Protein 1AQU (pdb70)

Structure (mmCIF, N/CA/C/O backbone):
data_1AQU
#
_entry.id   1AQU
#
_cell.length_a   97.380
_cell.length_b   80.390
_cell.length_c   80.950
_cell.angle_alpha   90.00
_cell.angle_beta   90.00
_cell.angle_gamma   90.00
#
_symmetry.space_group_name_H-M   'P 21 21 2'
#
loop_
_entity.id
_entity.type
_entity.pdbx_description
1 polymer 'ESTROGEN SULFOTRANSFERASE'
2 non-polymer "ADENOSINE-3'-5'-DIPHOSPHATE"
3 non-polymer ESTRADIOL
4 water water
#
loop_
_atom_site.group_PDB
_atom_site.id
_atom_site.type_symbol
_atom_site.label_atom_id
_atom_site.label_alt_id
_atom_site.label_comp_id
_atom_site.label_asym_id
_atom_site.label_entity_id
_atom_site.label_seq_id
_atom_site.pdbx_PDB_ins_code
_atom_site.Cartn_x
_atom_site.Cartn_y
_atom_site.Cartn_z
_atom_site.occupancy
_atom_site.B_iso_or_equiv
_atom_site.auth_seq_id
_atom_site.auth_comp_id
_atom_site.auth_asym_id
_atom_site.auth_atom_id
_atom_site.pdbx_PDB_model_num
ATOM 1 N N . GLU A 1 9 ? 6.891 27.503 -8.681 1.00 24.48 7 GLU A N 1
ATOM 2 C CA . GLU A 1 9 ? 7.595 27.412 -9.997 1.00 22.63 7 GLU A CA 1
ATOM 3 C C . GLU A 1 9 ? 6.921 26.415 -10.948 1.00 18.81 7 GLU A C 1
ATOM 4 O O . GLU A 1 9 ? 6.398 25.380 -10.527 1.00 15.44 7 GLU A O 1
ATOM 10 N N . TYR A 1 10 ? 6.972 26.742 -12.239 1.00 18.31 8 TYR A N 1
ATOM 11 C CA . TYR A 1 10 ? 6.379 25.934 -13.296 1.00 16.43 8 TYR A CA 1
ATOM 12 C C . TYR A 1 10 ? 6.674 24.440 -13.182 1.00 15.33 8 TYR A C 1
ATOM 13 O O . TYR A 1 10 ? 5.755 23.612 -13.155 1.00 13.11 8 TYR A O 1
ATOM 22 N N . TYR A 1 11 ? 7.955 24.092 -13.112 1.00 13.97 9 TYR A N 1
ATOM 23 C CA . TYR A 1 11 ? 8.338 22.694 -13.043 1.00 15.61 9 TYR A CA 1
ATOM 24 C C . TYR A 1 11 ? 8.256 22.051 -11.652 1.00 13.80 9 TYR A C 1
ATOM 25 O O . TYR A 1 11 ? 8.647 20.902 -11.464 1.00 14.17 9 TYR A O 1
ATOM 34 N N . GLU A 1 12 ? 7.726 22.793 -10.685 1.00 15.39 10 GLU A N 1
ATOM 35 C CA . GLU A 1 12 ? 7.505 22.242 -9.348 1.00 16.17 10 GLU A CA 1
ATOM 36 C C . GLU A 1 12 ? 6.061 21.718 -9.424 1.00 16.14 10 GLU A C 1
ATOM 37 O O . GLU A 1 12 ? 5.692 20.723 -8.783 1.00 15.98 10 GLU A O 1
ATOM 43 N N . VAL A 1 13 ? 5.255 22.397 -10.238 1.00 13.09 11 VAL A N 1
ATOM 44 C CA . VAL A 1 13 ? 3.857 22.033 -10.440 1.00 12.97 11 VAL A CA 1
ATOM 45 C C . VAL A 1 13 ? 3.698 20.911 -11.483 1.00 13.37 11 VAL A C 1
ATOM 46 O O . VAL A 1 13 ? 2.932 19.961 -11.276 1.00 11.25 11 VAL A O 1
ATOM 50 N N . PHE A 1 14 ? 4.432 21.022 -12.594 1.00 13.53 12 PHE A N 1
ATOM 51 C CA . PHE A 1 14 ? 4.351 20.044 -13.689 1.00 12.47 12 PHE A CA 1
ATOM 52 C C . PHE A 1 14 ? 5.619 19.203 -13.866 1.00 14.39 12 PHE A C 1
ATOM 53 O O . PHE A 1 14 ? 6.738 19.699 -13.680 1.00 14.82 12 PHE A O 1
ATOM 61 N N . GLY A 1 15 ? 5.435 17.941 -14.253 1.00 13.82 13 GLY A N 1
ATOM 62 C CA . GLY A 1 15 ? 6.560 17.044 -14.469 1.00 13.93 13 GLY A CA 1
ATOM 63 C C . GLY A 1 15 ? 6.290 16.029 -15.570 1.00 16.65 13 GLY A C 1
ATOM 64 O O . GLY A 1 15 ? 5.164 15.535 -15.720 1.00 15.42 13 GLY A O 1
ATOM 65 N N . GLU A 1 16 ? 7.326 15.693 -16.335 1.00 17.12 14 GLU A N 1
ATOM 66 C CA . GLU A 1 16 ? 7.175 14.734 -17.416 1.00 17.76 14 GLU A CA 1
ATOM 67 C C . GLU A 1 16 ? 7.001 13.322 -16.917 1.00 16.90 14 GLU A C 1
ATOM 68 O O . GLU A 1 16 ? 7.763 12.827 -16.088 1.00 16.52 14 GLU A O 1
ATOM 74 N N . PHE A 1 17 ? 5.986 12.673 -17.463 1.00 16.90 15 PHE A N 1
ATOM 75 C CA . PHE A 1 17 ? 5.637 11.310 -17.119 1.00 16.20 15 PHE A CA 1
ATOM 76 C C . PHE A 1 17 ? 5.501 10.503 -18.419 1.00 17.14 15 PHE A C 1
ATOM 77 O O . PHE A 1 17 ? 4.598 10.734 -19.225 1.00 13.47 15 PHE A O 1
ATOM 85 N N . ARG A 1 18 ? 6.416 9.562 -18.627 1.00 18.05 16 ARG A N 1
ATOM 86 C CA . ARG A 1 18 ? 6.401 8.741 -19.835 1.00 17.77 16 ARG A CA 1
ATOM 87 C C . ARG A 1 18 ? 6.333 9.615 -21.092 1.00 18.09 16 ARG A C 1
ATOM 88 O O . ARG A 1 18 ? 5.559 9.365 -22.022 1.00 17.49 16 ARG A O 1
ATOM 96 N N . GLY A 1 19 ? 7.158 10.655 -21.102 1.00 16.35 17 GLY A N 1
ATOM 97 C CA . GLY A 1 19 ? 7.224 11.552 -22.240 1.00 17.03 17 GLY A CA 1
ATOM 98 C C . GLY A 1 19 ? 6.133 12.592 -22.406 1.00 16.67 17 GLY A C 1
ATOM 99 O O . GLY A 1 19 ? 6.074 13.254 -23.445 1.00 19.23 17 GLY A O 1
ATOM 100 N N . VAL A 1 20 ? 5.285 12.755 -21.394 1.00 14.14 18 VAL A N 1
ATOM 101 C CA . VAL A 1 20 ? 4.186 13.723 -21.456 1.00 11.84 18 VAL A CA 1
ATOM 102 C C . VAL A 1 20 ? 4.193 14.620 -20.206 1.00 11.46 18 VAL A C 1
ATOM 103 O O . VAL A 1 20 ? 4.127 14.107 -19.088 1.00 12.90 18 VAL A O 1
ATOM 107 N N . LEU A 1 21 ? 4.273 15.943 -20.384 1.00 12.07 19 LEU A N 1
ATOM 108 C CA . LEU A 1 21 ? 4.265 16.870 -19.236 1.00 11.48 19 LEU A CA 1
ATOM 109 C C . LEU A 1 21 ? 2.885 16.803 -18.575 1.00 12.57 19 LEU A C 1
ATOM 110 O O . LEU A 1 21 ? 1.856 16.927 -19.256 1.00 11.37 19 LEU A O 1
ATOM 115 N N . MET A 1 22 ? 2.869 16.588 -17.258 1.00 12.44 20 MET A N 1
ATOM 116 C CA . MET A 1 22 ? 1.617 16.442 -16.503 1.00 12.75 20 MET A CA 1
ATOM 117 C C . MET A 1 22 ? 1.612 17.111 -15.130 1.00 13.58 20 MET A C 1
ATOM 118 O O . MET A 1 22 ? 2.655 17.326 -14.526 1.00 12.93 20 MET A O 1
ATOM 123 N N . ASP A 1 23 ? 0.413 17.428 -14.644 1.00 12.45 21 ASP A N 1
ATOM 124 C CA . ASP A 1 23 ? 0.234 18.007 -13.318 1.00 12.18 21 ASP A CA 1
ATOM 125 C C . ASP A 1 23 ? 0.624 16.852 -12.382 1.00 10.06 21 ASP A C 1
ATOM 126 O O . ASP A 1 23 ? 0.057 15.766 -12.475 1.00 9.84 21 ASP A O 1
ATOM 131 N N . LYS A 1 24 ? 1.592 17.076 -11.494 1.00 11.15 22 LYS A N 1
ATOM 132 C CA . LYS A 1 24 ? 2.046 16.025 -10.581 1.00 11.13 22 LYS A CA 1
ATOM 133 C C . LYS A 1 24 ? 0.947 15.441 -9.680 1.00 10.20 22 LYS A C 1
ATOM 134 O O . LYS A 1 24 ? 1.036 14.291 -9.247 1.00 11.19 22 LYS A O 1
ATOM 140 N N . ARG A 1 25 ? -0.091 16.223 -9.410 1.00 10.43 23 ARG A N 1
ATOM 141 C CA . ARG A 1 25 ? -1.183 15.731 -8.582 1.00 12.43 23 ARG A CA 1
ATOM 142 C C . ARG A 1 25 ? -1.949 14.596 -9.279 1.00 11.91 23 ARG A C 1
ATOM 143 O O . ARG A 1 25 ? -2.566 13.758 -8.611 1.00 11.97 23 ARG A O 1
ATOM 151 N N . PHE A 1 26 ? -1.903 14.572 -10.615 1.00 10.94 24 PHE A N 1
ATOM 152 C CA . PHE A 1 26 ? -2.583 13.545 -11.417 1.00 11.48 24 PHE A CA 1
ATOM 153 C C . PHE A 1 26 ? -1.708 12.295 -11.673 1.00 11.96 24 PHE A C 1
ATOM 154 O O . PHE A 1 26 ? -2.199 11.287 -12.200 1.00 13.14 24 PHE A O 1
ATOM 162 N N . THR A 1 27 ? -0.420 12.351 -11.330 1.00 11.47 25 THR A N 1
ATOM 163 C CA . THR A 1 27 ? 0.442 11.184 -11.538 1.00 12.54 25 THR A CA 1
ATOM 164 C C . THR A 1 27 ? 0.974 10.573 -10.228 1.00 15.14 25 THR A C 1
ATOM 165 O O . THR A 1 27 ? 1.561 9.481 -10.230 1.00 13.23 25 THR A O 1
ATOM 169 N N . LYS A 1 28 ? 0.758 11.264 -9.110 1.00 15.36 26 LYS A N 1
ATOM 170 C CA . LYS A 1 28 ? 1.215 10.759 -7.815 1.00 15.17 26 LYS A CA 1
ATOM 171 C C . LYS A 1 28 ? 0.673 9.356 -7.528 1.00 15.00 26 LYS A C 1
ATOM 172 O O . LYS A 1 28 ? 1.402 8.495 -7.024 1.00 16.48 26 LYS A O 1
ATOM 178 N N . TYR A 1 29 ? -0.599 9.132 -7.857 1.00 13.38 27 TYR A N 1
ATOM 179 C CA . TYR A 1 29 ? -1.267 7.842 -7.655 1.00 15.92 27 TYR A CA 1
ATOM 180 C C . TYR A 1 29 ? -1.631 7.218 -9.010 1.00 16.20 27 TYR A C 1
ATOM 181 O O . TYR A 1 29 ? -2.737 6.707 -9.187 1.00 15.05 27 TYR A O 1
ATOM 190 N N . TRP A 1 30 ? -0.689 7.248 -9.953 1.00 17.82 28 TRP A N 1
ATOM 191 C CA . TRP A 1 30 ? -0.931 6.707 -11.300 1.00 16.85 28 TRP A CA 1
ATOM 192 C C . TRP A 1 30 ? -1.451 5.280 -11.346 1.00 16.85 28 TRP A C 1
ATOM 193 O O . TRP A 1 30 ? -2.217 4.935 -12.240 1.00 16.09 28 TRP A O 1
ATOM 204 N N . GLU A 1 31 ? -1.045 4.449 -10.391 1.00 15.49 29 GLU A N 1
ATOM 205 C CA . GLU A 1 31 ? -1.495 3.059 -10.364 1.00 18.41 29 GLU A CA 1
ATOM 206 C C . GLU A 1 31 ? -3.030 2.922 -10.387 1.00 16.15 29 GLU A C 1
ATOM 207 O O . GLU A 1 31 ? -3.567 1.956 -10.953 1.00 14.52 29 GLU A O 1
ATOM 213 N N . ASP A 1 32 ? -3.726 3.880 -9.772 1.00 14.21 30 ASP A N 1
ATOM 214 C CA . ASP A 1 32 ? -5.192 3.855 -9.725 1.00 14.47 30 ASP A CA 1
ATOM 215 C C . ASP A 1 32 ? -5.785 4.010 -11.131 1.00 14.71 30 ASP A C 1
ATOM 216 O O . ASP A 1 32 ? -6.860 3.473 -11.423 1.00 16.52 30 ASP A O 1
ATOM 221 N N . VAL A 1 33 ? -5.098 4.756 -11.989 1.00 12.55 31 VAL A N 1
ATOM 222 C CA . VAL A 1 33 ? -5.566 4.955 -13.354 1.00 14.52 31 VAL A CA 1
ATOM 223 C C . VAL A 1 33 ? -5.175 3.762 -14.231 1.00 15.71 31 VAL A C 1
ATOM 224 O O . VAL A 1 33 ? -6.014 3.211 -14.949 1.00 14.49 31 VAL A O 1
ATOM 228 N N . GLU A 1 34 ? -3.913 3.343 -14.161 1.00 16.07 32 GLU A N 1
ATOM 229 C CA . GLU A 1 34 ? -3.458 2.223 -14.987 1.00 19.65 32 GLU A CA 1
ATOM 230 C C . GLU A 1 34 ? -4.249 0.944 -14.804 1.00 19.35 32 GLU A C 1
ATOM 231 O O . GLU A 1 34 ? -4.471 0.201 -15.769 1.00 20.18 32 GLU A O 1
ATOM 237 N N . MET A 1 35 ? -4.681 0.686 -13.570 1.00 17.96 33 MET A N 1
ATOM 238 C CA . MET A 1 35 ? -5.444 -0.516 -13.265 1.00 17.93 33 MET A CA 1
ATOM 239 C C . MET A 1 35 ? -6.973 -0.344 -13.294 1.00 17.60 33 MET A C 1
ATOM 240 O O . MET A 1 35 ? -7.693 -1.236 -12.857 1.00 17.55 33 MET A O 1
ATOM 245 N N . PHE A 1 36 ? -7.473 0.774 -13.820 1.00 14.90 34 PHE A N 1
ATOM 246 C CA . PHE A 1 36 ? -8.920 1.011 -13.868 1.00 14.60 34 PHE A CA 1
ATOM 247 C C . PHE A 1 36 ? -9.691 -0.077 -14.625 1.00 16.20 34 PHE A C 1
ATOM 248 O O . PHE A 1 36 ? -9.266 -0.520 -15.693 1.00 17.05 34 PHE A O 1
ATOM 256 N N . LEU A 1 37 ? -10.828 -0.497 -14.068 1.00 16.38 35 LEU A N 1
ATOM 257 C CA . LEU A 1 37 ? -11.675 -1.526 -14.681 1.00 16.92 35 LEU A CA 1
ATOM 258 C C . LEU A 1 37 ? -12.825 -0.935 -15.495 1.00 16.88 35 LEU A C 1
ATOM 259 O O . LEU A 1 37 ? -13.744 -0.330 -14.941 1.00 16.48 35 LEU A O 1
ATOM 264 N N . ALA A 1 38 ? -12.788 -1.125 -16.812 1.00 15.70 36 ALA A N 1
ATOM 265 C CA . ALA A 1 38 ? -13.856 -0.610 -17.667 1.00 15.81 36 ALA A CA 1
ATOM 266 C C . ALA A 1 38 ? -15.012 -1.606 -17.784 1.00 16.18 36 ALA A C 1
ATOM 267 O O . ALA A 1 38 ? -14.866 -2.771 -17.434 1.00 18.76 36 ALA A O 1
ATOM 269 N N . ARG A 1 39 ? -16.159 -1.121 -18.256 1.00 15.35 37 ARG A N 1
ATOM 270 C CA . ARG A 1 39 ? -17.355 -1.940 -18.476 1.00 16.05 37 ARG A CA 1
ATOM 271 C C . ARG A 1 39 ? -17.662 -1.900 -19.980 1.00 14.55 37 ARG A C 1
ATOM 272 O O . ARG A 1 39 ? -17.398 -0.898 -20.647 1.00 16.91 37 ARG A O 1
ATOM 280 N N . PRO A 1 40 ? -18.238 -2.977 -20.529 1.00 16.85 38 PRO A N 1
ATOM 281 C CA . PRO A 1 40 ? -18.546 -2.988 -21.970 1.00 18.79 38 PRO A CA 1
ATOM 282 C 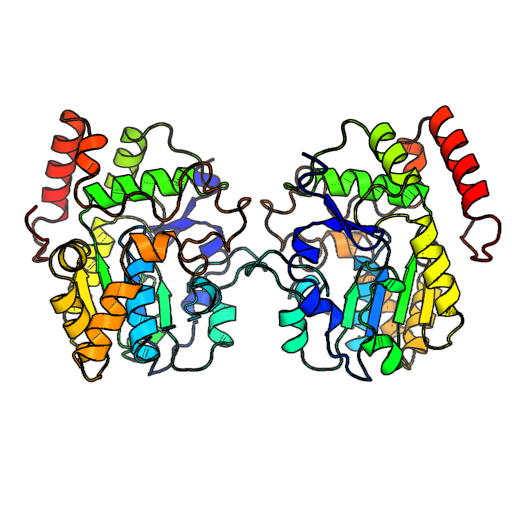C . PRO A 1 40 ? -19.342 -1.803 -22.511 1.00 18.58 38 PRO A C 1
ATOM 283 O O . PRO A 1 40 ? -19.094 -1.355 -23.640 1.00 17.82 38 PRO A O 1
ATOM 287 N N . ASP A 1 41 ? -20.284 -1.288 -21.725 1.00 14.52 39 ASP A N 1
ATOM 288 C CA . ASP A 1 41 ? -21.101 -0.178 -22.185 1.00 14.20 39 ASP A CA 1
ATOM 289 C C . ASP A 1 41 ? -20.627 1.226 -21.803 1.00 14.88 39 ASP A C 1
ATOM 290 O O . ASP A 1 41 ? -21.371 2.192 -21.941 1.00 14.46 39 ASP A O 1
ATOM 295 N N . ASP A 1 42 ? -19.392 1.341 -21.326 1.00 14.22 40 ASP A N 1
ATOM 296 C CA . ASP A 1 42 ? -18.828 2.652 -20.980 1.00 14.79 40 ASP A CA 1
ATOM 297 C C . ASP A 1 42 ? -18.633 3.459 -22.298 1.00 13.73 40 ASP A C 1
ATOM 298 O O . ASP A 1 42 ? -18.333 2.871 -23.338 1.00 14.85 40 ASP A O 1
ATOM 303 N N . LEU A 1 43 ? -18.805 4.781 -22.257 1.00 12.71 41 LEU A N 1
ATOM 304 C CA . LEU A 1 43 ? -18.553 5.623 -23.434 1.00 12.61 41 LEU A CA 1
ATOM 305 C C . LEU A 1 43 ? -17.458 6.628 -23.050 1.00 14.03 41 LEU A C 1
ATOM 306 O O . LEU A 1 43 ? -17.579 7.321 -22.032 1.00 16.50 41 LEU A O 1
ATOM 311 N N . VAL A 1 44 ? -16.387 6.702 -23.841 1.00 12.48 42 VAL A N 1
ATOM 312 C CA . VAL A 1 44 ? -15.292 7.627 -23.541 1.00 12.09 42 VAL A CA 1
ATOM 313 C C . VAL A 1 44 ? -15.312 8.874 -24.424 1.00 13.45 42 VAL A C 1
ATOM 314 O O . VAL A 1 44 ? -15.392 8.768 -25.649 1.00 13.02 42 VAL A O 1
ATOM 318 N N . ILE A 1 45 ? -15.254 10.048 -23.791 1.00 11.69 43 ILE A N 1
ATOM 319 C CA . ILE A 1 45 ? -15.203 11.335 -24.491 1.00 11.56 43 ILE A CA 1
ATOM 320 C C . ILE A 1 45 ? -13.785 11.869 -24.241 1.00 13.09 43 ILE A C 1
ATOM 321 O O . ILE A 1 45 ? -13.442 12.252 -23.118 1.00 11.81 43 ILE A O 1
ATOM 326 N N . ALA A 1 46 ? -12.962 11.874 -25.290 1.00 10.60 44 ALA A N 1
ATOM 327 C CA . ALA A 1 46 ? -11.576 12.320 -25.189 1.00 9.68 44 ALA A CA 1
ATOM 328 C C . ALA A 1 46 ? -11.281 13.589 -25.998 1.00 11.59 44 ALA A C 1
ATOM 329 O O . ALA A 1 46 ? -11.749 13.730 -27.137 1.00 12.23 44 ALA A O 1
ATOM 331 N N . THR A 1 47 ? -10.486 14.498 -25.427 1.00 8.20 45 THR A N 1
ATOM 332 C CA . THR A 1 47 ? -10.131 15.756 -26.098 1.00 9.07 45 THR A CA 1
ATOM 333 C C . THR A 1 47 ? -8.794 16.311 -25.608 1.00 12.34 45 THR A C 1
ATOM 334 O O . THR A 1 47 ? -8.327 15.948 -24.527 1.00 11.16 45 THR A O 1
ATOM 338 N N . TYR A 1 48 ? -8.172 17.180 -26.409 1.00 10.14 46 TYR A N 1
ATOM 339 C CA . TYR A 1 48 ? -6.968 17.862 -25.948 1.00 9.91 46 TYR A CA 1
ATOM 340 C C . TYR A 1 48 ? -7.627 19.042 -25.216 1.00 9.30 46 TYR A C 1
ATOM 341 O O . TYR A 1 48 ? -8.698 19.503 -25.620 1.00 10.44 46 TYR A O 1
ATOM 350 N N . PRO A 1 49 ? -7.032 19.525 -24.114 1.00 11.95 47 PRO A N 1
ATOM 351 C CA . PRO A 1 49 ? -7.650 20.655 -23.393 1.00 9.22 47 PRO A CA 1
ATOM 352 C C . PRO A 1 49 ? -8.123 21.850 -24.231 1.00 10.69 47 PRO A C 1
ATOM 353 O O . PRO A 1 49 ? -7.448 22.260 -25.177 1.00 11.25 47 PRO A O 1
ATOM 357 N N . LYS A 1 50 ? -9.292 22.390 -23.865 1.00 10.19 48 LYS A N 1
ATOM 358 C CA . LYS A 1 50 ? -9.898 23.580 -24.474 1.00 8.37 48 LYS A CA 1
ATOM 359 C C . LYS A 1 50 ? -10.368 23.458 -25.923 1.00 9.96 48 LYS A C 1
ATOM 360 O O . LYS A 1 50 ? -10.351 24.440 -26.672 1.00 10.67 48 LYS A O 1
ATOM 366 N N . SER A 1 51 ? -10.812 22.263 -26.296 1.00 9.26 49 SER A N 1
ATOM 367 C CA . SER A 1 51 ? -11.296 21.991 -27.653 1.00 10.73 49 SER A CA 1
ATOM 368 C C . SER A 1 51 ? -12.823 21.874 -27.769 1.00 13.01 49 SER A C 1
ATOM 369 O O . SER A 1 51 ? -13.327 21.587 -28.854 1.00 13.24 49 SER A O 1
ATOM 372 N N . GLY A 1 52 ? -13.552 22.082 -26.667 1.00 12.94 50 GLY A N 1
ATOM 373 C CA . GLY A 1 52 ? -15.007 21.969 -26.700 1.00 11.27 50 GLY A CA 1
ATOM 374 C C . GLY A 1 52 ? -15.559 20.788 -25.910 1.00 13.34 50 GLY A C 1
ATOM 375 O O . GLY A 1 52 ? -16.688 20.344 -26.142 1.00 12.30 50 GLY A O 1
ATOM 376 N N . THR A 1 53 ? -14.769 20.276 -24.968 1.00 11.69 51 THR A N 1
ATOM 377 C CA . THR A 1 53 ? -15.175 19.133 -24.144 1.00 11.24 51 THR A CA 1
ATOM 378 C C . THR A 1 53 ? -16.521 19.327 -23.447 1.00 12.09 51 THR A C 1
ATOM 379 O O . THR A 1 53 ? -17.381 18.442 -23.485 1.00 11.68 51 THR A O 1
ATOM 383 N N . THR A 1 54 ? -16.694 20.475 -22.793 1.00 13.58 52 THR A N 1
ATOM 384 C CA . THR A 1 54 ? -17.933 20.772 -22.076 1.00 13.51 52 THR A CA 1
ATOM 385 C C . THR A 1 54 ? -19.146 20.833 -23.016 1.00 14.03 52 THR A C 1
ATOM 386 O O . THR A 1 54 ? -20.217 20.323 -22.683 1.00 12.46 52 THR A O 1
ATOM 390 N N . TRP A 1 55 ? -18.964 21.437 -24.189 1.00 11.62 53 TRP A N 1
ATOM 391 C CA . TRP A 1 55 ? -20.035 21.553 -25.185 1.00 13.40 53 TRP A CA 1
ATOM 392 C C . TRP A 1 55 ? -20.541 20.174 -25.635 1.00 14.63 53 TRP A C 1
ATOM 393 O O . TRP A 1 55 ? -21.737 19.876 -25.519 1.00 15.37 53 TRP A O 1
ATOM 404 N N . ILE A 1 56 ? -19.644 19.330 -26.152 1.00 12.52 54 ILE A N 1
ATOM 405 C CA . ILE A 1 56 ? -20.059 18.012 -26.626 1.00 12.58 54 ILE A CA 1
ATOM 406 C C . ILE A 1 56 ? -20.501 17.067 -25.491 1.00 13.66 54 ILE A C 1
ATOM 407 O O . ILE A 1 56 ? -21.286 16.133 -25.714 1.00 13.18 54 ILE A O 1
ATOM 412 N N . SER A 1 57 ? -20.010 17.318 -24.278 1.00 13.65 55 SER A N 1
ATOM 413 C CA . SER A 1 57 ? -20.391 16.499 -23.124 1.00 14.09 55 SER A CA 1
ATOM 414 C C . SER A 1 57 ? -21.885 16.703 -22.838 1.00 13.76 55 SER A C 1
ATOM 415 O O . SER A 1 57 ? -22.615 15.746 -22.584 1.00 12.20 55 SER A O 1
ATOM 418 N N . GLU A 1 58 ? -22.338 17.953 -22.881 1.00 14.02 56 GLU A N 1
ATOM 419 C CA . GLU A 1 58 ? -23.749 18.257 -22.627 1.00 14.45 56 GLU A CA 1
ATOM 420 C C . GLU A 1 58 ? -24.667 17.722 -23.746 1.00 15.51 56 GLU A C 1
ATOM 421 O O . GLU A 1 58 ? -25.785 17.272 -23.477 1.00 14.22 56 GLU A O 1
ATOM 427 N N . VAL A 1 59 ? -24.195 17.770 -24.996 1.00 12.65 57 VAL A N 1
ATOM 428 C CA . VAL A 1 59 ? -24.978 17.244 -26.122 1.00 14.47 57 VAL A CA 1
ATOM 429 C C . VAL A 1 59 ? -25.223 15.733 -25.920 1.00 14.37 57 VAL A C 1
ATOM 430 O O . VAL A 1 59 ? -26.354 15.253 -26.039 1.00 15.77 57 VAL A O 1
ATOM 434 N N . VAL A 1 60 ? -24.161 14.988 -25.608 1.00 14.66 58 VAL A N 1
ATOM 435 C CA . VAL A 1 60 ? -24.261 13.539 -25.395 1.00 14.56 58 VAL A CA 1
ATOM 436 C C . VAL A 1 60 ? -25.145 13.170 -24.198 1.00 14.70 58 VAL A C 1
ATOM 437 O O . VAL A 1 60 ? -25.917 12.211 -24.254 1.00 14.15 58 VAL A O 1
ATOM 441 N N . TYR A 1 61 ? -25.032 13.930 -23.114 1.00 16.29 59 TYR A N 1
ATOM 442 C CA . TYR A 1 61 ? -25.828 13.667 -21.925 1.00 15.60 59 TYR A CA 1
ATOM 443 C C . TYR A 1 61 ? -27.308 13.811 -22.273 1.00 16.86 59 TYR A C 1
ATOM 444 O O . TYR A 1 61 ? -28.139 12.986 -21.875 1.00 16.74 59 TYR A O 1
ATOM 453 N N . MET A 1 62 ? -27.635 14.858 -23.026 1.00 17.78 60 MET A N 1
ATOM 454 C CA . MET A 1 62 ? -29.014 15.098 -23.443 1.00 19.24 60 MET A CA 1
ATOM 455 C C . MET A 1 62 ? -29.550 13.952 -24.295 1.00 20.01 60 MET A C 1
ATOM 456 O O . MET A 1 62 ? -30.726 13.587 -24.196 1.00 18.86 60 MET A O 1
ATOM 461 N N . ILE A 1 63 ? -28.687 13.391 -25.141 1.00 18.88 61 ILE A N 1
ATOM 462 C CA . ILE A 1 63 ? -29.074 12.279 -25.997 1.00 18.71 61 ILE A CA 1
ATOM 463 C C . ILE A 1 63 ? -29.440 11.076 -25.123 1.00 21.46 61 ILE A C 1
ATOM 464 O O . ILE A 1 63 ? -30.474 10.428 -25.336 1.00 20.71 61 ILE A O 1
ATOM 469 N N . TYR A 1 64 ? -28.601 10.791 -24.130 1.00 21.23 62 TYR A N 1
ATOM 470 C CA . TYR A 1 64 ? -28.848 9.683 -23.211 1.00 22.70 62 TYR A CA 1
ATOM 471 C C . TYR A 1 64 ? -30.184 9.863 -22.490 1.00 24.95 62 TYR A C 1
ATOM 472 O O . TYR A 1 64 ? -30.897 8.901 -22.244 1.00 24.89 62 TYR A O 1
ATOM 481 N N . LYS A 1 65 ? -30.517 11.101 -22.156 1.00 26.57 63 LYS A N 1
ATOM 482 C CA . LYS A 1 65 ? -31.757 11.383 -21.451 1.00 33.15 63 LYS A CA 1
ATOM 483 C C . LYS A 1 65 ? -32.939 11.696 -22.378 1.00 37.83 63 LYS A C 1
ATOM 484 O O . LYS A 1 65 ? -34.025 12.050 -21.917 1.00 38.55 63 LYS A O 1
ATOM 490 N N . GLU A 1 66 ? -32.718 11.550 -23.678 1.00 41.93 64 GLU A N 1
ATOM 491 C CA . GLU A 1 66 ? -33.747 11.779 -24.685 1.00 45.38 64 GLU A CA 1
ATOM 492 C C . GLU A 1 66 ? -34.518 13.096 -24.622 1.00 46.98 64 GLU A C 1
ATOM 493 O O . GLU A 1 66 ? -35.747 13.084 -24.538 1.00 46.85 64 GLU A O 1
ATOM 499 N N . GLY A 1 67 ? -33.813 14.228 -24.649 1.00 47.45 65 GLY A N 1
ATOM 500 C CA . GLY A 1 67 ? -34.495 15.513 -24.631 1.00 49.10 65 GLY A CA 1
ATOM 501 C C . GLY A 1 67 ? -34.652 16.166 -23.271 1.00 50.53 65 GLY A C 1
ATOM 502 O O . GLY A 1 67 ? -35.505 15.712 -22.487 1.00 52.45 65 GLY A O 1
ATOM 503 N N . ASP A 1 75 ? -27.467 19.082 -11.239 1.00 25.09 73 ASP A N 1
ATOM 504 C CA . ASP A 1 75 ? -26.162 18.538 -10.750 1.00 22.62 73 ASP A CA 1
ATOM 505 C C . ASP A 1 75 ? -25.041 18.974 -11.687 1.00 20.27 73 ASP A C 1
ATOM 506 O O . ASP A 1 75 ? -25.192 18.906 -12.907 1.00 20.74 73 ASP A O 1
ATOM 511 N N . ALA A 1 76 ? -23.924 19.418 -11.112 1.00 17.98 74 ALA A N 1
ATOM 512 C CA . ALA A 1 76 ? -22.784 19.889 -11.893 1.00 16.85 74 ALA A CA 1
ATOM 513 C C . ALA A 1 76 ? -22.381 18.879 -12.962 1.00 15.68 74 ALA A C 1
ATOM 514 O O . ALA A 1 76 ? -22.453 17.664 -12.742 1.00 16.43 74 ALA A O 1
ATOM 516 N N . ILE A 1 77 ? -21.955 19.370 -14.122 1.00 15.15 75 ILE A N 1
ATOM 517 C CA . ILE A 1 77 ? -21.549 18.457 -15.194 1.00 14.66 75 ILE A CA 1
ATOM 518 C C . ILE A 1 77 ? -20.365 17.566 -14.781 1.00 13.76 75 ILE A C 1
ATOM 519 O O . ILE A 1 77 ? -20.265 16.424 -15.227 1.00 11.37 75 ILE A O 1
ATOM 524 N N . PHE A 1 78 ? -19.481 18.067 -13.912 1.00 15.63 76 PHE A N 1
ATOM 525 C CA . PHE A 1 78 ? -18.331 17.268 -13.482 1.00 14.97 76 PHE A CA 1
ATOM 526 C C . PHE A 1 78 ? -18.720 16.153 -12.506 1.00 15.53 76 PHE A C 1
ATOM 527 O O . PHE A 1 78 ? -17.878 15.352 -12.098 1.00 14.78 76 PHE A O 1
ATOM 535 N N . ASN A 1 79 ? -20.005 16.104 -12.154 1.00 14.67 77 ASN A N 1
ATOM 536 C CA . ASN A 1 79 ? -20.540 15.067 -11.276 1.00 14.62 77 ASN A CA 1
ATOM 537 C C . ASN A 1 79 ? -21.296 14.048 -12.138 1.00 14.77 77 ASN A C 1
ATOM 538 O O . ASN A 1 79 ? -21.225 12.840 -11.901 1.00 15.86 77 ASN A O 1
ATOM 543 N N . ARG A 1 80 ? -22.007 14.541 -13.151 1.00 14.84 78 ARG A N 1
ATOM 544 C CA . ARG A 1 80 ? -22.766 13.684 -14.072 1.00 12.47 78 ARG A CA 1
ATOM 545 C C . ARG A 1 80 ? -21.836 12.892 -15.009 1.00 13.44 78 ARG A C 1
ATOM 546 O O . ARG A 1 80 ? -22.137 11.765 -15.386 1.00 14.31 78 ARG A O 1
ATOM 554 N N . ILE A 1 81 ? -20.715 13.503 -15.388 1.00 13.21 79 ILE A N 1
ATOM 555 C CA . ILE A 1 81 ? -19.728 12.893 -16.288 1.00 13.83 79 ILE A CA 1
ATOM 556 C C . ILE A 1 81 ? -18.348 13.074 -15.646 1.00 12.67 79 ILE A C 1
ATOM 557 O O . ILE A 1 81 ? -17.666 14.077 -15.876 1.00 12.11 79 ILE A O 1
ATOM 562 N N . PRO A 1 82 ? -17.922 12.100 -14.822 1.00 12.28 80 PRO A N 1
ATOM 563 C CA . PRO A 1 82 ? -16.620 12.160 -14.134 1.00 12.62 80 PRO A CA 1
ATOM 564 C C . PRO A 1 82 ? -15.377 12.289 -15.020 1.00 12.60 80 PRO A C 1
ATOM 565 O O . PRO A 1 82 ? -15.276 11.659 -16.078 1.00 12.70 80 PRO A O 1
ATOM 569 N N . TYR A 1 83 ? -14.440 13.110 -14.549 1.00 10.82 81 TYR A N 1
ATOM 570 C CA . TYR A 1 83 ? -13.164 13.385 -15.216 1.00 12.64 81 TYR A CA 1
ATOM 571 C C . TYR A 1 83 ? -12.171 12.333 -14.675 1.00 11.77 81 TYR A C 1
ATOM 572 O O . TYR A 1 83 ? -11.589 12.495 -13.600 1.00 11.06 81 TYR A O 1
ATOM 581 N N . LEU A 1 84 ? -12.002 11.264 -15.448 1.00 10.43 82 LEU A N 1
ATOM 582 C CA . LEU A 1 84 ? -11.164 10.110 -15.122 1.00 11.85 82 LEU A CA 1
ATOM 583 C C . LEU A 1 84 ? -9.896 10.266 -14.277 1.00 12.67 82 LEU A C 1
ATOM 584 O O . LEU A 1 84 ? -9.819 9.752 -13.158 1.00 12.45 82 LEU A O 1
ATOM 589 N N . GLU A 1 85 ? -8.899 10.948 -14.826 1.00 12.15 83 GLU A N 1
ATOM 590 C CA . GLU A 1 85 ? -7.621 11.111 -14.150 1.00 10.63 83 GLU A CA 1
ATOM 591 C C . GLU A 1 85 ? -7.486 12.300 -13.216 1.00 10.78 83 GLU A C 1
ATOM 592 O O . GLU A 1 85 ? -6.418 12.483 -12.621 1.00 12.33 83 GLU A O 1
ATOM 598 N N . CYS A 1 86 ? -8.539 13.108 -13.076 1.00 9.25 84 CYS A N 1
ATOM 599 C CA . CYS A 1 86 ? -8.482 14.271 -12.171 1.00 12.23 84 CYS A CA 1
ATOM 600 C C . CYS A 1 86 ? -8.378 13.806 -10.711 1.00 10.84 84 CYS A C 1
ATOM 601 O O . CYS A 1 86 ? -9.158 12.964 -10.260 1.00 11.75 84 CYS A O 1
ATOM 604 N N . ARG A 1 87 ? -7.417 14.367 -9.983 1.00 12.11 85 ARG A N 1
ATOM 605 C CA . ARG A 1 87 ? -7.181 13.989 -8.594 1.00 12.89 85 ARG A CA 1
ATOM 606 C C . ARG A 1 87 ? -6.484 15.105 -7.816 1.00 13.74 85 ARG A C 1
ATOM 607 O O . ARG A 1 87 ? -5.543 15.729 -8.313 1.00 11.23 85 ARG A O 1
ATOM 615 N N . ASN A 1 88 ? -6.985 15.385 -6.613 1.00 15.86 86 ASN A N 1
ATOM 616 C CA . ASN A 1 88 ? -6.380 16.384 -5.719 1.00 17.81 86 ASN A CA 1
ATOM 617 C C . ASN A 1 88 ? -6.520 15.781 -4.325 1.00 18.50 86 ASN A C 1
ATOM 618 O O . ASN A 1 88 ? -7.451 16.109 -3.587 1.00 16.48 86 ASN A O 1
ATOM 623 N N . GLU A 1 89 ? -5.589 14.885 -3.998 1.00 19.53 87 GLU A N 1
ATOM 624 C CA . GLU A 1 89 ? -5.565 14.151 -2.735 1.00 19.49 87 GLU A CA 1
ATOM 625 C C . GLU A 1 89 ? -6.941 13.538 -2.481 1.00 22.01 87 GLU A C 1
ATOM 626 O O . GLU A 1 89 ? -7.494 12.887 -3.380 1.00 22.38 87 GLU A O 1
ATOM 632 N N . ASP A 1 90 ? -7.512 13.746 -1.293 1.00 23.84 88 ASP A N 1
ATOM 633 C CA . ASP A 1 90 ? -8.811 13.145 -0.975 1.00 22.94 88 ASP A CA 1
ATOM 634 C C . ASP A 1 90 ? -10.027 14.022 -1.211 1.00 22.05 88 ASP A C 1
ATOM 635 O O . ASP A 1 90 ? -11.146 13.587 -0.959 1.00 24.67 88 ASP A O 1
ATOM 640 N N . LEU A 1 91 ? -9.817 15.247 -1.684 1.00 19.78 89 LEU A N 1
ATOM 641 C CA . LEU A 1 91 ? -10.923 16.163 -1.957 1.00 21.19 89 LEU A CA 1
ATOM 642 C C . LEU A 1 91 ? -11.575 15.910 -3.323 1.00 22.13 89 LEU A C 1
ATOM 643 O O . LEU A 1 91 ? -12.791 16.001 -3.462 1.00 22.92 89 LEU A O 1
ATOM 648 N N . ILE A 1 92 ? -10.762 15.618 -4.334 1.00 21.26 90 ILE A N 1
ATOM 649 C CA . ILE A 1 92 ? -11.259 15.332 -5.687 1.00 20.64 90 ILE A CA 1
ATOM 650 C C . ILE A 1 92 ? -10.642 14.004 -6.148 1.00 17.34 90 ILE A C 1
ATOM 651 O O . ILE A 1 92 ? -9.429 13.821 -6.064 1.00 16.35 90 ILE A O 1
ATOM 656 N N . ASN A 1 93 ? -11.476 13.085 -6.625 1.00 14.06 91 ASN A N 1
ATOM 657 C CA . ASN A 1 93 ? -10.999 11.779 -7.083 1.00 13.57 91 ASN A CA 1
ATOM 658 C C . ASN A 1 93 ? -11.945 11.208 -8.147 1.00 14.37 91 ASN A C 1
ATOM 659 O O . ASN A 1 93 ? -12.973 10.611 -7.820 1.00 13.37 91 ASN A O 1
ATOM 664 N N . GLY A 1 94 ? -11.593 11.391 -9.421 1.00 13.01 92 GLY A N 1
ATOM 665 C CA . GLY A 1 94 ? -12.424 10.891 -10.512 1.00 14.20 92 GLY A CA 1
ATOM 666 C C . GLY A 1 94 ? -12.611 9.379 -10.590 1.00 14.75 92 GLY A C 1
ATOM 667 O O . GLY A 1 94 ? -13.684 8.890 -10.977 1.00 14.15 92 GLY A O 1
ATOM 668 N N . ILE A 1 95 ? -11.567 8.631 -10.237 1.00 14.79 93 ILE A N 1
ATOM 669 C CA . ILE A 1 95 ? -11.627 7.169 -10.253 1.00 15.13 93 ILE A CA 1
ATOM 670 C C . ILE A 1 95 ? -12.682 6.675 -9.255 1.00 16.54 93 ILE A C 1
ATOM 671 O O . ILE A 1 95 ? -13.490 5.798 -9.576 1.00 13.99 93 ILE A O 1
ATOM 676 N N . LYS A 1 96 ? -12.666 7.251 -8.048 1.00 15.14 94 LYS A N 1
ATOM 677 C CA . LYS A 1 96 ? -13.607 6.868 -7.002 1.00 14.28 94 LYS A CA 1
ATOM 678 C C . LYS A 1 96 ? -15.030 7.177 -7.437 1.00 13.32 94 LYS A C 1
ATOM 679 O O . LYS A 1 96 ? -15.933 6.380 -7.209 1.00 13.61 94 LYS A O 1
ATOM 685 N N . GLN A 1 97 ? -15.226 8.334 -8.063 1.00 12.66 95 GLN A N 1
ATOM 686 C CA . GLN A 1 97 ? -16.540 8.722 -8.566 1.00 13.87 95 GLN A CA 1
ATOM 687 C C . GLN A 1 97 ? -17.057 7.678 -9.555 1.00 15.16 95 GLN A C 1
ATOM 688 O O . GLN A 1 97 ? -18.228 7.305 -9.514 1.00 16.47 95 GLN A O 1
ATOM 694 N N . LEU A 1 98 ? -16.185 7.224 -10.458 1.00 14.98 96 LEU A N 1
ATOM 695 C CA . LEU A 1 98 ? -16.578 6.250 -11.475 1.00 15.00 96 LEU A CA 1
ATOM 696 C C . LEU A 1 98 ? -16.908 4.877 -10.894 1.00 15.41 96 LEU A C 1
ATOM 697 O O . LEU A 1 98 ? -17.805 4.191 -11.379 1.00 13.57 96 LEU A O 1
ATOM 702 N N . LYS A 1 99 ? -16.196 4.475 -9.848 1.00 18.02 97 LYS A N 1
ATOM 703 C CA . LYS A 1 99 ? -16.463 3.176 -9.228 1.00 21.84 97 LYS A CA 1
ATOM 704 C C . LYS A 1 99 ? -17.855 3.164 -8.599 1.00 21.63 97 LYS A C 1
ATOM 705 O O . LYS A 1 99 ? -18.490 2.120 -8.497 1.00 21.89 97 LYS A O 1
ATOM 711 N N . GLU A 1 100 ? -18.332 4.336 -8.196 1.00 22.70 98 GLU A N 1
ATOM 712 C CA . GLU A 1 100 ? -19.643 4.450 -7.569 1.00 25.58 98 GLU A CA 1
ATOM 713 C C . GLU A 1 100 ? -20.753 4.856 -8.535 1.00 26.34 98 GLU A C 1
ATOM 714 O O . GLU A 1 100 ? -21.907 5.012 -8.129 1.00 27.59 98 GLU A O 1
ATOM 720 N N . LYS A 1 101 ? -20.408 5.014 -9.809 1.00 26.39 99 LYS A N 1
ATOM 721 C CA . LYS A 1 101 ? -21.371 5.427 -10.831 1.00 24.69 99 LYS A CA 1
ATOM 722 C C . LYS A 1 101 ? -22.123 4.263 -11.472 1.00 23.74 99 LYS A C 1
ATOM 723 O O . LYS A 1 101 ? -21.520 3.276 -11.891 1.00 22.55 99 LYS A O 1
ATOM 729 N N . GLU A 1 102 ? -23.443 4.396 -11.550 1.00 23.80 100 GLU A N 1
ATOM 730 C CA . GLU A 1 102 ? -24.285 3.370 -12.149 1.00 25.47 100 GLU A CA 1
ATOM 731 C C . GLU A 1 102 ? -24.136 3.396 -13.675 1.00 24.03 100 GLU A C 1
ATOM 732 O O . GLU A 1 102 ? -23.964 4.465 -14.267 1.00 20.37 100 GLU A O 1
ATOM 738 N N . SER A 1 103 ? -24.201 2.220 -14.300 1.00 21.97 101 SER A N 1
ATOM 739 C CA . SER A 1 103 ? -24.077 2.107 -15.747 1.00 19.65 101 SER A CA 1
ATOM 740 C C . SER A 1 103 ? -25.387 2.492 -16.427 1.00 19.44 101 SER A C 1
ATOM 741 O O . SER A 1 103 ? -26.451 2.369 -15.830 1.00 19.95 101 SER A O 1
ATOM 744 N N . PRO A 1 104 ? -25.328 2.978 -17.685 1.00 18.80 102 PRO A N 1
ATOM 745 C CA . PRO A 1 104 ? -24.127 3.196 -18.510 1.00 15.93 102 PRO A CA 1
ATOM 746 C C . PRO A 1 104 ? -23.364 4.473 -18.153 1.00 15.44 102 PRO A C 1
ATOM 747 O O . PRO A 1 104 ? -23.948 5.562 -18.109 1.00 14.64 102 PRO A O 1
ATOM 751 N N . ARG A 1 105 ? -22.058 4.337 -17.916 1.00 13.63 103 ARG A N 1
ATOM 752 C CA . ARG A 1 105 ? -21.218 5.477 -17.550 1.00 15.17 103 ARG A CA 1
ATOM 753 C C . ARG A 1 105 ? -20.652 6.280 -18.740 1.00 15.45 103 ARG A C 1
ATOM 754 O O . ARG A 1 105 ? -20.326 5.717 -19.788 1.00 15.30 103 ARG A O 1
ATOM 762 N N . ILE A 1 106 ? -20.543 7.595 -18.562 1.00 15.43 104 ILE A N 1
ATOM 763 C CA . ILE A 1 106 ? -19.932 8.475 -19.567 1.00 13.83 104 ILE A CA 1
ATOM 764 C C . ILE A 1 106 ? -18.643 8.964 -18.882 1.00 14.06 104 ILE A C 1
ATOM 765 O O . ILE A 1 106 ? -18.687 9.570 -17.810 1.00 11.79 104 ILE A O 1
ATOM 770 N N . VAL A 1 107 ? -17.508 8.684 -19.524 1.00 13.24 105 VAL A N 1
ATOM 771 C CA . VAL A 1 107 ? -16.172 8.990 -19.006 1.00 12.92 105 VAL A CA 1
ATOM 772 C C . VAL A 1 107 ? -15.414 10.102 -19.746 1.00 12.08 105 VAL A C 1
ATOM 773 O O . VAL A 1 107 ? -15.157 9.987 -20.948 1.00 11.91 105 VAL A O 1
ATOM 777 N N . LYS A 1 108 ? -15.032 11.162 -19.033 1.00 10.28 106 LYS A N 1
ATOM 778 C CA . LYS A 1 108 ? -14.274 12.259 -19.651 1.00 11.09 106 LYS A CA 1
ATOM 779 C C . LYS A 1 108 ? -12.761 12.092 -19.414 1.00 11.89 106 LYS A C 1
ATOM 780 O O . LYS A 1 108 ? -12.347 11.672 -18.327 1.00 11.96 106 LYS A O 1
ATOM 786 N N . THR A 1 109 ? -11.946 12.422 -20.423 1.00 9.63 107 THR A N 1
ATOM 787 C CA . THR A 1 109 ? -10.476 12.335 -20.308 1.00 8.22 107 THR A CA 1
ATOM 788 C C . THR A 1 109 ? -9.735 13.265 -21.295 1.00 9.13 107 THR A C 1
ATOM 789 O O . THR A 1 109 ? -10.278 13.624 -22.346 1.00 7.96 107 THR A O 1
ATOM 793 N N . HIS A 1 110 ? -8.506 13.660 -20.941 1.00 8.58 108 HIS A N 1
ATOM 794 C CA . HIS A 1 110 ? -7.661 14.505 -21.802 1.00 7.84 108 HIS A CA 1
ATOM 795 C C . HIS A 1 110 ? -6.370 13.734 -22.183 1.00 9.05 108 HIS A C 1
ATOM 796 O O . HIS A 1 110 ? -5.442 14.301 -22.771 1.00 8.10 108 HIS A O 1
ATOM 803 N N . LEU A 1 111 ? -6.317 12.441 -21.863 1.00 11.10 109 LEU A N 1
ATOM 804 C CA . LEU A 1 111 ? -5.132 11.617 -22.143 1.00 11.27 109 LEU A CA 1
ATOM 805 C C . LEU A 1 111 ? -4.900 11.161 -23.596 1.00 13.09 109 LEU A C 1
ATOM 806 O O . LEU A 1 111 ? -5.857 10.902 -24.338 1.00 12.29 109 LEU A O 1
ATOM 811 N N . PRO A 1 112 ? -3.614 11.096 -24.028 1.00 13.02 110 PRO A N 1
ATOM 812 C CA . PRO A 1 112 ? -3.272 10.637 -25.388 1.00 12.02 110 PRO A CA 1
ATOM 813 C C . PRO A 1 112 ? -3.480 9.116 -25.342 1.00 11.50 110 PRO A C 1
ATOM 814 O O . PRO A 1 112 ? -3.473 8.526 -24.255 1.00 10.45 110 PRO A O 1
ATOM 818 N N . PRO A 1 113 ? -3.631 8.449 -26.505 1.00 11.17 111 PRO A N 1
ATOM 819 C CA . PRO A 1 113 ? -3.851 6.996 -26.500 1.00 11.64 111 PRO A CA 1
ATOM 820 C C . PRO A 1 113 ? -2.917 6.097 -25.668 1.00 12.04 111 PRO A C 1
ATOM 821 O O . PRO A 1 113 ? -3.369 5.134 -25.036 1.00 11.71 111 PRO A O 1
ATOM 825 N N . LYS A 1 114 ? -1.626 6.406 -25.646 1.00 13.51 112 LYS A N 1
ATOM 826 C CA . LYS A 1 114 ? -0.672 5.579 -24.907 1.00 13.57 112 LYS A CA 1
ATOM 827 C C . LYS A 1 114 ? -0.791 5.616 -23.378 1.00 14.71 112 LYS A C 1
ATOM 828 O O . LYS A 1 114 ? -0.214 4.760 -22.695 1.00 13.93 112 LYS A O 1
ATOM 834 N N . LEU A 1 115 ? -1.524 6.597 -22.847 1.00 13.14 113 LEU A N 1
ATOM 835 C CA . LEU A 1 115 ? -1.698 6.711 -21.395 1.00 13.20 113 LEU A CA 1
ATOM 836 C C . LEU A 1 115 ? -3.088 6.293 -20.910 1.00 15.09 113 LEU A C 1
ATOM 837 O O . LEU A 1 115 ? -3.312 6.152 -19.711 1.00 15.62 113 LEU A O 1
ATOM 842 N N . LEU A 1 116 ? -4.021 6.074 -21.830 1.00 13.83 114 LEU A N 1
ATOM 843 C CA . LEU A 1 116 ? -5.381 5.663 -21.442 1.00 14.92 114 LEU A CA 1
ATOM 844 C C . LEU A 1 116 ? -5.390 4.241 -20.849 1.00 15.67 114 LEU A C 1
ATOM 845 O O . LEU A 1 116 ? -4.659 3.361 -21.310 1.00 16.83 114 LEU A O 1
ATOM 850 N N . PRO A 1 117 ? -6.188 4.007 -19.791 1.00 14.64 115 PRO A N 1
ATOM 851 C CA . PRO A 1 117 ? -6.243 2.663 -19.192 1.00 15.15 115 PRO A CA 1
ATOM 852 C C . PRO A 1 117 ? -6.481 1.582 -20.259 1.00 14.31 115 PRO A C 1
ATOM 853 O O . PRO A 1 117 ? -7.433 1.656 -21.035 1.00 11.53 115 PRO A O 1
ATOM 857 N N . ALA A 1 118 ? -5.618 0.573 -20.293 1.00 13.18 116 ALA A N 1
ATOM 858 C CA . ALA A 1 118 ? -5.734 -0.482 -21.302 1.00 14.42 116 ALA A CA 1
ATOM 859 C C . ALA A 1 118 ? -7.069 -1.237 -21.320 1.00 15.43 116 ALA A C 1
ATOM 860 O O . ALA A 1 118 ? -7.470 -1.783 -22.348 1.00 14.52 116 ALA A O 1
ATOM 862 N N . SER A 1 119 ? -7.760 -1.259 -20.186 1.00 15.36 117 SER A N 1
ATOM 863 C CA . SER A 1 119 ? -9.037 -1.956 -20.088 1.00 14.87 117 SER A CA 1
ATOM 864 C C . SER A 1 119 ? -10.073 -1.459 -21.106 1.00 14.31 117 SER A C 1
ATOM 865 O O . SER A 1 119 ? -10.929 -2.225 -21.570 1.00 14.27 117 SER A O 1
ATOM 868 N N . PHE A 1 120 ? -9.999 -0.173 -21.443 1.00 14.10 118 PHE A N 1
ATOM 869 C CA . PHE A 1 120 ? -10.927 0.425 -22.400 1.00 14.11 118 PHE A CA 1
ATOM 870 C C . PHE A 1 120 ? -10.739 -0.194 -23.793 1.00 15.26 118 PHE A C 1
ATOM 871 O O . PHE A 1 120 ? -11.712 -0.446 -24.502 1.00 14.26 118 PHE A O 1
ATOM 879 N N . TRP A 1 121 ? -9.492 -0.433 -24.188 1.00 16.17 119 TRP A N 1
ATOM 880 C CA . TRP A 1 121 ? -9.225 -1.042 -25.489 1.00 16.38 119 TRP A CA 1
ATOM 881 C C . TRP A 1 121 ? -9.635 -2.515 -25.430 1.00 18.25 119 TRP A C 1
ATOM 882 O O . TRP A 1 121 ? -10.263 -3.036 -26.357 1.00 19.26 119 TRP A O 1
ATOM 893 N N . GLU A 1 122 ? -9.288 -3.192 -24.338 1.00 17.82 120 GLU A N 1
ATOM 894 C CA . GLU A 1 122 ? -9.627 -4.607 -24.181 1.00 19.80 120 GLU A CA 1
ATOM 895 C C . GLU A 1 122 ? -11.129 -4.881 -24.280 1.00 20.78 120 GLU A C 1
ATOM 896 O O . GLU A 1 122 ? -11.536 -5.919 -24.791 1.00 20.92 120 GLU A O 1
ATOM 902 N N . LYS A 1 123 ? -11.954 -3.962 -23.784 1.00 18.48 121 LYS A N 1
ATOM 903 C CA . LYS A 1 123 ? -13.403 -4.153 -23.828 1.00 20.33 121 LYS A CA 1
ATOM 904 C C . LYS A 1 123 ? -14.073 -3.573 -25.080 1.00 19.16 121 LYS A C 1
ATOM 905 O O . LYS A 1 123 ? -15.296 -3.627 -25.221 1.00 19.00 121 LYS A O 1
ATOM 911 N N . ASN A 1 124 ? -13.263 -3.032 -25.984 1.00 20.36 122 ASN A N 1
ATOM 912 C CA . ASN A 1 124 ? -13.751 -2.452 -27.242 1.00 20.89 122 ASN A CA 1
ATOM 913 C C . ASN A 1 124 ? -14.851 -1.406 -27.075 1.00 19.55 122 ASN A C 1
ATOM 914 O O . ASN A 1 124 ? -15.783 -1.336 -27.883 1.00 17.15 122 ASN A O 1
ATOM 919 N N . CYS A 1 125 ? -14.732 -0.587 -26.035 1.00 17.06 123 CYS A N 1
ATOM 920 C CA . CYS A 1 125 ? -15.709 0.465 -25.755 1.00 15.88 123 CYS A CA 1
ATOM 921 C C . CYS A 1 125 ? -15.784 1.515 -26.866 1.00 15.32 123 CYS A C 1
ATOM 922 O O . CYS A 1 125 ? -14.790 1.801 -27.530 1.00 17.26 123 CYS A O 1
ATOM 925 N N . LYS A 1 126 ? -16.964 2.089 -27.058 1.00 15.03 124 LYS A N 1
ATOM 926 C CA . LYS A 1 126 ? -17.142 3.146 -28.049 1.00 15.06 124 LYS A CA 1
ATOM 927 C C . LYS A 1 126 ? -16.465 4.406 -27.491 1.00 14.54 124 LYS A C 1
ATOM 928 O O . LYS A 1 126 ? -16.406 4.608 -26.266 1.00 12.68 124 LYS A O 1
ATOM 934 N N . MET A 1 127 ? -15.965 5.259 -28.380 1.00 12.40 125 MET A N 1
ATOM 935 C CA . MET A 1 127 ? -15.304 6.501 -27.970 1.00 10.96 125 MET A CA 1
ATOM 936 C C . MET A 1 127 ? -15.553 7.625 -28.968 1.00 12.39 125 MET A C 1
ATOM 937 O O . MET A 1 127 ? -15.772 7.381 -30.161 1.00 13.32 125 MET A O 1
ATOM 942 N N . ILE A 1 128 ? -15.533 8.856 -28.468 1.00 11.32 126 ILE A N 1
ATOM 943 C CA . ILE A 1 128 ? -15.717 10.053 -29.295 1.00 11.29 126 ILE A CA 1
ATOM 944 C C . ILE A 1 128 ? -14.521 10.979 -29.034 1.00 13.31 126 ILE A C 1
ATOM 945 O O . ILE A 1 128 ? -14.246 11.323 -27.878 1.00 12.15 126 ILE A O 1
ATOM 950 N N . TYR A 1 129 ? -13.797 11.353 -30.091 1.00 10.65 127 TYR A N 1
ATOM 951 C CA . TYR A 1 129 ? -12.658 12.265 -29.976 1.00 10.42 127 TYR A CA 1
ATOM 952 C C . TYR A 1 129 ? -12.989 13.583 -30.681 1.00 12.80 127 TYR A C 1
ATOM 953 O O . TYR A 1 129 ? -13.432 13.575 -31.830 1.00 12.79 127 TYR A O 1
ATOM 962 N N . LEU A 1 130 ? -12.770 14.711 -30.003 1.00 11.09 128 LEU A N 1
ATOM 963 C CA . LEU A 1 130 ? -13.040 16.020 -30.592 1.00 9.78 128 LEU A CA 1
ATOM 964 C C . LEU A 1 130 ? -11.787 16.898 -30.611 1.00 13.78 128 LEU A C 1
ATOM 965 O O . LEU A 1 130 ? -11.038 16.946 -29.622 1.00 11.55 128 LEU A O 1
ATOM 970 N N . CYS A 1 131 ? -11.552 17.583 -31.736 1.00 11.98 129 CYS A N 1
ATOM 971 C CA . CYS A 1 131 ? -10.406 18.489 -31.865 1.00 13.43 129 CYS A CA 1
ATOM 972 C C . CYS A 1 131 ? -10.82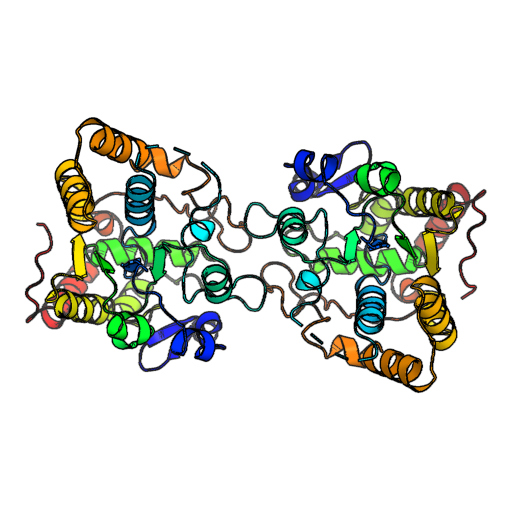4 19.880 -32.390 1.00 12.18 129 CYS A C 1
ATOM 973 O O . CYS A 1 131 ? -11.952 20.064 -32.843 1.00 13.98 129 CYS A O 1
ATOM 976 N N . ARG A 1 132 ? -9.909 20.846 -32.311 1.00 10.41 130 ARG A N 1
ATOM 977 C CA . ARG A 1 132 ? -10.146 22.237 -32.702 1.00 10.61 130 ARG A CA 1
ATOM 978 C C . ARG A 1 132 ? -8.835 22.768 -33.322 1.00 11.19 130 ARG A C 1
ATOM 979 O O . ARG A 1 132 ? -7.757 22.274 -32.989 1.00 11.81 130 ARG A O 1
ATOM 987 N N . ASN A 1 133 ? -8.890 23.753 -34.217 1.00 12.76 131 ASN A N 1
ATOM 988 C CA . ASN A 1 133 ? -7.641 24.212 -34.829 1.00 14.76 131 ASN A CA 1
ATOM 989 C C . ASN A 1 133 ? -6.636 24.700 -33.777 1.00 13.09 131 ASN A C 1
ATOM 990 O O . ASN A 1 133 ? -7.000 25.387 -32.820 1.00 12.29 131 ASN A O 1
ATOM 995 N N . ALA A 1 134 ? -5.373 24.320 -33.971 1.00 12.15 132 ALA A N 1
ATOM 996 C CA . ALA A 1 134 ? -4.282 24.612 -33.037 1.00 11.24 132 ALA A CA 1
ATOM 997 C C . ALA A 1 134 ? -4.090 26.040 -32.555 1.00 13.02 132 ALA A C 1
ATOM 998 O O . ALA A 1 134 ? -3.821 26.246 -31.366 1.00 11.16 132 ALA A O 1
ATOM 1000 N N . LYS A 1 135 ? -4.209 27.020 -33.449 1.00 10.43 133 LYS A N 1
ATOM 1001 C CA . LYS A 1 135 ? -4.026 28.417 -33.055 1.00 11.16 133 LYS A CA 1
ATOM 1002 C C . LYS A 1 135 ? -5.097 28.876 -32.065 1.00 12.76 133 LYS A C 1
ATOM 1003 O O . LYS A 1 135 ? -4.800 29.599 -31.099 1.00 11.82 133 LYS A O 1
ATOM 1009 N N . ASP A 1 136 ? -6.338 28.446 -32.299 1.00 11.39 134 ASP A N 1
ATOM 1010 C CA . ASP A 1 136 ? -7.442 28.829 -31.429 1.00 12.68 134 ASP A CA 1
ATOM 1011 C C . ASP A 1 136 ? -7.358 28.097 -30.086 1.00 11.36 134 ASP A C 1
ATOM 1012 O O . ASP A 1 136 ? -7.773 28.624 -29.051 1.00 10.93 134 ASP A O 1
ATOM 1017 N N . VAL A 1 137 ? -6.798 26.893 -30.105 1.00 11.15 135 VAL A N 1
ATOM 1018 C CA . VAL A 1 137 ? -6.638 26.109 -28.876 1.00 12.65 135 VAL A CA 1
ATOM 1019 C C . VAL A 1 137 ? -5.614 26.809 -27.970 1.00 13.65 135 VAL A C 1
ATOM 1020 O O . VAL A 1 137 ? -5.795 26.886 -26.747 1.00 13.28 135 VAL A O 1
ATOM 1024 N N . ALA A 1 138 ? -4.541 27.321 -28.569 1.00 10.43 136 ALA A N 1
ATOM 1025 C CA . ALA A 1 138 ? -3.486 28.008 -27.813 1.00 12.69 136 ALA A CA 1
ATOM 1026 C C . ALA A 1 138 ? -4.002 29.245 -27.083 1.00 11.38 136 ALA A C 1
ATOM 1027 O O . ALA A 1 138 ? -3.591 29.517 -25.958 1.00 13.45 136 ALA A O 1
ATOM 1029 N N . VAL A 1 139 ? -4.892 29.996 -27.727 1.00 11.30 137 VAL A N 1
ATOM 1030 C CA . VAL A 1 139 ? -5.484 31.194 -27.126 1.00 12.28 137 VAL A CA 1
ATOM 1031 C C . VAL A 1 139 ? -6.328 30.782 -25.910 1.00 13.30 137 VAL A C 1
ATOM 1032 O O . VAL A 1 139 ? -6.190 31.347 -24.823 1.00 13.97 137 VAL A O 1
ATOM 1036 N N . SER A 1 140 ? -7.192 29.787 -26.097 1.00 12.20 138 SER A N 1
ATOM 1037 C CA . SER A 1 140 ? -8.055 29.292 -25.019 1.00 11.42 138 SER A CA 1
ATOM 1038 C C . SER A 1 140 ? -7.258 28.715 -23.835 1.00 13.21 138 SER A C 1
ATOM 1039 O O . SER A 1 140 ? -7.614 28.932 -22.673 1.00 14.52 138 SER A O 1
ATOM 1042 N N . TYR A 1 141 ? -6.176 27.995 -24.133 1.00 12.56 139 TYR A N 1
ATOM 1043 C CA . TYR A 1 141 ? -5.325 27.384 -23.106 1.00 12.07 139 TYR A CA 1
ATOM 1044 C C . TYR A 1 141 ? -4.559 28.442 -22.284 1.00 11.44 139 TYR A C 1
ATOM 1045 O O . TYR A 1 141 ? -4.378 28.289 -21.071 1.00 10.73 139 TYR A O 1
ATOM 1054 N N . TYR A 1 142 ? -4.118 29.509 -22.944 1.00 10.29 140 TYR A N 1
ATOM 1055 C CA . TYR A 1 142 ? -3.404 30.594 -22.271 1.00 11.90 140 TYR A CA 1
ATOM 1056 C C . TYR A 1 142 ? -4.286 31.204 -21.167 1.00 13.16 140 TYR A C 1
ATOM 1057 O O . TYR A 1 142 ? -3.829 31.409 -20.038 1.00 13.31 140 TYR A O 1
ATOM 1066 N N . TYR A 1 143 ? -5.547 31.487 -21.488 1.00 10.90 141 TYR A N 1
ATOM 1067 C CA . TYR A 1 143 ? -6.443 32.069 -20.507 1.00 12.06 141 TYR A CA 1
ATOM 1068 C C . TYR A 1 143 ? -6.763 31.081 -19.384 1.00 13.04 141 TYR A C 1
ATOM 1069 O O . TYR A 1 143 ? -6.972 31.474 -18.226 1.00 13.89 141 TYR A O 1
ATOM 1078 N N . PHE A 1 144 ? -6.783 29.797 -19.716 1.00 11.54 142 PHE A N 1
ATOM 1079 C CA . PHE A 1 144 ? -7.076 28.778 -18.715 1.00 14.04 142 PHE A CA 1
ATOM 1080 C C . PHE A 1 144 ? -6.001 28.737 -17.627 1.00 13.59 142 PHE A C 1
ATOM 1081 O O . PHE A 1 144 ? -6.315 28.526 -16.456 1.00 12.70 142 PHE A O 1
ATOM 1089 N N . LEU A 1 145 ? -4.745 28.934 -18.010 1.00 11.45 143 LEU A N 1
ATOM 1090 C CA . LEU A 1 145 ? -3.659 28.931 -17.034 1.00 14.12 143 LEU A CA 1
ATOM 1091 C C . LEU A 1 145 ? -3.798 30.125 -16.094 1.00 14.73 143 LEU A C 1
ATOM 1092 O O . LEU A 1 145 ? -3.461 30.027 -14.919 1.00 15.85 143 LEU A O 1
ATOM 1097 N N . LEU A 1 146 ? -4.304 31.246 -16.607 1.00 15.29 144 LEU A N 1
ATOM 1098 C CA . LEU A 1 146 ? -4.512 32.448 -15.796 1.00 14.90 144 LEU A CA 1
ATOM 1099 C C . LEU A 1 146 ? -5.645 32.186 -14.792 1.00 17.24 144 LEU A C 1
ATOM 1100 O O . LEU A 1 146 ? -5.572 32.612 -13.638 1.00 16.91 144 LEU A O 1
ATOM 1105 N N . MET A 1 147 ? -6.679 31.474 -15.247 1.00 15.68 145 MET A N 1
ATOM 1106 C CA . MET A 1 147 ? -7.845 31.117 -14.431 1.00 15.64 145 MET A CA 1
ATOM 1107 C C . MET A 1 147 ? -7.525 30.178 -13.254 1.00 14.89 145 MET A C 1
ATOM 1108 O O . MET A 1 147 ? -8.005 30.384 -12.132 1.00 14.32 145 MET A O 1
ATOM 1113 N N . ILE A 1 148 ? -6.730 29.144 -13.506 1.00 12.53 146 ILE A N 1
ATOM 1114 C CA . ILE A 1 148 ? -6.376 28.189 -12.454 1.00 14.95 146 ILE A CA 1
ATOM 1115 C C . ILE A 1 148 ? -5.385 28.823 -11.453 1.00 16.63 146 ILE A C 1
ATOM 1116 O O . ILE A 1 148 ? -4.247 29.131 -11.796 1.00 13.91 146 ILE A O 1
ATOM 1121 N N . THR A 1 149 ? -5.835 29.003 -10.212 1.00 14.68 147 THR A N 1
ATOM 1122 C CA . THR A 1 149 ? -5.019 29.635 -9.181 1.00 16.93 147 THR A CA 1
ATOM 1123 C C . THR A 1 149 ? -3.668 28.991 -8.888 1.00 14.51 147 THR A C 1
ATOM 1124 O O . THR A 1 149 ? -2.688 29.710 -8.685 1.00 17.53 147 THR A O 1
ATOM 1128 N N . SER A 1 150 ? -3.596 27.658 -8.879 1.00 14.56 148 SER A N 1
ATOM 1129 C CA . SER A 1 150 ? -2.321 26.981 -8.598 1.00 15.67 148 SER A CA 1
ATOM 1130 C C . SER A 1 150 ? -1.378 26.811 -9.796 1.00 16.10 148 SER A C 1
ATOM 1131 O O . SER A 1 150 ? -0.309 26.218 -9.660 1.00 16.92 148 SER A O 1
ATOM 1134 N N . TYR A 1 151 ? -1.763 27.338 -10.957 1.00 15.55 149 TYR A N 1
ATOM 1135 C CA . TYR A 1 151 ? -0.930 27.246 -12.162 1.00 14.72 149 TYR A CA 1
ATOM 1136 C C . TYR A 1 151 ? -0.238 28.598 -12.382 1.00 15.31 149 TYR A C 1
ATOM 1137 O O . TYR A 1 151 ? -0.899 29.635 -12.434 1.00 14.14 149 TYR A O 1
ATOM 1146 N N . PRO A 1 152 ? 1.105 28.608 -12.504 1.00 16.89 150 PRO A N 1
ATOM 1147 C CA . PRO A 1 152 ? 1.825 29.876 -12.716 1.00 16.84 150 PRO A CA 1
ATOM 1148 C C . PRO A 1 152 ? 1.412 30.610 -14.004 1.00 18.04 150 PRO A C 1
ATOM 1149 O O . PRO A 1 152 ? 1.423 30.035 -15.088 1.00 18.93 150 PRO A O 1
ATOM 1153 N N . ASN A 1 153 ? 1.063 31.884 -13.876 1.00 16.44 151 ASN A N 1
ATOM 1154 C CA . ASN A 1 153 ? 0.654 32.686 -15.019 1.00 18.42 151 ASN A CA 1
ATOM 1155 C C . ASN A 1 153 ? 1.796 32.917 -16.020 1.00 19.02 151 ASN A C 1
ATOM 1156 O O . ASN A 1 153 ? 2.889 33.333 -15.634 1.00 18.93 151 ASN A O 1
ATOM 1161 N N . PRO A 1 154 ? 1.563 32.635 -17.321 1.00 19.77 152 PRO A N 1
ATOM 1162 C CA . PRO A 1 154 ? 2.634 32.858 -18.305 1.00 18.61 152 PRO A CA 1
ATOM 1163 C C . PRO A 1 154 ? 3.018 34.339 -18.326 1.00 18.80 152 PRO A C 1
ATOM 1164 O O . PRO A 1 154 ? 2.165 35.207 -18.160 1.00 17.95 152 PRO A O 1
ATOM 1168 N N . LYS A 1 155 ? 4.299 34.618 -18.528 1.00 21.89 153 LYS A N 1
ATOM 1169 C CA . LYS A 1 155 ? 4.795 35.993 -18.561 1.00 24.95 153 LYS A CA 1
ATOM 1170 C C . LYS A 1 155 ? 4.205 36.787 -19.726 1.00 23.87 153 LYS A C 1
ATOM 1171 O O . LYS A 1 155 ? 4.154 38.018 -19.690 1.00 22.21 153 LYS A O 1
ATOM 1177 N N . SER A 1 156 ? 3.769 36.072 -20.760 1.00 21.88 154 SER A N 1
ATOM 1178 C CA . SER A 1 156 ? 3.171 36.686 -21.937 1.00 19.37 154 SER A CA 1
ATOM 1179 C C . SER A 1 156 ? 2.616 35.601 -22.859 1.00 18.95 154 SER A C 1
ATOM 1180 O O . SER A 1 156 ? 2.983 34.433 -22.745 1.00 18.37 154 SER A O 1
ATOM 1183 N N . PHE A 1 157 ? 1.723 35.985 -23.762 1.00 19.13 155 PHE A N 1
ATOM 1184 C CA . PHE A 1 157 ? 1.142 35.029 -24.699 1.00 20.07 155 PHE A CA 1
ATOM 1185 C C . PHE A 1 157 ? 2.210 34.361 -25.569 1.00 19.19 155 PHE A C 1
ATOM 1186 O O . PHE A 1 157 ? 2.167 33.151 -25.785 1.00 16.23 155 PHE A O 1
ATOM 1194 N N . SER A 1 158 ? 3.162 35.149 -26.069 1.00 18.90 156 SER A N 1
ATOM 1195 C CA . SER A 1 158 ? 4.226 34.612 -26.916 1.00 18.92 156 SER A CA 1
ATOM 1196 C C . SER A 1 158 ? 5.038 33.537 -26.190 1.00 19.81 156 SER A C 1
ATOM 1197 O O . SER A 1 158 ? 5.345 32.487 -26.762 1.00 17.41 156 SER A O 1
ATOM 1200 N N . GLU A 1 159 ? 5.393 33.807 -24.936 1.00 20.29 157 GLU A N 1
ATOM 1201 C CA . GLU A 1 159 ? 6.152 32.842 -24.146 1.00 22.38 157 GLU A CA 1
ATOM 1202 C C . GLU A 1 159 ? 5.356 31.540 -24.009 1.00 18.95 157 GLU A C 1
ATOM 1203 O O . GLU A 1 159 ? 5.930 30.450 -24.052 1.00 17.21 157 GLU A O 1
ATOM 1209 N N . PHE A 1 160 ? 4.037 31.653 -23.849 1.00 15.22 158 PHE A N 1
ATOM 1210 C CA . PHE A 1 160 ? 3.192 30.467 -23.744 1.00 13.14 158 PHE A CA 1
ATOM 1211 C C . PHE A 1 160 ? 3.206 29.689 -25.066 1.00 12.63 158 PHE A C 1
ATOM 1212 O O . PHE A 1 160 ? 3.252 28.461 -25.061 1.00 12.90 158 PHE A O 1
ATOM 1220 N N . VAL A 1 161 ? 3.167 30.403 -26.193 1.00 14.07 159 VAL A N 1
ATOM 1221 C CA . VAL A 1 161 ? 3.169 29.765 -27.514 1.00 14.51 159 VAL A CA 1
ATOM 1222 C C . VAL A 1 161 ? 4.472 29.004 -27.789 1.00 13.89 159 VAL A C 1
ATOM 1223 O O . VAL A 1 161 ? 4.462 27.937 -28.414 1.00 12.62 159 VAL A O 1
ATOM 1227 N N . GLU A 1 162 ? 5.595 29.537 -27.321 1.00 16.04 160 GLU A N 1
ATOM 1228 C CA . GLU A 1 162 ? 6.866 28.850 -27.516 1.00 15.76 160 GLU A CA 1
ATOM 1229 C C . GLU A 1 162 ? 6.818 27.498 -26.781 1.00 16.38 160 GLU A C 1
ATOM 1230 O O . GLU A 1 162 ? 7.317 26.485 -27.283 1.00 16.50 160 GLU A O 1
ATOM 1236 N N . LYS A 1 163 ? 6.205 27.484 -25.597 1.00 15.73 161 LYS A N 1
ATOM 1237 C CA . LYS A 1 163 ? 6.073 26.250 -24.823 1.00 15.50 161 LYS A CA 1
ATOM 1238 C C . LYS A 1 163 ? 5.125 25.290 -25.535 1.00 12.83 161 LYS A C 1
ATOM 1239 O O . LYS A 1 163 ? 5.376 24.092 -25.577 1.00 13.62 161 LYS A O 1
ATOM 1245 N N . PHE A 1 164 ? 4.029 25.823 -26.070 1.00 11.60 162 PHE A N 1
ATOM 1246 C CA . PHE A 1 164 ? 3.041 25.021 -26.789 1.00 13.52 162 PHE A CA 1
ATOM 1247 C C . PHE A 1 164 ? 3.677 24.282 -27.985 1.00 11.92 162 PHE A C 1
ATOM 1248 O O . PHE A 1 164 ? 3.442 23.093 -28.200 1.00 11.12 162 PHE A O 1
ATOM 1256 N N . MET A 1 165 ? 4.490 24.993 -28.757 1.00 13.13 163 MET A N 1
ATOM 1257 C CA . MET A 1 165 ? 5.146 24.400 -29.921 1.00 13.26 163 MET A CA 1
ATOM 1258 C C . MET A 1 165 ? 6.097 23.282 -29.515 1.00 13.72 163 MET A C 1
ATOM 1259 O O . MET A 1 165 ? 6.322 22.338 -30.275 1.00 16.67 163 MET A O 1
ATOM 1264 N N . GLN A 1 166 ? 6.643 23.375 -28.307 1.00 14.97 164 GLN A N 1
ATOM 1265 C CA . GLN A 1 166 ? 7.572 22.368 -27.791 1.00 15.54 164 GLN A CA 1
ATOM 1266 C C . GLN A 1 166 ? 6.864 21.221 -27.061 1.00 16.26 164 GLN A C 1
ATOM 1267 O O . GLN A 1 166 ? 7.511 20.245 -26.661 1.00 16.71 164 GLN A O 1
ATOM 1273 N N . GLY A 1 167 ? 5.550 21.343 -26.874 1.00 15.10 165 GLY A N 1
ATOM 1274 C CA . GLY A 1 167 ? 4.807 20.314 -26.158 1.00 11.71 165 GLY A CA 1
ATOM 1275 C C . GLY A 1 167 ? 5.065 20.401 -24.655 1.00 11.75 165 GLY A C 1
ATOM 1276 O O . GLY A 1 167 ? 4.835 19.443 -23.918 1.00 12.05 165 GLY A O 1
ATOM 1277 N N . GLN A 1 168 ? 5.542 21.557 -24.197 1.00 11.29 166 GLN A N 1
ATOM 1278 C CA . GLN A 1 168 ? 5.845 21.746 -22.780 1.00 14.27 166 GLN A CA 1
ATOM 1279 C C . GLN A 1 168 ? 4.726 22.445 -22.000 1.00 12.71 166 GLN A C 1
ATOM 1280 O O . GLN A 1 168 ? 4.948 23.457 -21.320 1.00 12.53 166 GLN A O 1
ATOM 1286 N N . VAL A 1 169 ? 3.522 21.893 -22.134 1.00 12.27 167 VAL A N 1
ATOM 1287 C CA . VAL A 1 169 ? 2.324 22.382 -21.453 1.00 13.52 167 VAL A CA 1
ATOM 1288 C C . VAL A 1 169 ? 1.598 21.130 -20.941 1.00 11.56 167 VAL A C 1
ATOM 1289 O O . VAL A 1 169 ? 1.849 20.028 -21.431 1.00 11.43 167 VAL A O 1
ATOM 1293 N N . PRO A 1 170 ? 0.688 21.275 -19.955 1.00 13.17 168 PRO A N 1
ATOM 1294 C CA . PRO A 1 170 ? -0.005 20.079 -19.452 1.00 12.53 168 PRO A CA 1
ATOM 1295 C C . PRO A 1 170 ? -0.673 19.248 -20.552 1.00 12.27 168 PRO A C 1
ATOM 1296 O O . PRO A 1 170 ? -1.360 19.791 -21.419 1.00 13.22 168 PRO A O 1
ATOM 1300 N N . TYR A 1 171 ? -0.442 17.935 -20.493 1.00 10.28 169 TYR A N 1
ATOM 1301 C CA . TYR A 1 171 ? -0.946 16.929 -21.441 1.00 9.96 169 TYR A CA 1
ATOM 1302 C C . TYR A 1 171 ? -0.090 16.817 -22.729 1.00 9.24 169 TYR A C 1
ATOM 1303 O O . TYR A 1 171 ? -0.444 16.112 -23.678 1.00 9.44 169 TYR A O 1
ATOM 1312 N N . GLY A 1 172 ? 1.047 17.509 -22.727 1.00 11.39 170 GLY A N 1
ATOM 1313 C CA . GLY A 1 172 ? 1.999 17.420 -23.832 1.00 9.82 170 GLY A CA 1
ATOM 1314 C C . GLY A 1 172 ? 1.707 18.029 -25.192 1.00 8.86 170 GLY A C 1
ATOM 1315 O O . GLY A 1 172 ? 0.949 18.988 -25.322 1.00 9.37 170 GLY A O 1
ATOM 1316 N N . SER A 1 173 ? 2.339 17.449 -26.211 1.00 9.88 171 SER A N 1
ATOM 1317 C CA . SER A 1 173 ? 2.221 17.907 -27.598 1.00 10.63 171 SER A CA 1
ATOM 1318 C C . SER A 1 173 ? 0.839 17.734 -28.234 1.00 7.98 171 SER A C 1
ATOM 1319 O O . SER A 1 173 ? 0.338 16.614 -28.326 1.00 8.65 171 SER A O 1
ATOM 1322 N N . TRP A 1 174 ? 0.237 18.844 -28.667 1.00 8.30 172 TRP A N 1
ATOM 1323 C CA . TRP A 1 174 ? -1.078 18.821 -29.335 1.00 9.03 172 TRP A CA 1
ATOM 1324 C C . TRP A 1 174 ? -0.930 18.011 -30.643 1.00 10.40 172 TRP A C 1
ATOM 1325 O O . TRP A 1 174 ? -1.799 17.225 -31.015 1.00 8.54 172 TRP A O 1
ATOM 1336 N N . TYR A 1 175 ? 0.200 18.193 -31.323 1.00 10.98 173 TYR A N 1
ATOM 1337 C CA . TYR A 1 175 ? 0.471 17.492 -32.576 1.00 10.78 173 TYR A CA 1
ATOM 1338 C C . TYR A 1 175 ? 0.445 15.968 -32.422 1.00 11.90 173 TYR A C 1
ATOM 1339 O O . TYR A 1 175 ? -0.236 15.275 -33.199 1.00 11.32 173 TYR A O 1
ATOM 1348 N N . ASP A 1 176 ? 1.170 15.444 -31.427 1.00 11.96 174 ASP A N 1
ATOM 1349 C CA . ASP A 1 176 ? 1.204 13.994 -31.160 1.00 11.01 174 ASP A CA 1
ATOM 1350 C C . ASP A 1 176 ? -0.170 13.476 -30.702 1.00 9.94 174 ASP A C 1
ATOM 1351 O O . ASP A 1 176 ? -0.559 12.364 -31.025 1.00 11.45 174 ASP A O 1
ATOM 1356 N N . HIS A 1 177 ? -0.886 14.290 -29.928 1.00 9.42 175 HIS A N 1
ATOM 1357 C CA . HIS A 1 177 ? -2.213 13.938 -29.402 1.00 10.20 175 HIS A CA 1
ATOM 1358 C C . HIS A 1 177 ? -3.206 13.693 -30.558 1.00 10.67 175 HIS A C 1
ATOM 1359 O O . HIS A 1 177 ? -3.865 12.647 -30.614 1.00 10.47 175 HIS A O 1
ATOM 1366 N N . VAL A 1 178 ? -3.295 14.656 -31.478 1.00 9.89 176 VAL A N 1
ATOM 1367 C CA . VAL A 1 178 ? -4.208 14.565 -32.630 1.00 10.15 176 VAL A CA 1
ATOM 1368 C C . VAL A 1 178 ? -3.828 13.442 -33.596 1.00 10.45 176 VAL A C 1
ATOM 1369 O O . VAL A 1 178 ? -4.680 12.661 -34.013 1.00 9.68 176 VAL A O 1
ATOM 1373 N N . LYS A 1 179 ? -2.547 13.342 -33.934 1.00 10.25 177 LYS A N 1
ATOM 1374 C CA . LYS A 1 179 ? -2.097 12.303 -34.854 1.00 10.48 177 LYS A CA 1
ATOM 1375 C C . LYS A 1 179 ? -2.377 10.889 -34.323 1.00 11.53 177 LYS A C 1
ATOM 1376 O O . LYS A 1 179 ? -2.845 10.022 -35.064 1.00 12.72 177 LYS A O 1
ATOM 1382 N N . ALA A 1 180 ? -2.104 10.645 -33.040 1.00 11.10 178 ALA A N 1
ATOM 1383 C CA . ALA A 1 180 ? -2.335 9.318 -32.463 1.00 11.62 178 ALA A CA 1
ATOM 1384 C C . ALA A 1 180 ? -3.818 8.952 -32.385 1.00 8.16 178 ALA A C 1
ATOM 1385 O O . ALA A 1 180 ? -4.190 7.824 -32.692 1.00 10.04 178 ALA A O 1
ATOM 1387 N N . TRP A 1 181 ? -4.669 9.899 -31.986 1.00 9.06 179 TRP A N 1
ATOM 1388 C CA . TRP A 1 181 ? -6.104 9.617 -31.907 1.00 10.52 179 TRP A CA 1
ATOM 1389 C C . TRP A 1 181 ? -6.729 9.479 -33.318 1.00 12.90 179 TRP A C 1
ATOM 1390 O O . TRP A 1 181 ? -7.703 8.745 -33.499 1.00 14.14 179 TRP A O 1
ATOM 1401 N N . TRP A 1 182 ? -6.154 10.158 -34.314 1.00 15.04 180 TRP A N 1
ATOM 1402 C CA . TRP A 1 182 ? -6.653 10.068 -35.697 1.00 13.75 180 TRP A CA 1
ATOM 1403 C C . TRP A 1 182 ? -6.425 8.637 -36.173 1.00 14.28 180 TRP A C 1
ATOM 1404 O O . TRP A 1 182 ? -7.281 8.037 -36.832 1.00 13.58 180 TRP A O 1
ATOM 1415 N N . GLU A 1 183 ? -5.275 8.070 -35.820 1.00 16.31 181 GLU A N 1
ATOM 1416 C CA . GLU A 1 183 ? -4.990 6.696 -36.224 1.00 18.14 181 GLU A CA 1
ATOM 1417 C C . GLU A 1 183 ? -5.989 5.735 -35.583 1.00 17.16 181 GLU A C 1
ATOM 1418 O O . GLU A 1 183 ? -6.450 4.791 -36.224 1.00 14.57 181 GLU A O 1
ATOM 1424 N N . LYS A 1 184 ? -6.330 5.988 -34.317 1.00 16.12 182 LYS A N 1
ATOM 1425 C CA . LYS A 1 184 ? -7.266 5.129 -33.595 1.00 15.56 182 LYS A CA 1
ATOM 1426 C C . LYS A 1 184 ? -8.660 5.171 -34.206 1.00 14.32 182 LYS A C 1
ATOM 1427 O O . LYS A 1 184 ? -9.401 4.187 -34.138 1.00 15.29 182 LYS A O 1
ATOM 1433 N N . SER A 1 185 ? -9.012 6.310 -34.799 1.00 15.20 183 SER A N 1
ATOM 1434 C CA . SER A 1 185 ? -10.335 6.483 -35.400 1.00 18.02 183 SER A CA 1
ATOM 1435 C C . SER A 1 185 ? -10.584 5.638 -36.651 1.00 19.99 183 SER A C 1
ATOM 1436 O O . SER A 1 185 ? -11.629 5.761 -37.290 1.00 18.05 183 SER A O 1
ATOM 1439 N N . LYS A 1 186 ? -9.620 4.787 -36.998 1.00 22.12 184 LYS A N 1
ATOM 1440 C CA . LYS A 1 186 ? -9.775 3.888 -38.137 1.00 25.71 184 LYS A CA 1
ATOM 1441 C C . LYS A 1 186 ? -10.866 2.900 -37.721 1.00 27.19 184 LYS A C 1
ATOM 1442 O O . LYS A 1 186 ? -11.574 2.348 -38.557 1.00 26.06 184 LYS A O 1
ATOM 1448 N N . ASN A 1 187 ? -10.978 2.689 -36.410 1.00 26.73 185 ASN A N 1
ATOM 1449 C CA . ASN A 1 187 ? -11.968 1.788 -35.815 1.00 25.57 185 ASN A CA 1
ATOM 1450 C C . ASN A 1 187 ? -13.365 2.409 -35.922 1.00 25.27 185 ASN A C 1
ATOM 1451 O O . ASN A 1 187 ? -13.566 3.575 -35.583 1.00 23.46 185 ASN A O 1
ATOM 1456 N N . SER A 1 188 ? -14.330 1.625 -36.384 1.00 24.23 186 SER A N 1
ATOM 1457 C CA . SER A 1 188 ? -15.685 2.130 -36.542 1.00 25.49 186 SER A CA 1
ATOM 1458 C C . SER A 1 188 ? -16.316 2.525 -35.208 1.00 23.89 186 SER A C 1
ATOM 1459 O O . SER A 1 188 ? -17.327 3.228 -35.175 1.00 23.53 186 SER A O 1
ATOM 1462 N N . ARG A 1 189 ? -15.714 2.087 -34.108 1.00 22.07 187 ARG A N 1
ATOM 1463 C CA . ARG A 1 189 ? -16.251 2.407 -32.789 1.00 21.64 187 ARG A CA 1
ATOM 1464 C C . ARG A 1 189 ? -15.634 3.653 -32.133 1.00 20.64 187 ARG A C 1
ATOM 1465 O O . ARG A 1 189 ? -15.959 3.989 -30.991 1.00 15.82 187 ARG A O 1
ATOM 1473 N N . VAL A 1 190 ? -14.756 4.338 -32.867 1.00 18.46 188 VAL A N 1
ATOM 1474 C CA . VAL A 1 190 ? -14.126 5.572 -32.385 1.00 16.67 188 VAL A CA 1
ATOM 1475 C C . VAL A 1 190 ? -14.469 6.704 -33.367 1.00 16.85 188 VAL A C 1
ATOM 1476 O O . VAL A 1 190 ? -13.926 6.760 -34.467 1.00 17.32 188 VAL A O 1
ATOM 1480 N N . LEU A 1 191 ? -15.380 7.590 -32.973 1.00 16.21 189 LEU A N 1
ATOM 1481 C CA . LEU A 1 191 ? -15.827 8.715 -33.811 1.00 15.82 189 LEU A CA 1
ATOM 1482 C C . LEU A 1 191 ? -14.917 9.953 -33.702 1.00 16.21 189 LEU A C 1
ATOM 1483 O O . LEU A 1 191 ? -14.603 10.386 -32.596 1.00 17.42 189 LEU A O 1
ATOM 1488 N N . PHE A 1 192 ? -14.507 10.521 -34.841 1.00 13.12 190 PHE A N 1
ATOM 1489 C CA . PHE A 1 192 ? -13.622 11.701 -34.875 1.00 11.36 190 PHE A CA 1
ATOM 1490 C C . PHE A 1 192 ? -14.414 12.926 -35.366 1.00 14.22 190 PHE A C 1
ATOM 1491 O O . PHE A 1 192 ? -15.004 12.891 -36.439 1.00 14.58 190 PHE A O 1
ATOM 1499 N N . MET A 1 193 ? -14.412 14.007 -34.590 1.00 12.40 191 MET A N 1
ATOM 1500 C CA . MET A 1 193 ? -15.164 15.207 -34.948 1.00 13.10 191 MET A CA 1
ATOM 1501 C C . MET A 1 193 ? -14.402 16.508 -34.701 1.00 12.99 191 MET A C 1
ATOM 1502 O O . MET A 1 193 ? -13.363 16.510 -34.034 1.00 11.22 191 MET A O 1
ATOM 1507 N N . PHE A 1 194 ? -14.940 17.611 -35.232 1.00 11.59 192 PHE A N 1
ATOM 1508 C CA . PHE A 1 194 ? -14.326 18.941 -35.136 1.00 11.31 192 PHE A CA 1
ATOM 1509 C C . PHE A 1 194 ? -15.217 20.050 -34.558 1.00 12.48 192 PHE A C 1
ATOM 1510 O O . PHE A 1 194 ? -16.408 20.147 -34.876 1.00 11.72 192 PHE A O 1
ATOM 1518 N N . TYR A 1 195 ? -14.603 20.912 -33.747 1.00 11.82 193 TYR A N 1
ATOM 1519 C CA . TYR A 1 195 ? -15.274 22.042 -33.109 1.00 10.93 193 TYR A CA 1
ATOM 1520 C C . TYR A 1 195 ? -15.898 22.984 -34.150 1.00 12.67 193 TYR A C 1
ATOM 1521 O O . TYR A 1 195 ? -17.040 23.449 -33.991 1.00 11.24 193 TYR A O 1
ATOM 1530 N N . GLU A 1 196 ? -15.144 23.254 -35.217 1.00 13.05 194 GLU A N 1
ATOM 1531 C CA . GLU A 1 196 ? -15.597 24.155 -36.278 1.00 12.01 194 GLU A CA 1
ATOM 1532 C C . GLU A 1 196 ? -16.785 23.607 -37.087 1.00 13.94 194 GLU A C 1
ATOM 1533 O O . GLU A 1 196 ? -17.545 24.385 -37.671 1.00 14.18 194 GLU A O 1
ATOM 1539 N N . ASP A 1 197 ? -16.945 22.282 -37.115 1.00 13.11 195 ASP A N 1
ATOM 1540 C CA . ASP A 1 197 ? -18.066 21.662 -37.821 1.00 12.02 195 ASP A CA 1
ATOM 1541 C C . ASP A 1 197 ? -19.322 21.839 -36.955 1.00 13.70 195 ASP A C 1
ATOM 1542 O O . ASP A 1 197 ? -20.420 22.013 -37.475 1.00 12.25 195 ASP A O 1
ATOM 1547 N N . MET A 1 198 ? -19.156 21.784 -35.628 1.00 14.41 196 MET A N 1
ATOM 1548 C CA . MET A 1 198 ? -20.280 21.985 -34.704 1.00 15.14 196 MET A CA 1
ATOM 1549 C C . MET A 1 198 ? -20.723 23.468 -34.777 1.00 16.93 196 MET A C 1
ATOM 1550 O O . MET A 1 198 ? -21.916 23.788 -34.654 1.00 15.69 196 MET A O 1
ATOM 1555 N N . LYS A 1 199 ? -19.761 24.368 -34.989 1.00 14.93 197 LYS A N 1
ATOM 1556 C CA . LYS A 1 199 ? -20.063 25.790 -35.094 1.00 15.25 197 LYS A CA 1
ATOM 1557 C C . LYS A 1 199 ? -20.794 26.119 -36.405 1.00 18.51 197 LYS A C 1
ATOM 1558 O O . LYS A 1 199 ? -21.786 26.859 -36.395 1.00 18.20 197 LYS A O 1
ATOM 1564 N N . GLU A 1 200 ? -20.322 25.570 -37.526 1.00 18.50 198 GLU A N 1
ATOM 1565 C CA . GLU A 1 200 ? -20.935 25.881 -38.825 1.00 21.55 198 GLU A CA 1
ATOM 1566 C C . GLU A 1 200 ? -22.097 25.016 -39.307 1.00 22.30 198 GLU A C 1
ATOM 1567 O O . GLU A 1 200 ? -22.812 25.406 -40.237 1.00 24.19 198 GLU A O 1
ATOM 1573 N N . ASP A 1 201 ? -22.290 23.853 -38.702 1.00 19.75 199 ASP A N 1
ATOM 1574 C CA . ASP A 1 201 ? -23.380 22.971 -39.117 1.00 21.72 199 ASP A CA 1
ATOM 1575 C C . ASP A 1 201 ? -23.807 22.064 -37.970 1.00 18.25 199 ASP A C 1
ATOM 1576 O O . ASP A 1 201 ? -23.671 20.840 -38.045 1.00 16.62 199 ASP A O 1
ATOM 1581 N N . ILE A 1 202 ? -24.340 22.682 -36.921 1.00 16.85 200 ILE A N 1
ATOM 1582 C CA . ILE A 1 202 ? -24.764 21.961 -35.732 1.00 19.49 200 ILE A CA 1
ATOM 1583 C C . ILE A 1 202 ? -25.802 20.854 -35.940 1.00 19.04 200 ILE A C 1
ATOM 1584 O O . ILE A 1 202 ? -25.654 19.757 -35.392 1.00 16.69 200 ILE A O 1
ATOM 1589 N N . ARG A 1 203 ? -26.843 21.122 -36.732 1.00 22.04 201 ARG A N 1
ATOM 1590 C CA . ARG A 1 203 ? -27.877 20.110 -36.976 1.00 21.62 201 ARG A CA 1
ATOM 1591 C C . ARG A 1 203 ? -27.294 18.827 -37.564 1.00 21.51 201 ARG A C 1
ATOM 1592 O O . ARG A 1 203 ? -27.670 17.730 -37.154 1.00 17.77 201 ARG A O 1
ATOM 1600 N N . ARG A 1 204 ? -26.387 18.961 -38.531 1.00 20.34 202 ARG A N 1
ATOM 1601 C CA . ARG A 1 204 ? -25.762 17.792 -39.132 1.00 21.32 202 ARG A CA 1
ATOM 1602 C C . ARG A 1 204 ? -24.947 17.004 -38.095 1.00 20.55 202 ARG A C 1
ATOM 1603 O O . ARG A 1 204 ? -25.022 15.770 -38.028 1.00 17.74 202 ARG A O 1
ATOM 1611 N N . GLU A 1 205 ? -24.174 17.720 -37.280 1.00 19.84 203 GLU A N 1
ATOM 1612 C CA . GLU A 1 205 ? -23.338 17.075 -36.262 1.00 19.20 203 GLU A CA 1
ATOM 1613 C C . GLU A 1 205 ? -24.165 16.381 -35.168 1.00 18.17 203 GLU A C 1
ATOM 1614 O O . GLU A 1 205 ? -23.798 15.303 -34.683 1.00 15.18 203 GLU A O 1
ATOM 1620 N N . VAL A 1 206 ? -25.284 16.995 -34.788 1.00 17.75 204 VAL A N 1
ATOM 1621 C CA . VAL A 1 206 ? -26.150 16.414 -33.753 1.00 17.44 204 VAL A CA 1
ATOM 1622 C C . VAL A 1 206 ? -26.803 15.125 -34.254 1.00 18.31 204 VAL A C 1
ATOM 1623 O O . VAL A 1 206 ? -26.890 14.143 -33.518 1.00 15.53 204 VAL A O 1
ATOM 1627 N N . VAL A 1 207 ? -27.269 15.129 -35.506 1.00 18.86 205 VAL A N 1
ATOM 1628 C CA . VAL A 1 207 ? -27.888 13.937 -36.078 1.00 18.64 205 VAL A CA 1
ATOM 1629 C C . VAL A 1 207 ? -26.853 12.802 -36.140 1.00 18.26 205 VAL A C 1
ATOM 1630 O O . VAL A 1 207 ? -27.171 11.644 -35.885 1.00 17.02 205 VAL A O 1
ATOM 1634 N N . LYS A 1 208 ? -25.613 13.148 -36.478 1.00 19.68 206 LYS A N 1
ATOM 1635 C CA . LYS A 1 208 ? -24.535 12.166 -36.561 1.00 18.05 206 LYS A CA 1
ATOM 1636 C C . LYS A 1 208 ? -24.267 11.518 -35.204 1.00 17.76 206 LYS A C 1
ATOM 1637 O O . LYS A 1 208 ? -24.060 10.306 -35.120 1.00 16.33 206 LYS A O 1
ATOM 1643 N N . LEU A 1 209 ? -24.269 12.326 -34.141 1.00 18.20 207 LEU A N 1
ATOM 1644 C CA . LEU A 1 209 ? -24.031 11.825 -32.781 1.00 17.49 207 LEU A CA 1
ATOM 1645 C C . LEU A 1 209 ? -25.173 10.927 -32.290 1.00 16.48 207 LEU A C 1
ATOM 1646 O O . LEU A 1 209 ? -24.932 9.905 -31.658 1.00 16.40 207 LEU A O 1
ATOM 1651 N N . ILE A 1 210 ? -26.415 11.317 -32.576 1.00 19.06 208 ILE A N 1
ATOM 1652 C CA . ILE A 1 210 ? -27.579 10.529 -32.175 1.00 19.60 208 ILE A CA 1
ATOM 1653 C C . ILE A 1 210 ? -27.522 9.147 -32.838 1.00 22.15 208 ILE A C 1
ATOM 1654 O O . ILE A 1 210 ? -27.837 8.132 -32.207 1.00 22.50 208 ILE A O 1
ATOM 1659 N N . GLU A 1 211 ? -27.106 9.108 -34.103 1.00 21.95 209 GLU A N 1
ATOM 1660 C CA . GLU A 1 211 ? -27.003 7.846 -34.835 1.00 22.49 209 GLU A CA 1
ATOM 1661 C C . GLU A 1 211 ? -25.853 6.958 -34.342 1.00 22.75 209 GLU A C 1
ATOM 1662 O O . GLU A 1 211 ? -26.004 5.736 -34.249 1.00 23.94 209 GLU A O 1
ATOM 1668 N N . PHE A 1 212 ? -24.709 7.560 -34.025 1.00 20.16 210 PHE A N 1
ATOM 1669 C CA . PHE A 1 212 ? -23.562 6.797 -33.528 1.00 18.31 210 PHE A CA 1
ATOM 1670 C C . PHE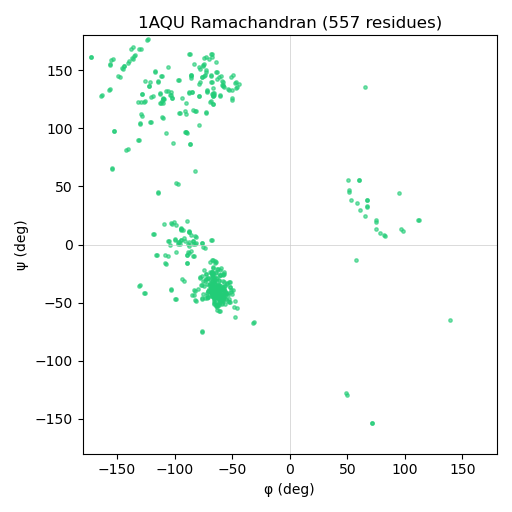 A 1 212 ? -23.921 6.131 -32.194 1.00 17.62 210 PHE A C 1
ATOM 1671 O O . PHE A 1 212 ? -23.478 5.019 -31.907 1.00 17.79 210 PHE A O 1
ATOM 1679 N N . LEU A 1 213 ? -24.742 6.806 -31.390 1.00 18.19 211 LEU A N 1
ATOM 1680 C CA . LEU A 1 213 ? -25.150 6.260 -30.099 1.00 21.85 211 LEU A CA 1
ATOM 1681 C C . LEU A 1 213 ? -26.395 5.370 -30.219 1.00 25.37 211 LEU A C 1
ATOM 1682 O O . LEU A 1 213 ? -27.008 5.001 -29.216 1.00 25.51 211 LEU A O 1
ATOM 1687 N N . GLU A 1 214 ? -26.755 5.038 -31.459 1.00 26.98 212 GLU A N 1
ATOM 1688 C CA . GLU A 1 214 ? -27.894 4.167 -31.759 1.00 29.80 212 GLU A CA 1
ATOM 1689 C C . GLU A 1 214 ? -29.274 4.634 -31.289 1.00 30.37 212 GLU A C 1
ATOM 1690 O O . GLU A 1 214 ? -29.970 3.906 -30.583 1.00 31.79 212 GLU A O 1
ATOM 1696 N N . ARG A 1 215 ? -29.671 5.836 -31.687 1.00 30.76 213 ARG A N 1
ATOM 1697 C CA . ARG A 1 215 ? -30.974 6.373 -31.321 1.00 32.45 213 ARG A CA 1
ATOM 1698 C C . ARG A 1 215 ? -31.620 7.028 -32.544 1.00 34.51 213 ARG A C 1
ATOM 1699 O O . ARG A 1 215 ? -30.964 7.220 -33.566 1.00 32.71 213 ARG A O 1
ATOM 1707 N N . LYS A 1 216 ? -32.898 7.389 -32.439 1.00 38.35 214 LYS A N 1
ATOM 1708 C CA . LYS A 1 216 ? -33.619 8.017 -33.555 1.00 39.06 214 LYS A CA 1
ATOM 1709 C C . LYS A 1 216 ? -33.528 9.544 -33.555 1.00 37.94 214 LYS A C 1
ATOM 1710 O O . LYS A 1 216 ? -33.923 10.197 -32.583 1.00 38.00 214 LYS A O 1
ATOM 1716 N N . PRO A 1 217 ? -33.006 10.135 -34.650 1.00 36.98 215 PRO A N 1
ATOM 1717 C CA . PRO A 1 217 ? -32.874 11.591 -34.757 1.00 36.43 215 PRO A CA 1
ATOM 1718 C C . PRO A 1 217 ? -34.159 12.309 -35.186 1.00 39.14 215 PRO A C 1
ATOM 1719 O O . PRO A 1 217 ? -34.207 12.934 -36.248 1.00 42.93 215 PRO A O 1
ATOM 1723 N N . SER A 1 218 ? -35.193 12.218 -34.352 1.00 38.73 216 SER A N 1
ATOM 1724 C CA . SER A 1 218 ? -36.477 12.867 -34.618 1.00 35.27 216 SER A CA 1
ATOM 1725 C C . SER A 1 218 ? -36.321 14.381 -34.641 1.00 33.31 216 SER A C 1
ATOM 1726 O O . SER A 1 218 ? -35.393 14.928 -34.047 1.00 33.26 216 SER A O 1
ATOM 1729 N N . ALA A 1 219 ? -37.242 15.062 -35.304 1.00 31.97 217 ALA A N 1
ATOM 1730 C CA . ALA A 1 219 ? -37.174 16.514 -35.384 1.00 33.54 217 ALA A CA 1
ATOM 1731 C C . ALA A 1 219 ? -37.324 17.183 -34.019 1.00 33.67 217 ALA A C 1
ATOM 1732 O O . ALA A 1 219 ? -36.670 18.187 -33.749 1.00 32.62 217 ALA A O 1
ATOM 1734 N N . GLU A 1 220 ? -38.180 16.634 -33.161 1.00 34.66 218 GLU A N 1
ATOM 1735 C CA . GLU A 1 220 ? -38.392 17.214 -31.837 1.00 35.36 218 GLU A CA 1
ATOM 1736 C C . GLU A 1 220 ? -37.124 17.133 -31.001 1.00 33.05 218 GLU A C 1
ATOM 1737 O O . GLU A 1 220 ? -36.751 18.107 -30.349 1.00 32.62 218 GLU A O 1
ATOM 1743 N N . LEU A 1 221 ? -36.464 15.975 -31.028 1.00 30.99 219 LEU A N 1
ATOM 1744 C CA . LEU A 1 221 ? -35.236 15.771 -30.262 1.00 29.39 219 LEU A CA 1
ATOM 1745 C C . LEU A 1 221 ? -34.101 16.672 -30.711 1.00 29.65 219 LEU A C 1
ATOM 1746 O O . LEU A 1 221 ? -33.500 17.367 -29.894 1.00 30.73 219 LEU A O 1
ATOM 1751 N N . VAL A 1 222 ? -33.802 16.658 -32.006 1.00 26.84 220 VAL A N 1
ATOM 1752 C CA . VAL A 1 222 ? -32.727 17.476 -32.546 1.00 26.06 220 VAL A CA 1
ATOM 1753 C C . VAL A 1 222 ? -32.895 18.950 -32.172 1.00 28.32 220 VAL A C 1
ATOM 1754 O O . VAL A 1 222 ? -31.938 19.621 -31.780 1.00 26.80 220 VAL A O 1
ATOM 1758 N N . ASP A 1 223 ? -34.121 19.446 -32.281 1.00 29.80 221 ASP A N 1
ATOM 1759 C CA . ASP A 1 223 ? -34.400 20.843 -31.987 1.00 31.27 221 ASP A CA 1
ATOM 1760 C C . ASP A 1 223 ? -34.241 21.188 -30.522 1.00 28.64 221 ASP A C 1
ATOM 1761 O O . ASP A 1 223 ? -33.814 22.293 -30.188 1.00 28.79 221 ASP A O 1
ATOM 1766 N N . ARG A 1 224 ? -34.579 20.252 -29.644 1.00 28.46 222 ARG A N 1
ATOM 1767 C CA . ARG A 1 224 ? -34.450 20.501 -28.209 1.00 29.04 222 ARG A CA 1
ATOM 1768 C C . ARG A 1 224 ? -32.971 20.633 -27.825 1.00 25.23 222 ARG A C 1
ATOM 1769 O O . ARG A 1 224 ? -32.598 21.514 -27.047 1.00 24.20 222 ARG A O 1
ATOM 1777 N N . ILE A 1 225 ? -32.134 19.774 -28.402 1.00 22.47 223 ILE A N 1
ATOM 1778 C CA . ILE A 1 225 ? -30.699 19.788 -28.125 1.00 19.83 223 ILE A CA 1
ATOM 1779 C C . ILE A 1 225 ? -30.029 21.068 -28.620 1.00 21.39 223 ILE A C 1
ATOM 1780 O O . ILE A 1 225 ? -29.253 21.695 -27.889 1.00 19.26 223 ILE A O 1
ATOM 1785 N N . ILE A 1 226 ? -30.330 21.452 -29.859 1.00 20.86 224 ILE A N 1
ATOM 1786 C CA . ILE A 1 226 ? -29.754 22.660 -30.450 1.00 23.12 224 ILE A CA 1
ATOM 1787 C C . ILE A 1 226 ? -30.028 23.920 -29.629 1.00 22.56 224 ILE A C 1
ATOM 1788 O O . ILE A 1 226 ? -29.150 24.776 -29.489 1.00 24.34 224 ILE A O 1
ATOM 1793 N N . GLN A 1 227 ? -31.233 24.037 -29.081 1.00 22.30 225 GLN A N 1
ATOM 1794 C CA . GLN A 1 227 ? -31.581 25.219 -28.294 1.00 25.51 225 GLN A CA 1
ATOM 1795 C C . GLN A 1 227 ? -30.935 25.221 -26.906 1.00 23.02 225 GLN A C 1
ATOM 1796 O O . GLN A 1 227 ? -30.543 26.269 -26.395 1.00 22.61 225 GLN A O 1
ATOM 1802 N N . HIS A 1 228 ? -30.814 24.044 -26.310 1.00 23.52 226 HIS A N 1
ATOM 1803 C CA . HIS A 1 228 ? -30.233 23.915 -24.976 1.00 23.71 226 HIS A CA 1
ATOM 1804 C C . HIS A 1 228 ? -28.705 24.026 -24.937 1.00 23.12 226 HIS A C 1
ATOM 1805 O O . HIS A 1 228 ? -28.137 24.443 -23.924 1.00 23.27 226 HIS A O 1
ATOM 1812 N N . THR A 1 229 ? -28.040 23.680 -26.036 1.00 21.21 227 THR A N 1
ATOM 1813 C CA . THR A 1 229 ? -26.581 23.712 -26.056 1.00 21.06 227 THR A CA 1
ATOM 1814 C C . THR A 1 229 ? -25.895 24.879 -26.771 1.00 19.71 227 THR A C 1
ATOM 1815 O O . THR A 1 229 ? -24.710 24.791 -27.110 1.00 18.37 227 THR A O 1
ATOM 1819 N N . SER A 1 230 ? -26.623 25.968 -26.996 1.00 18.03 228 SER A N 1
ATOM 1820 C CA . SER A 1 230 ? -26.025 27.141 -27.631 1.00 19.43 228 SER A CA 1
ATOM 1821 C C . SER A 1 230 ? -25.043 27.781 -26.624 1.00 19.89 228 SER A C 1
ATOM 1822 O O . SER A 1 230 ? -25.145 27.537 -25.419 1.00 18.49 228 SER A O 1
ATOM 1825 N N . PHE A 1 231 ? -24.100 28.590 -27.106 1.00 19.10 229 PHE A N 1
ATOM 1826 C CA . PHE A 1 231 ? -23.144 29.221 -26.206 1.00 17.41 229 PHE A CA 1
ATOM 1827 C C . PHE A 1 231 ? -23.857 30.108 -25.190 1.00 21.31 229 PHE A C 1
ATOM 1828 O O . PHE A 1 231 ? -23.487 30.135 -24.011 1.00 21.26 229 PHE A O 1
ATOM 1836 N N . GLN A 1 232 ? -24.879 30.833 -25.643 1.00 23.08 230 GLN A N 1
ATOM 1837 C CA . GLN A 1 232 ? -25.623 31.737 -24.762 1.00 27.26 230 GLN A CA 1
ATOM 1838 C C . GLN A 1 232 ? -26.315 30.995 -23.619 1.00 24.89 230 GLN A C 1
ATOM 1839 O O . GLN A 1 232 ? -26.274 31.439 -22.478 1.00 26.76 230 GLN A O 1
ATOM 1845 N N . GLU A 1 233 ? -26.949 29.870 -23.927 1.00 22.45 231 GLU A N 1
ATOM 1846 C CA . GLU A 1 233 ? -27.619 29.069 -22.909 1.00 24.72 231 GLU A CA 1
ATOM 1847 C C . GLU A 1 233 ? -26.620 28.517 -21.875 1.00 24.08 231 GLU A C 1
ATOM 1848 O O . GLU A 1 233 ? -26.767 28.732 -20.673 1.00 20.97 231 GLU A O 1
ATOM 1854 N N . MET A 1 234 ? -25.610 27.796 -22.357 1.00 20.62 232 MET A N 1
ATOM 1855 C CA . MET A 1 234 ? -24.605 27.190 -21.485 1.00 20.04 232 MET A CA 1
ATOM 1856 C C . MET A 1 234 ? -23.819 28.197 -20.649 1.00 19.78 232 MET A C 1
ATOM 1857 O O . MET A 1 234 ? -23.320 27.861 -19.579 1.00 21.29 232 MET A O 1
ATOM 1862 N N . LYS A 1 235 ? -23.706 29.429 -21.128 1.00 21.02 233 LYS A N 1
ATOM 1863 C CA . LYS A 1 235 ? -22.987 30.449 -20.377 1.00 23.78 233 LYS A CA 1
ATOM 1864 C C . LYS A 1 235 ? -23.819 30.868 -19.170 1.00 24.65 233 LYS A C 1
ATOM 1865 O O . LYS A 1 235 ? -23.279 31.328 -18.171 1.00 25.93 233 LYS A O 1
ATOM 1871 N N . ASN A 1 236 ? -25.135 30.698 -19.274 1.00 24.86 234 ASN A N 1
ATOM 1872 C CA . ASN A 1 236 ? -26.053 31.058 -18.195 1.00 26.33 234 ASN A CA 1
ATOM 1873 C C . ASN A 1 236 ? -26.479 29.874 -17.326 1.00 25.66 234 ASN A C 1
ATOM 1874 O O . ASN A 1 236 ? -27.143 30.054 -16.311 1.00 26.59 234 ASN A O 1
ATOM 1879 N N . ASN A 1 237 ? -26.092 28.668 -17.716 1.00 24.03 235 ASN A N 1
ATOM 1880 C CA . ASN A 1 237 ? -26.465 27.477 -16.967 1.00 22.57 235 ASN A CA 1
ATOM 1881 C C . ASN A 1 237 ? -25.396 27.192 -15.911 1.00 22.59 235 ASN A C 1
ATOM 1882 O O . ASN A 1 237 ? -24.268 26.844 -16.244 1.00 20.55 235 ASN A O 1
ATOM 1887 N N . PRO A 1 238 ? -25.740 27.335 -14.619 1.00 21.43 236 PRO A N 1
ATOM 1888 C CA . PRO A 1 238 ? -24.778 27.086 -13.532 1.00 21.83 236 PRO A CA 1
ATOM 1889 C C . PRO A 1 238 ? -24.200 25.665 -13.481 1.00 22.12 236 PRO A C 1
ATOM 1890 O O . PRO A 1 238 ? -23.144 25.431 -12.883 1.00 20.28 236 PRO A O 1
ATOM 1894 N N . SER A 1 239 ? -24.900 24.722 -14.104 1.00 20.37 237 SER A N 1
ATOM 1895 C CA . SER A 1 239 ? -24.465 23.334 -14.138 1.00 19.92 237 SER A CA 1
ATOM 1896 C C . SER A 1 239 ? -23.306 23.137 -15.107 1.00 18.77 237 SER A C 1
ATOM 1897 O O . SER A 1 239 ? -22.444 22.283 -14.892 1.00 18.75 237 SER A O 1
ATOM 1900 N N . THR A 1 240 ? -23.286 23.932 -16.171 1.00 18.90 238 THR A N 1
ATOM 1901 C CA . THR A 1 240 ? -22.239 23.815 -17.185 1.00 17.79 238 THR A CA 1
ATOM 1902 C C . THR A 1 240 ? -21.187 24.928 -17.240 1.00 17.13 238 THR A C 1
ATOM 1903 O O . THR A 1 240 ? -20.131 24.727 -17.844 1.00 15.83 238 THR A O 1
ATOM 1907 N N . ASN A 1 241 ? -21.443 26.084 -16.618 1.00 15.99 239 ASN A N 1
ATOM 1908 C CA . ASN A 1 241 ? -20.471 27.177 -16.674 1.00 16.09 239 ASN A CA 1
ATOM 1909 C C . ASN A 1 241 ? -19.371 27.172 -15.578 1.00 12.88 239 ASN A C 1
ATOM 1910 O O . ASN A 1 241 ? -18.612 28.147 -15.437 1.00 13.92 239 ASN A O 1
ATOM 1915 N N . TYR A 1 242 ? -19.297 26.077 -14.857 1.00 15.93 240 TYR A N 1
ATOM 1916 C CA . TYR A 1 242 ? -18.255 25.807 -13.831 1.00 19.01 240 TYR A CA 1
ATOM 1917 C C . TYR A 1 242 ? -18.236 26.834 -12.655 1.00 22.16 240 TYR A C 1
ATOM 1918 O O . TYR A 1 242 ? -17.174 27.066 -12.042 1.00 23.94 240 TYR A O 1
ATOM 1927 N N . THR A 1 243 ? -19.425 27.413 -12.346 1.00 22.21 241 THR A N 1
ATOM 1928 C CA . THR A 1 243 ? -19.614 28.340 -11.168 1.00 25.80 241 THR A CA 1
ATOM 1929 C C . THR A 1 243 ? -19.867 27.471 -9.920 1.00 28.26 241 THR A C 1
ATOM 1930 O O . THR A 1 243 ? -19.881 27.976 -8.789 1.00 26.31 241 THR A O 1
ATOM 1934 N N . MET A 1 244 ? -20.068 26.167 -10.139 1.00 28.75 242 MET A N 1
ATOM 1935 C CA . MET A 1 244 ? -20.291 25.207 -9.048 1.00 31.32 242 MET A CA 1
ATOM 1936 C C . MET A 1 244 ? -18.944 24.740 -8.478 1.00 32.14 242 MET A C 1
ATOM 1937 O O . MET A 1 244 ? -18.893 23.912 -7.555 1.00 31.88 242 MET A O 1
ATOM 1942 N N . MET A 1 245 ? -17.862 25.265 -9.047 1.00 31.01 243 MET A N 1
ATOM 1943 C CA . MET A 1 245 ? -16.505 24.945 -8.615 1.00 29.19 243 MET A CA 1
ATOM 1944 C C . MET A 1 245 ? -15.954 26.203 -7.934 1.00 27.36 243 MET A C 1
ATOM 1945 O O . MET A 1 245 ? -15.979 27.285 -8.512 1.00 25.32 243 MET A O 1
ATOM 1950 N N . PRO A 1 246 ? -15.470 26.077 -6.682 1.00 28.94 244 PRO A N 1
ATOM 1951 C CA . PRO A 1 246 ? -14.907 27.175 -5.876 1.00 29.15 244 PRO A CA 1
ATOM 1952 C C . PRO A 1 246 ? -13.902 28.108 -6.557 1.00 31.19 244 PRO A C 1
ATOM 1953 O O . PRO A 1 246 ? -12.969 27.657 -7.230 1.00 30.72 244 PRO A O 1
ATOM 1957 N N . GLU A 1 247 ? -14.089 29.410 -6.340 1.00 31.20 245 GLU A N 1
ATOM 1958 C CA . GLU A 1 247 ? -13.219 30.435 -6.907 1.00 33.06 245 GLU A CA 1
ATOM 1959 C C . GLU A 1 247 ? -11.783 30.301 -6.405 1.00 31.92 245 GLU A C 1
ATOM 1960 O O . GLU A 1 247 ? -10.847 30.804 -7.035 1.00 31.24 245 GLU A O 1
ATOM 1966 N N . GLU A 1 248 ? -11.604 29.631 -5.268 1.00 31.92 246 GLU A N 1
ATOM 1967 C CA . GLU A 1 248 ? -10.264 29.428 -4.708 1.00 31.23 246 GLU A CA 1
ATOM 1968 C C . GLU A 1 248 ? -9.451 28.499 -5.612 1.00 29.62 246 GLU A C 1
ATOM 1969 O O . GLU A 1 248 ? -8.222 28.517 -5.587 1.00 28.14 246 GLU A O 1
ATOM 1975 N N . MET A 1 249 ? -10.150 27.684 -6.397 1.00 27.57 247 MET A N 1
ATOM 1976 C CA . MET A 1 249 ? -9.512 26.740 -7.311 1.00 26.10 247 MET A CA 1
ATOM 1977 C C . MET A 1 249 ? -9.493 27.282 -8.735 1.00 24.60 247 MET A C 1
ATOM 1978 O O . MET A 1 249 ? -8.467 27.220 -9.418 1.00 22.30 247 MET A O 1
ATOM 1983 N N . MET A 1 250 ? -10.637 27.800 -9.175 1.00 22.24 248 MET A N 1
ATOM 1984 C CA . MET A 1 250 ? -10.789 28.368 -10.517 1.00 21.97 248 MET A CA 1
ATOM 1985 C C . MET A 1 250 ? -11.429 29.741 -10.370 1.00 20.25 248 MET A C 1
ATOM 1986 O O . MET A 1 250 ? -12.625 29.840 -10.130 1.00 20.17 248 MET A O 1
ATOM 1991 N N . ASN A 1 251 ? -10.631 30.792 -10.528 1.00 18.55 249 ASN A N 1
ATOM 1992 C CA . ASN A 1 251 ? -11.104 32.168 -10.397 1.00 19.43 249 ASN A CA 1
ATOM 1993 C C . ASN A 1 251 ? -11.591 32.796 -11.710 1.00 19.48 249 ASN A C 1
ATOM 1994 O O . ASN A 1 251 ? -10.797 33.338 -12.487 1.00 17.60 249 ASN A O 1
ATOM 1999 N N . GLN A 1 252 ? -12.901 32.754 -11.931 1.00 19.61 250 GLN A N 1
ATOM 2000 C CA . GLN A 1 252 ? -13.483 33.289 -13.155 1.00 20.76 250 GLN A CA 1
ATOM 2001 C C . GLN A 1 252 ? -13.567 34.809 -13.183 1.00 23.23 250 GLN A C 1
ATOM 2002 O O . GLN A 1 252 ? -14.060 35.400 -14.144 1.00 22.37 250 GLN A O 1
ATOM 2008 N N . LYS A 1 253 ? -13.079 35.447 -12.126 1.00 24.94 251 LYS A N 1
ATOM 2009 C CA . LYS A 1 253 ? -13.064 36.899 -12.085 1.00 26.71 251 LYS A CA 1
ATOM 2010 C C . LYS A 1 253 ? -11.875 37.290 -12.960 1.00 25.71 251 LYS A C 1
ATOM 2011 O O . LYS A 1 253 ? -11.850 38.367 -13.555 1.00 24.13 251 LYS A O 1
ATOM 2017 N N . VAL A 1 254 ? -10.890 36.395 -13.020 1.00 25.28 252 VAL A N 1
ATOM 2018 C CA . VAL A 1 254 ? -9.687 36.588 -13.837 1.00 24.01 252 VAL A CA 1
ATOM 2019 C C . VAL A 1 254 ? -10.045 36.319 -15.315 1.00 23.57 252 VAL A C 1
ATOM 2020 O O . VAL A 1 254 ? -9.685 37.096 -16.202 1.00 22.18 252 VAL A O 1
ATOM 2024 N N . SER A 1 255 ? -10.751 35.216 -15.559 1.00 19.91 253 SER A N 1
ATOM 2025 C CA . SER A 1 255 ? -11.199 34.847 -16.904 1.00 20.82 253 SER A CA 1
ATOM 2026 C C . SER A 1 255 ? -12.301 33.800 -16.761 1.00 18.63 253 SER A C 1
ATOM 2027 O O . SER A 1 255 ? -12.120 32.803 -16.070 1.00 19.51 253 SER A O 1
ATOM 2030 N N . PRO A 1 256 ? -13.457 34.018 -17.410 1.00 17.90 254 PRO A N 1
ATOM 2031 C CA . PRO A 1 256 ? -14.579 33.072 -17.330 1.00 18.08 254 PRO A CA 1
ATOM 2032 C C . PRO A 1 256 ? -14.383 31.810 -18.169 1.00 18.13 254 PRO A C 1
ATOM 2033 O O . PRO A 1 256 ? -13.647 31.831 -19.159 1.00 16.75 254 PRO A O 1
ATOM 2037 N N . PHE A 1 257 ? -15.042 30.719 -17.770 1.00 16.86 255 PHE A N 1
ATOM 2038 C CA . PHE A 1 257 ? -14.930 29.457 -18.506 1.00 19.57 255 PHE A CA 1
ATOM 2039 C C . PHE A 1 257 ? -15.557 29.609 -19.906 1.00 19.36 255 PHE A C 1
ATOM 2040 O O . PHE A 1 257 ? -14.938 29.263 -20.919 1.00 18.65 255 PHE A O 1
ATOM 2048 N N . MET A 1 258 ? -16.785 30.113 -19.961 1.00 19.46 256 MET A N 1
ATOM 2049 C CA . MET A 1 258 ? -17.441 30.350 -21.248 1.00 21.22 256 MET A CA 1
ATOM 2050 C C . MET A 1 258 ? -16.962 31.746 -21.628 1.00 19.73 256 MET A C 1
ATOM 2051 O O . MET A 1 258 ? -17.616 32.745 -21.321 1.00 19.50 256 MET A O 1
ATOM 2056 N N . ARG A 1 259 ? -15.801 31.788 -22.283 1.00 18.82 257 ARG A N 1
ATOM 2057 C CA . ARG A 1 259 ? -15.134 33.022 -22.686 1.00 17.85 257 ARG A CA 1
ATOM 2058 C C . ARG A 1 259 ? -15.720 33.731 -23.904 1.00 18.95 257 ARG A C 1
ATOM 2059 O O . ARG A 1 259 ? -16.376 34.758 -23.755 1.00 21.52 257 ARG A O 1
ATOM 2067 N N . LYS A 1 260 ? -15.482 33.200 -25.103 1.00 17.81 258 LYS A N 1
ATOM 2068 C CA . LYS A 1 260 ? -15.998 33.814 -26.333 1.00 16.74 258 LYS A CA 1
ATOM 2069 C C . LYS A 1 260 ? -16.792 32.826 -27.194 1.00 16.79 258 LYS A C 1
ATOM 2070 O O . LYS A 1 260 ? -17.834 33.178 -27.755 1.00 15.72 258 LYS A O 1
ATOM 2076 N N . GLY A 1 261 ? -16.284 31.603 -27.310 1.00 13.31 259 GLY A N 1
ATOM 2077 C CA . GLY A 1 261 ? -16.948 30.577 -28.096 1.00 14.04 259 GLY A CA 1
ATOM 2078 C C . GLY A 1 261 ? -16.994 30.831 -29.595 1.00 15.19 259 GLY A C 1
ATOM 2079 O O . GLY A 1 261 ? -17.994 30.520 -30.245 1.00 16.81 259 GLY A O 1
ATOM 2080 N N . ILE A 1 262 ? -15.916 31.373 -30.156 1.00 14.28 260 ILE A N 1
ATOM 2081 C CA . ILE A 1 262 ? -15.878 31.665 -31.584 1.00 12.72 260 ILE A CA 1
ATOM 2082 C C . ILE A 1 262 ? -14.717 31.006 -32.325 1.00 13.79 260 ILE A C 1
ATOM 2083 O O . ILE A 1 262 ? -13.870 30.350 -31.726 1.00 14.18 260 ILE A O 1
ATOM 2088 N N . ILE A 1 263 ? -14.706 31.184 -33.645 1.00 13.26 261 ILE A N 1
ATOM 2089 C CA . ILE A 1 263 ? -13.650 30.667 -34.511 1.00 13.75 261 ILE A CA 1
ATOM 2090 C C . ILE A 1 263 ? -12.820 31.885 -34.903 1.00 12.99 261 ILE A C 1
ATOM 2091 O O . ILE A 1 263 ? -13.376 32.914 -35.259 1.00 14.97 261 ILE A O 1
ATOM 2096 N N . GLY A 1 264 ? -11.501 31.790 -34.799 1.00 13.57 262 GLY A N 1
ATOM 2097 C CA . GLY A 1 264 ? -10.656 32.913 -35.184 1.00 15.02 262 GLY A CA 1
ATOM 2098 C C . GLY A 1 264 ? -10.125 33.914 -34.161 1.00 14.84 262 GLY A C 1
ATOM 2099 O O . GLY A 1 264 ? -9.624 34.964 -34.551 1.00 15.72 262 GLY A O 1
ATOM 2100 N N . ASP A 1 265 ? -10.214 33.627 -32.864 1.00 14.55 263 ASP A N 1
ATOM 2101 C CA . ASP A 1 265 ? -9.696 34.576 -31.871 1.00 14.91 263 ASP A CA 1
ATOM 2102 C C . ASP A 1 265 ? -8.159 34.691 -31.950 1.00 15.17 263 ASP A C 1
ATOM 2103 O O . ASP A 1 265 ? -7.573 35.618 -31.385 1.00 13.86 263 ASP A O 1
ATOM 2108 N N . TRP A 1 266 ? -7.506 33.770 -32.660 1.00 14.60 264 TRP A N 1
ATOM 2109 C CA . TRP A 1 266 ? -6.051 33.836 -32.802 1.00 14.69 264 TRP A CA 1
ATOM 2110 C C . TRP A 1 266 ? -5.632 35.144 -33.484 1.00 16.60 264 TRP A C 1
ATOM 2111 O O . TRP A 1 266 ? -4.517 35.629 -33.281 1.00 14.10 264 TRP A O 1
ATOM 2122 N N . LYS A 1 267 ? -6.534 35.708 -34.289 1.00 17.37 265 LYS A N 1
ATOM 2123 C CA . LYS A 1 267 ? -6.262 36.955 -35.010 1.00 17.86 265 LYS A CA 1
ATOM 2124 C C . LYS A 1 267 ? -6.104 38.150 -34.071 1.00 18.36 265 LYS A C 1
ATOM 2125 O O . LYS A 1 267 ? -5.541 39.178 -34.453 1.00 17.31 265 LYS A O 1
ATOM 2131 N N . ASN A 1 268 ? -6.609 38.013 -32.847 1.00 15.84 266 ASN A N 1
ATOM 2132 C CA . ASN A 1 268 ? -6.509 39.089 -31.864 1.00 15.76 266 ASN A CA 1
ATOM 2133 C C . ASN A 1 268 ? -5.374 38.885 -30.857 1.00 16.42 266 ASN A C 1
ATOM 2134 O O . ASN A 1 268 ? -5.233 39.688 -29.929 1.00 16.83 266 ASN A O 1
ATOM 2139 N N . HIS A 1 269 ? -4.566 37.836 -31.038 1.00 15.05 267 HIS A N 1
ATOM 2140 C CA . HIS A 1 269 ? -3.471 37.544 -30.105 1.00 16.63 267 HIS A CA 1
ATOM 2141 C C . HIS A 1 269 ? -2.091 37.284 -30.726 1.00 17.48 267 HIS A C 1
ATOM 2142 O O . HIS A 1 269 ? -1.067 37.656 -30.151 1.00 16.50 267 HIS A O 1
ATOM 2149 N N . PHE A 1 270 ? -2.067 36.642 -31.891 1.00 17.54 268 PHE A N 1
ATOM 2150 C CA . PHE A 1 270 ? -0.815 36.309 -32.590 1.00 17.93 268 PHE A CA 1
ATOM 2151 C C . PHE A 1 270 ? -0.199 37.449 -33.419 1.00 20.79 268 PHE A C 1
ATOM 2152 O O . PHE A 1 270 ? -0.813 37.921 -34.375 1.00 21.71 268 PHE A O 1
ATOM 2160 N N . PRO A 1 271 ? 0.993 37.939 -33.043 1.00 24.65 269 PRO A N 1
ATOM 2161 C CA . PRO A 1 271 ? 1.556 39.002 -33.890 1.00 25.52 269 PRO A CA 1
ATOM 2162 C C . PRO A 1 271 ? 1.892 38.302 -35.224 1.00 27.38 269 PRO A C 1
ATOM 2163 O O . PRO A 1 271 ? 1.950 37.068 -35.278 1.00 26.22 269 PRO A O 1
ATOM 2167 N N . GLU A 1 272 ? 2.121 39.064 -36.290 1.00 27.07 270 GLU A N 1
ATOM 2168 C CA . GLU A 1 272 ? 2.432 38.470 -37.596 1.00 27.59 270 GLU A CA 1
ATOM 2169 C C . GLU A 1 272 ? 3.666 37.562 -37.635 1.00 25.06 270 GLU A C 1
ATOM 2170 O O . GLU A 1 272 ? 3.627 36.458 -38.196 1.00 24.16 270 GLU A O 1
ATOM 2176 N N . ALA A 1 273 ? 4.763 38.042 -37.061 1.00 25.91 271 ALA A N 1
ATOM 2177 C CA . ALA A 1 273 ? 6.010 37.288 -37.020 1.00 23.10 271 ALA A CA 1
ATOM 2178 C C . ALA A 1 273 ? 5.793 35.923 -36.357 1.00 22.40 271 ALA A C 1
ATOM 2179 O O . ALA A 1 273 ? 6.254 34.898 -36.866 1.00 20.88 271 ALA A O 1
ATOM 2181 N N . LEU A 1 274 ? 5.094 35.916 -35.224 1.00 21.21 272 LEU A N 1
ATOM 2182 C CA . LEU A 1 274 ? 4.822 34.675 -34.502 1.00 21.40 272 LEU A CA 1
ATOM 2183 C C . LEU A 1 274 ? 3.945 33.716 -35.301 1.00 21.44 272 LEU A C 1
ATOM 2184 O O . LEU A 1 274 ? 4.210 32.514 -35.344 1.00 18.16 272 LEU A O 1
ATOM 2189 N N . ARG A 1 275 ? 2.899 34.247 -35.932 1.00 22.10 273 ARG A N 1
ATOM 2190 C CA . ARG A 1 275 ? 1.993 33.410 -36.716 1.00 24.23 273 ARG A CA 1
ATOM 2191 C C . ARG A 1 275 ? 2.720 32.677 -37.846 1.00 24.93 273 ARG A C 1
ATOM 2192 O O . ARG A 1 275 ? 2.453 31.507 -38.111 1.00 25.91 273 ARG A O 1
ATOM 2200 N N . GLU A 1 276 ? 3.630 33.369 -38.520 1.00 23.88 274 GLU A N 1
ATOM 2201 C CA . GLU A 1 276 ? 4.386 32.756 -39.601 1.00 25.65 274 GLU A CA 1
ATOM 2202 C C . GLU A 1 276 ? 5.200 31.571 -39.094 1.00 24.39 274 GLU A C 1
ATOM 2203 O O . GLU A 1 276 ? 5.184 30.498 -39.695 1.00 26.60 274 GLU A O 1
ATOM 2209 N N . ARG A 1 277 ? 5.911 31.769 -37.985 1.00 23.11 275 ARG A N 1
ATOM 2210 C CA . ARG A 1 277 ? 6.731 30.710 -37.398 1.00 21.76 275 ARG A CA 1
ATOM 2211 C C . ARG A 1 277 ? 5.888 29.521 -36.933 1.00 19.14 275 ARG A C 1
ATOM 2212 O O . ARG A 1 277 ? 6.280 28.364 -37.110 1.00 19.07 275 ARG A O 1
ATOM 2220 N N . PHE A 1 278 ? 4.733 29.807 -36.336 1.00 18.97 276 PHE A N 1
ATOM 2221 C CA . PHE A 1 278 ? 3.838 28.752 -35.855 1.00 19.01 276 PHE A CA 1
ATOM 2222 C C . PHE A 1 278 ? 3.326 27.907 -37.030 1.00 17.31 276 PHE A C 1
ATOM 2223 O O . PHE A 1 278 ? 3.423 26.674 -37.021 1.00 16.09 276 PHE A O 1
ATOM 2231 N N . ASP A 1 279 ? 2.791 28.583 -38.045 1.00 19.58 277 ASP A N 1
ATOM 2232 C CA . ASP A 1 279 ? 2.252 27.897 -39.211 1.00 20.70 277 ASP A CA 1
ATOM 2233 C C . ASP A 1 279 ? 3.318 27.090 -39.939 1.00 21.63 277 ASP A C 1
ATOM 2234 O O . ASP A 1 279 ? 3.045 26.007 -40.461 1.00 21.35 277 ASP A O 1
ATOM 2239 N N . GLU A 1 280 ? 4.544 27.601 -39.957 1.00 23.65 278 GLU A N 1
ATOM 2240 C CA . GLU A 1 280 ? 5.638 26.883 -40.604 1.00 25.80 278 GLU A CA 1
ATOM 2241 C C . GLU A 1 280 ? 5.935 25.601 -39.814 1.00 25.36 278 GLU A C 1
ATOM 2242 O O . GLU A 1 280 ? 6.116 24.524 -40.389 1.00 24.77 278 GLU A O 1
ATOM 2248 N N . HIS A 1 281 ? 5.974 25.732 -38.492 1.00 24.15 279 HIS A N 1
ATOM 2249 C CA . HIS A 1 281 ? 6.227 24.615 -37.583 1.00 21.02 279 HIS A CA 1
ATOM 2250 C C . HIS A 1 281 ? 5.104 23.575 -37.701 1.00 17.55 279 HIS A C 1
ATOM 2251 O O . HIS A 1 281 ? 5.347 22.377 -37.685 1.00 16.39 279 HIS A O 1
ATOM 2258 N N . TYR A 1 282 ? 3.873 24.048 -37.831 1.00 17.38 280 TYR A N 1
ATOM 2259 C CA . TYR A 1 282 ? 2.720 23.166 -37.958 1.00 18.27 280 TYR A CA 1
ATOM 2260 C C . TYR A 1 282 ? 2.892 22.258 -39.186 1.00 19.86 280 TYR A C 1
ATOM 2261 O O . TYR A 1 282 ? 2.674 21.047 -39.119 1.00 18.12 280 TYR A O 1
ATOM 2270 N N . LYS A 1 283 ? 3.287 22.859 -40.307 1.00 21.11 281 LYS A N 1
ATOM 2271 C CA . LYS A 1 283 ? 3.500 22.141 -41.566 1.00 23.63 281 LYS A CA 1
ATOM 2272 C C . LYS A 1 283 ? 4.432 20.933 -41.417 1.00 23.06 281 LYS A C 1
ATOM 2273 O O . LYS A 1 283 ? 4.138 19.841 -41.913 1.00 22.68 281 LYS A O 1
ATOM 2279 N N . GLN A 1 284 ? 5.558 21.144 -40.743 1.00 21.75 282 GLN A N 1
ATOM 2280 C CA . GLN A 1 284 ? 6.539 20.091 -40.521 1.00 22.48 282 GLN A CA 1
ATOM 2281 C C . GLN A 1 284 ? 6.042 19.010 -39.569 1.00 23.11 282 GLN A C 1
ATOM 2282 O O . GLN A 1 284 ? 6.435 17.845 -39.690 1.00 23.21 282 GLN A O 1
ATOM 2288 N N . GLN A 1 285 ? 5.178 19.389 -38.629 1.00 21.00 283 GLN A N 1
ATOM 2289 C CA . GLN A 1 285 ? 4.638 18.428 -37.667 1.00 21.53 283 GLN A CA 1
ATOM 2290 C C . GLN A 1 285 ? 3.511 17.597 -38.274 1.00 18.90 283 GLN A C 1
ATOM 2291 O O . GLN A 1 285 ? 3.388 16.408 -38.003 1.00 19.86 283 GLN A O 1
ATOM 2297 N N . MET A 1 286 ? 2.686 18.230 -39.096 1.00 20.08 284 MET A N 1
ATOM 2298 C CA . MET A 1 286 ? 1.541 17.552 -39.678 1.00 21.67 284 MET A CA 1
ATOM 2299 C C . MET A 1 286 ? 1.607 17.245 -41.177 1.00 26.39 284 MET A C 1
ATOM 2300 O O . MET A 1 286 ? 0.580 16.957 -41.786 1.00 26.40 284 MET A O 1
ATOM 2305 N N . LYS A 1 287 ? 2.801 17.285 -41.762 1.00 30.81 285 LYS A N 1
ATOM 2306 C CA . LYS A 1 287 ? 2.978 17.029 -43.195 1.00 35.42 285 LYS A CA 1
ATOM 2307 C C . LYS A 1 287 ? 2.282 15.784 -43.764 1.00 35.32 285 LYS A C 1
ATOM 2308 O O . LYS A 1 287 ? 1.615 15.861 -44.797 1.00 36.04 285 LYS A O 1
ATOM 2314 N N . ASP A 1 288 ? 2.435 14.640 -43.103 1.00 35.24 286 ASP A N 1
ATOM 2315 C CA . ASP A 1 288 ? 1.830 13.398 -43.595 1.00 36.92 286 ASP A CA 1
ATOM 2316 C C . ASP A 1 288 ? 0.504 12.960 -42.947 1.00 33.03 286 ASP A C 1
ATOM 2317 O O . ASP A 1 288 ? 0.106 11.804 -43.083 1.00 34.74 286 ASP A O 1
ATOM 2322 N N . CYS A 1 289 ? -0.176 13.863 -42.250 1.00 28.66 287 CYS A N 1
ATOM 2323 C CA . CYS A 1 289 ? -1.451 13.523 -41.601 1.00 26.77 287 CYS A CA 1
ATOM 2324 C C . CYS A 1 289 ? -2.642 13.871 -42.506 1.00 24.90 287 CYS A C 1
ATOM 2325 O O . CYS A 1 289 ? -2.775 15.010 -42.945 1.00 26.38 287 CYS A O 1
ATOM 2328 N N . THR A 1 290 ? -3.513 12.898 -42.768 1.00 21.67 288 THR A N 1
ATOM 2329 C CA . THR A 1 290 ? -4.664 13.126 -43.643 1.00 19.60 288 THR A CA 1
ATOM 2330 C C . THR A 1 290 ? -5.898 13.795 -43.008 1.00 19.78 288 THR A C 1
ATOM 2331 O O . THR A 1 290 ? -6.910 13.991 -43.695 1.00 14.72 288 THR A O 1
ATOM 2335 N N . VAL A 1 291 ? -5.816 14.146 -41.720 1.00 16.83 289 VAL A N 1
ATOM 2336 C CA . VAL A 1 291 ? -6.931 14.793 -41.010 1.00 17.56 289 VAL A CA 1
ATOM 2337 C C . VAL A 1 291 ? -7.491 15.992 -41.777 1.00 15.07 289 VAL A C 1
ATOM 2338 O O . VAL A 1 291 ? -6.731 16.844 -42.224 1.00 17.28 289 VAL A O 1
ATOM 2342 N N . LYS A 1 292 ? -8.815 16.073 -41.902 1.00 13.72 290 LYS A N 1
ATOM 2343 C CA . LYS A 1 292 ? -9.445 17.184 -42.618 1.00 13.46 290 LYS A CA 1
ATOM 2344 C C . LYS A 1 292 ? -10.045 18.307 -41.760 1.00 12.97 290 LYS A C 1
ATOM 2345 O O . LYS A 1 292 ? -11.234 18.279 -41.441 1.00 12.92 290 LYS A O 1
ATOM 2351 N N . PHE A 1 293 ? -9.239 19.302 -41.400 1.00 13.29 291 PHE A N 1
ATOM 2352 C CA . PHE A 1 293 ? -9.745 20.447 -40.637 1.00 12.55 291 PHE A CA 1
ATOM 2353 C C . PHE A 1 293 ? -10.564 21.316 -41.617 1.00 15.47 291 PHE A C 1
ATOM 2354 O O . PHE A 1 293 ? -10.336 21.265 -42.834 1.00 14.09 291 PHE A O 1
ATOM 2362 N N . ARG A 1 294 ? -11.513 22.099 -41.100 1.00 13.10 292 ARG A N 1
ATOM 2363 C CA . ARG A 1 294 ? -12.359 22.952 -41.940 1.00 13.33 292 ARG A CA 1
ATOM 2364 C C . ARG A 1 294 ? -11.670 24.244 -42.383 1.00 14.97 292 ARG A C 1
ATOM 2365 O O . ARG A 1 294 ? -10.977 24.889 -41.599 1.00 11.58 292 ARG A O 1
ATOM 2373 N N . MET A 1 295 ? -11.863 24.626 -43.647 1.00 17.16 293 MET A N 1
ATOM 2374 C CA . MET A 1 295 ? -11.266 25.855 -44.150 1.00 17.45 293 MET A CA 1
ATOM 2375 C C . MET A 1 295 ? -11.922 27.027 -43.432 1.00 18.14 293 MET A C 1
ATOM 2376 O O . MET A 1 295 ? -13.135 27.069 -43.265 1.00 15.94 293 MET A O 1
ATOM 2381 N N . GLU A 1 296 ? -11.119 27.975 -42.982 1.00 19.58 294 GLU A N 1
ATOM 2382 C CA . GLU A 1 296 ? -11.673 29.133 -42.303 1.00 26.49 294 GLU A CA 1
ATOM 2383 C C . GLU A 1 296 ? -10.767 30.284 -42.617 1.00 28.60 294 GLU A C 1
ATOM 2384 O O . GLU A 1 296 ? -9.656 30.278 -42.042 1.00 31.32 294 GLU A O 1
ATOM 2390 N N . GLU B 1 9 ? -14.702 40.965 2.116 1.00 28.24 7 GLU B N 1
ATOM 2391 C CA . GLU B 1 9 ? -14.909 41.572 3.469 1.00 27.93 7 GLU B CA 1
ATOM 2392 C C . GLU B 1 9 ? -15.468 40.559 4.469 1.00 23.86 7 GLU B C 1
ATOM 2393 O O . GLU B 1 9 ? -16.149 39.602 4.095 1.00 22.68 7 GLU B O 1
ATOM 2399 N N . TYR B 1 10 ? -15.160 40.772 5.742 1.00 21.69 8 TYR B N 1
ATOM 2400 C CA . TYR B 1 10 ? -15.631 39.894 6.808 1.00 20.23 8 TYR B CA 1
ATOM 2401 C C . TYR B 1 10 ? -17.126 39.598 6.717 1.00 18.85 8 TYR B C 1
ATOM 2402 O O . TYR B 1 10 ? -17.529 38.439 6.686 1.00 18.94 8 TYR B O 1
ATOM 2411 N N . TYR B 1 11 ? -17.944 40.646 6.661 1.00 19.53 9 TYR B N 1
ATOM 2412 C CA . TYR B 1 11 ? -19.388 40.462 6.609 1.00 20.29 9 TYR B CA 1
ATOM 2413 C C . TYR B 1 11 ? -19.979 40.156 5.226 1.00 20.77 9 TYR B C 1
ATOM 2414 O O . TYR B 1 11 ? -21.204 40.105 5.055 1.00 21.08 9 TYR B O 1
ATOM 2423 N N . GLU B 1 12 ? -19.105 39.945 4.246 1.00 21.31 10 GLU B N 1
ATOM 2424 C CA . GLU B 1 12 ? -19.548 39.539 2.914 1.00 20.46 10 GLU B CA 1
ATOM 2425 C C . GLU B 1 12 ? -19.462 38.006 2.960 1.00 18.60 10 GLU B C 1
ATOM 2426 O O . GLU B 1 12 ? -20.217 37.296 2.294 1.00 19.25 10 GLU B O 1
ATOM 2432 N N . VAL B 1 13 ? -18.522 37.509 3.765 1.00 15.75 11 VAL B N 1
ATOM 2433 C CA . VAL B 1 13 ? -18.311 36.079 3.942 1.00 14.72 11 VAL B CA 1
ATOM 2434 C C . VAL B 1 13 ? -19.258 35.494 5.007 1.00 15.91 11 VAL B C 1
ATOM 2435 O O . VAL B 1 13 ? -19.844 34.421 4.807 1.00 14.42 11 VAL B O 1
ATOM 2439 N N . PHE B 1 14 ? -19.412 36.207 6.128 1.00 15.64 12 PHE B N 1
ATOM 2440 C CA . PHE B 1 14 ? -20.263 35.742 7.239 1.00 14.86 12 PHE B CA 1
ATOM 2441 C C . PHE B 1 14 ? -21.529 36.577 7.440 1.00 13.68 12 PHE B C 1
ATOM 2442 O O . PHE B 1 14 ? -21.517 37.796 7.257 1.00 16.16 12 PHE B O 1
ATOM 2450 N N . GLY B 1 15 ? -22.611 35.910 7.843 1.00 13.80 13 GLY B N 1
ATOM 2451 C CA . GLY B 1 15 ? -23.870 36.591 8.102 1.00 15.60 13 GLY B CA 1
ATOM 2452 C C . GLY B 1 15 ? -24.700 35.924 9.194 1.00 14.42 13 GLY B C 1
ATOM 2453 O O . GLY B 1 15 ? -24.701 34.704 9.308 1.00 12.79 13 GLY B O 1
ATOM 2454 N N . GLU B 1 16 ? -25.415 36.710 9.995 1.00 15.26 14 GLU B N 1
ATOM 2455 C CA . GLU B 1 16 ? -26.240 36.140 11.069 1.00 15.99 14 GLU B CA 1
ATOM 2456 C C . GLU B 1 16 ? -27.429 35.322 10.540 1.00 16.22 14 GLU B C 1
ATOM 2457 O O . GLU B 1 16 ? -28.183 35.787 9.678 1.00 15.36 14 GLU B O 1
ATOM 2463 N N . PHE B 1 17 ? -27.573 34.097 11.052 1.00 14.96 15 PHE B N 1
ATOM 2464 C CA . PHE B 1 17 ? -28.666 33.188 10.682 1.00 15.38 15 PHE B CA 1
ATOM 2465 C C . PHE B 1 17 ? -29.327 32.701 11.978 1.00 15.44 15 PHE B C 1
ATOM 2466 O O . PHE B 1 17 ? -28.731 31.937 12.745 1.00 14.08 15 PHE B O 1
ATOM 2474 N N . ARG B 1 18 ? -30.557 33.152 12.219 1.00 17.43 16 ARG B N 1
ATOM 2475 C CA . ARG B 1 18 ? -31.283 32.787 13.433 1.00 19.47 16 ARG B CA 1
ATOM 2476 C C . ARG B 1 18 ? -30.443 33.055 14.691 1.00 19.31 16 ARG B C 1
ATOM 2477 O O . ARG B 1 18 ? -30.320 32.190 15.573 1.00 18.85 16 ARG B O 1
ATOM 2485 N N . GLY B 1 19 ? -29.853 34.253 14.735 1.00 17.25 17 GLY B N 1
ATOM 2486 C CA . GLY B 1 19 ? -29.052 34.677 15.871 1.00 18.96 17 GLY B CA 1
ATOM 2487 C C . GLY B 1 19 ? -27.661 34.081 16.027 1.00 18.74 17 GLY B C 1
ATOM 2488 O O . GLY B 1 19 ? -27.054 34.217 17.095 1.00 19.02 17 GLY B O 1
ATOM 2489 N N . VAL B 1 20 ? -27.159 33.419 14.985 1.00 15.65 18 VAL B N 1
ATOM 2490 C 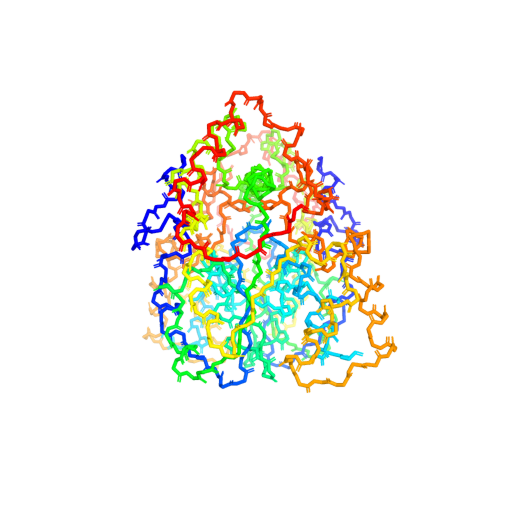CA . VAL B 1 20 ? -25.823 32.817 15.019 1.00 13.23 18 VAL B CA 1
ATOM 2491 C C . VAL B 1 20 ? -25.025 33.199 13.756 1.00 14.49 18 VAL B C 1
ATOM 2492 O O . VAL B 1 20 ? -25.480 32.936 12.640 1.00 13.60 18 VAL B O 1
ATOM 2496 N N . LEU B 1 21 ? -23.849 33.817 13.922 1.00 13.59 19 LEU B N 1
ATOM 2497 C CA . LEU B 1 21 ? -23.018 34.195 12.767 1.00 11.78 19 LEU B CA 1
ATOM 2498 C C . LEU B 1 21 ? -22.524 32.911 12.084 1.00 11.75 19 LEU B C 1
ATOM 2499 O O . LEU B 1 21 ? -21.965 32.017 12.738 1.00 10.04 19 LEU B O 1
ATOM 2504 N N . MET B 1 22 ? -22.739 32.814 10.771 1.00 11.06 20 MET B N 1
ATOM 2505 C CA . MET B 1 22 ? -22.352 31.624 10.022 1.00 9.73 20 MET B CA 1
ATOM 2506 C C . MET B 1 22 ? -21.753 31.913 8.650 1.00 11.86 20 MET B C 1
ATOM 2507 O O . MET B 1 22 ? -21.987 32.968 8.069 1.00 13.59 20 MET B O 1
ATOM 2512 N N . ASP B 1 23 ? -20.984 30.951 8.142 1.00 13.69 21 ASP B N 1
ATOM 2513 C CA . ASP B 1 23 ? -20.399 31.026 6.798 1.00 14.24 21 ASP B CA 1
ATOM 2514 C C . ASP B 1 23 ? -21.624 30.885 5.872 1.00 11.46 21 ASP B C 1
ATOM 2515 O O . ASP B 1 23 ? -22.369 29.907 5.960 1.00 11.57 21 ASP B O 1
ATOM 2520 N N . LYS B 1 24 ? -21.842 31.865 5.000 1.00 13.43 22 LYS B N 1
ATOM 2521 C CA . LYS B 1 24 ? -23.002 31.843 4.102 1.00 13.59 22 LYS B CA 1
ATOM 2522 C C . LYS B 1 24 ? -23.102 30.602 3.205 1.00 13.32 22 LYS B C 1
ATOM 2523 O O . LYS B 1 24 ? -24.196 30.214 2.788 1.00 14.06 22 LYS B O 1
ATOM 2529 N N . ARG B 1 25 ? -21.971 29.966 2.916 1.00 12.82 23 ARG B N 1
ATOM 2530 C CA . ARG B 1 25 ? -21.983 28.774 2.081 1.00 13.93 23 ARG B CA 1
ATOM 2531 C C . ARG B 1 25 ? -22.691 27.612 2.790 1.00 16.35 23 ARG B C 1
ATOM 2532 O O . ARG B 1 25 ? -23.219 26.700 2.132 1.00 15.85 23 ARG B O 1
ATOM 2540 N N . PHE B 1 26 ? -22.705 27.644 4.128 1.00 14.12 24 PHE B N 1
ATOM 2541 C CA . PHE B 1 26 ? -23.344 26.599 4.934 1.00 12.10 24 PHE B CA 1
ATOM 2542 C C . PHE B 1 26 ? -24.838 26.877 5.214 1.00 12.49 24 PHE B C 1
ATOM 2543 O O . PHE B 1 26 ? -25.539 26.015 5.768 1.00 12.19 24 PHE B O 1
ATOM 2551 N N . THR B 1 27 ? -25.322 28.070 4.869 1.00 12.68 25 THR B N 1
ATOM 2552 C CA . THR B 1 27 ? -26.731 28.389 5.103 1.00 13.82 25 THR B CA 1
ATOM 2553 C C . THR B 1 27 ? -27.528 28.628 3.812 1.00 17.05 25 THR B C 1
ATOM 2554 O O . THR B 1 27 ? -28.767 28.722 3.847 1.00 16.01 25 THR B O 1
ATOM 2558 N N . LYS B 1 28 ? -26.830 28.711 2.678 1.00 15.33 26 LYS B N 1
ATOM 2559 C CA . LYS B 1 28 ? -27.503 28.919 1.392 1.00 16.76 26 LYS B CA 1
ATOM 2560 C C . LYS B 1 28 ? -28.566 27.839 1.126 1.00 16.13 26 LYS B C 1
ATOM 2561 O O . LYS B 1 28 ? -29.667 28.143 0.650 1.00 16.66 26 LYS B O 1
ATOM 2567 N N . TYR B 1 29 ? -28.232 26.589 1.447 1.00 14.35 27 TYR B N 1
ATOM 2568 C CA . TYR B 1 29 ? -29.134 25.450 1.251 1.00 14.60 27 TYR B CA 1
ATOM 2569 C C . TYR B 1 29 ? -29.540 24.854 2.608 1.00 14.80 27 TYR B C 1
ATOM 2570 O O . TYR B 1 29 ? -29.573 23.628 2.776 1.00 14.54 27 TYR B O 1
ATOM 2579 N N . TRP B 1 30 ? -29.876 25.727 3.561 1.00 16.93 28 TRP B N 1
ATOM 2580 C CA . TRP B 1 30 ? -30.252 25.293 4.912 1.00 16.78 28 TRP B CA 1
ATOM 2581 C C . TRP B 1 30 ? -31.337 24.220 4.965 1.00 16.00 28 TRP B C 1
ATOM 2582 O O . TRP B 1 30 ? -31.319 23.369 5.848 1.00 15.25 28 TRP B O 1
ATOM 2593 N N . GLU B 1 31 ? -32.251 24.238 4.008 1.00 15.12 29 GLU B N 1
ATOM 2594 C CA . GLU B 1 31 ? -33.342 23.276 3.981 1.00 18.74 29 GLU B CA 1
ATOM 2595 C C . GLU B 1 31 ? -32.850 21.823 4.017 1.00 17.17 29 GLU B C 1
ATOM 2596 O O . GLU B 1 31 ? -33.498 20.952 4.602 1.00 16.17 29 GLU B O 1
ATOM 2602 N N . ASP B 1 32 ? -31.702 21.567 3.399 1.00 16.31 30 ASP B N 1
ATOM 2603 C CA . ASP B 1 32 ? -31.130 20.218 3.355 1.00 15.78 30 ASP B CA 1
ATOM 2604 C C . ASP B 1 32 ? -30.723 19.743 4.759 1.00 15.84 30 ASP B C 1
ATOM 2605 O O . ASP B 1 32 ? -30.768 18.542 5.062 1.00 13.90 30 ASP B O 1
ATOM 2610 N N . VAL B 1 33 ? -30.312 20.684 5.607 1.00 14.71 31 VAL B N 1
ATOM 2611 C CA . VAL B 1 33 ? -29.912 20.344 6.968 1.00 14.37 31 VAL B CA 1
ATOM 2612 C C . VAL B 1 33 ? -31.142 20.218 7.870 1.00 14.60 31 VAL B C 1
ATOM 2613 O O . VAL B 1 33 ? -31.279 19.249 8.615 1.00 15.21 31 VAL B O 1
ATOM 2617 N N . GLU B 1 34 ? -32.045 21.188 7.800 1.00 15.10 32 GLU B N 1
ATOM 2618 C CA . GLU B 1 34 ? -33.236 21.152 8.649 1.00 17.33 32 GLU B CA 1
ATOM 2619 C C . GLU B 1 34 ? -34.087 19.899 8.491 1.00 18.75 32 GLU B C 1
ATOM 2620 O O . GLU B 1 34 ? -34.618 19.374 9.472 1.00 17.65 32 GLU B O 1
ATOM 2626 N N . MET B 1 35 ? -34.212 19.412 7.261 1.00 18.11 33 MET B N 1
ATOM 2627 C CA . MET B 1 35 ? -35.008 18.225 6.996 1.00 19.50 33 MET B CA 1
ATOM 2628 C C . MET B 1 35 ? -34.219 16.926 7.016 1.00 18.67 33 MET B C 1
ATOM 2629 O O . MET B 1 35 ? -34.725 15.890 6.589 1.00 18.80 33 MET B O 1
ATOM 2634 N N . PHE B 1 36 ? -32.987 16.964 7.506 1.00 15.88 34 PHE B N 1
ATOM 2635 C CA . PHE B 1 36 ? -32.173 15.753 7.535 1.00 14.64 34 PHE B CA 1
ATOM 2636 C C . PHE B 1 36 ? -32.831 14.597 8.302 1.00 15.32 34 PHE B C 1
ATOM 2637 O O . PHE B 1 36 ? -33.373 14.790 9.403 1.00 15.18 34 PHE B O 1
ATOM 2645 N N . LEU B 1 37 ? -32.768 13.397 7.723 1.00 14.62 35 LEU B N 1
ATOM 2646 C CA . LEU B 1 37 ? -33.359 12.211 8.340 1.00 15.95 35 LEU B CA 1
ATOM 2647 C C . LEU B 1 37 ? -32.349 11.397 9.148 1.00 15.81 35 LEU B C 1
ATOM 2648 O O . LEU B 1 37 ? -31.424 10.810 8.586 1.00 15.62 35 LEU B O 1
ATOM 2653 N N . ALA B 1 38 ? -32.524 11.348 10.466 1.00 15.65 36 ALA B N 1
ATOM 2654 C CA . ALA B 1 38 ? -31.615 10.580 11.314 1.00 15.19 36 ALA B CA 1
ATOM 2655 C C . ALA B 1 38 ? -32.044 9.111 11.435 1.00 17.92 36 ALA B C 1
ATOM 2656 O O . ALA B 1 38 ? -33.179 8.752 11.106 1.00 16.73 36 ALA B O 1
ATOM 2658 N N . ARG B 1 39 ? -31.119 8.266 11.895 1.00 16.60 37 ARG B N 1
ATOM 2659 C CA . ARG B 1 39 ? -31.373 6.842 12.116 1.00 16.33 37 ARG B CA 1
ATOM 2660 C C . ARG B 1 39 ? -31.189 6.587 13.616 1.00 16.77 37 ARG B C 1
ATOM 2661 O O . ARG B 1 39 ? -30.370 7.234 14.257 1.00 16.55 37 ARG B O 1
ATOM 2669 N N . PRO B 1 40 ? -31.930 5.627 14.186 1.00 17.62 38 PRO B N 1
ATOM 2670 C CA . PRO B 1 40 ? -31.803 5.352 15.622 1.00 16.16 38 PRO B CA 1
ATOM 2671 C C . PRO B 1 40 ? -30.390 5.116 16.151 1.00 17.52 38 PRO B C 1
ATOM 2672 O O . PRO B 1 40 ? -30.062 5.530 17.270 1.00 17.57 38 PRO B O 1
ATOM 2676 N N . ASP B 1 41 ? -29.554 4.454 15.359 1.00 17.50 39 ASP B N 1
ATOM 2677 C CA . ASP B 1 41 ? -28.205 4.160 15.804 1.00 17.77 39 ASP B CA 1
ATOM 2678 C C . ASP B 1 41 ? -27.119 5.159 15.396 1.00 19.13 39 ASP B C 1
ATOM 2679 O O . ASP B 1 41 ? -25.932 4.858 15.515 1.00 19.39 39 ASP B O 1
ATOM 2684 N N . ASP B 1 42 ? -27.519 6.341 14.922 1.00 18.38 40 ASP B N 1
ATOM 2685 C CA . ASP B 1 42 ? -26.564 7.398 14.557 1.00 16.49 40 ASP B CA 1
ATOM 2686 C C . ASP B 1 42 ? -25.888 7.915 15.858 1.00 17.79 40 ASP B C 1
ATOM 2687 O O . ASP B 1 42 ? -26.537 7.972 16.911 1.00 17.05 40 ASP B O 1
ATOM 2692 N N . LEU B 1 43 ? -24.607 8.283 15.793 1.00 15.54 41 LEU B N 1
ATOM 2693 C CA . LEU B 1 43 ? -23.926 8.861 16.960 1.00 15.99 41 LEU B CA 1
ATOM 2694 C C . LEU B 1 43 ? -23.473 10.275 16.562 1.00 16.64 41 LEU B C 1
ATOM 2695 O O . LEU B 1 43 ? -22.825 10.452 15.529 1.00 15.49 41 LEU B O 1
ATOM 2700 N N . VAL B 1 44 ? -23.817 11.276 17.369 1.00 14.45 42 VAL B N 1
ATOM 2701 C CA . VAL B 1 44 ? -23.428 12.649 17.069 1.00 13.95 42 VAL B CA 1
ATOM 2702 C C . VAL B 1 44 ? -22.271 13.138 17.945 1.00 14.89 42 VAL B C 1
ATOM 2703 O O . VAL B 1 44 ? -22.313 13.014 19.169 1.00 14.95 42 VAL B O 1
ATOM 2707 N N . ILE B 1 45 ? -21.235 13.676 17.300 1.00 13.76 43 ILE B N 1
ATOM 2708 C CA . ILE B 1 45 ? -20.071 14.252 17.984 1.00 14.31 43 ILE B CA 1
ATOM 2709 C C . ILE B 1 45 ? -20.169 15.764 17.723 1.00 14.45 43 ILE B C 1
ATOM 2710 O O . ILE B 1 45 ? -19.978 16.225 16.586 1.00 14.03 43 ILE B O 1
ATOM 2715 N N . ALA B 1 46 ? -20.483 16.526 18.774 1.00 13.13 44 ALA B N 1
ATOM 2716 C CA . ALA B 1 46 ? -20.642 17.975 18.679 1.00 11.20 44 ALA B CA 1
ATOM 2717 C C . ALA B 1 46 ? -19.591 18.746 19.472 1.00 13.76 44 ALA B C 1
ATOM 2718 O O . ALA B 1 46 ? -19.246 18.357 20.592 1.00 13.84 44 ALA B O 1
ATOM 2720 N N . THR B 1 47 ? -19.106 19.851 18.896 1.00 12.18 45 THR B N 1
ATOM 2721 C CA . THR B 1 47 ? -18.091 20.702 19.539 1.00 12.52 45 THR B CA 1
ATOM 2722 C C . THR B 1 47 ? -18.129 22.138 19.042 1.00 14.97 45 THR B C 1
ATOM 2723 O O . THR B 1 47 ? -18.650 22.416 17.955 1.00 14.22 45 THR B O 1
ATOM 2727 N N . TYR B 1 48 ? -17.585 23.057 19.837 1.00 12.10 46 TYR B N 1
ATOM 2728 C CA . TYR B 1 48 ? -17.458 24.433 19.377 1.00 11.63 46 TYR B CA 1
ATOM 2729 C C . TYR B 1 48 ? -16.120 24.306 18.632 1.00 11.19 46 TYR B C 1
ATOM 2730 O O . TYR B 1 48 ? -15.272 23.511 19.029 1.00 11.96 46 TYR B O 1
ATOM 2739 N N . PRO B 1 49 ? -15.928 25.046 17.527 1.00 11.70 47 PRO B N 1
ATOM 2740 C CA . PRO B 1 49 ? -14.654 24.945 16.793 1.00 12.48 47 PRO B CA 1
ATOM 2741 C C . PRO B 1 49 ? -13.347 25.018 17.620 1.00 13.94 47 PRO B C 1
ATOM 2742 O O . PRO B 1 49 ? -13.219 25.827 18.553 1.00 11.54 47 PRO B O 1
ATOM 2746 N N . LYS B 1 50 ? -12.394 24.163 17.244 1.00 12.30 48 LYS B N 1
ATOM 2747 C CA . LYS B 1 50 ? -11.051 24.093 17.837 1.00 12.39 48 LYS B CA 1
ATOM 2748 C C . LYS B 1 50 ? -10.953 23.623 19.289 1.00 14.16 48 LYS B C 1
ATOM 2749 O O . LYS B 1 50 ? -10.064 24.056 20.032 1.00 13.15 48 LYS B O 1
ATOM 2755 N N . SER B 1 51 ? -11.850 22.720 19.679 1.00 15.41 49 SER B N 1
ATOM 2756 C CA . SER B 1 51 ? -11.875 22.174 21.040 1.00 14.27 49 SER B CA 1
ATOM 2757 C C . SER B 1 51 ? -11.353 20.730 21.143 1.00 15.89 49 SER B C 1
ATOM 2758 O O . SER B 1 51 ? -11.391 20.136 22.221 1.00 15.51 49 SER B O 1
ATOM 2761 N N . GLY B 1 52 ? -10.881 20.157 20.033 1.00 14.89 50 GLY B N 1
ATOM 2762 C CA . GLY B 1 52 ? -10.385 18.783 20.047 1.00 12.69 50 GLY B CA 1
ATOM 2763 C C . GLY B 1 52 ? -11.257 17.799 19.271 1.00 12.16 50 GLY B C 1
ATOM 2764 O O . GLY B 1 52 ? -11.193 16.588 19.499 1.00 12.77 50 GLY B O 1
ATOM 2765 N N . THR B 1 53 ? -12.068 18.309 18.349 1.00 10.01 51 THR B N 1
ATOM 2766 C CA . THR B 1 53 ? -12.957 17.470 17.544 1.00 11.48 51 THR B CA 1
ATOM 2767 C C . THR B 1 53 ? -12.238 16.312 16.852 1.00 10.94 51 THR B C 1
ATOM 2768 O O . THR B 1 53 ? -12.684 15.167 16.928 1.00 10.27 51 THR B O 1
ATOM 2772 N N . THR B 1 54 ? -11.133 16.621 16.170 1.00 11.90 52 THR B N 1
ATOM 2773 C CA . THR B 1 54 ? -10.355 15.613 15.444 1.00 13.10 52 THR B CA 1
ATOM 2774 C C . THR B 1 54 ? -9.778 14.539 16.377 1.00 13.36 52 THR B C 1
ATOM 2775 O O . THR B 1 54 ? -9.753 13.360 16.040 1.00 13.09 52 THR B O 1
ATOM 2779 N N . TRP B 1 55 ? -9.317 14.957 17.555 1.00 15.35 53 TRP B N 1
ATOM 2780 C CA . TRP B 1 55 ? -8.768 14.028 18.549 1.00 15.24 53 TRP B CA 1
ATOM 2781 C C . TRP B 1 55 ? -9.812 13.010 19.014 1.00 12.91 53 TRP B C 1
ATOM 2782 O O . TRP B 1 55 ? -9.604 11.803 18.900 1.00 14.20 53 TRP B O 1
ATOM 2793 N N . ILE B 1 56 ? -10.942 13.483 19.535 1.00 13.60 54 ILE B N 1
ATOM 2794 C CA . ILE B 1 56 ? -11.978 12.561 20.013 1.00 13.15 54 ILE B CA 1
ATOM 2795 C C . ILE B 1 56 ? -12.685 11.779 18.898 1.00 13.44 54 ILE B C 1
ATOM 2796 O O . ILE B 1 56 ? -13.224 10.694 19.133 1.00 13.22 54 ILE B O 1
ATOM 2801 N N . SER B 1 57 ? -12.664 12.317 17.684 1.00 13.76 55 SER B N 1
ATOM 2802 C CA . SER B 1 57 ? -13.266 11.635 16.541 1.00 15.17 55 SER B CA 1
ATOM 2803 C C . SER B 1 57 ? -12.482 10.357 16.245 1.00 16.49 55 SER B C 1
ATOM 2804 O O . SER B 1 57 ? -13.078 9.303 16.000 1.00 16.28 55 SER B O 1
ATOM 2807 N N . GLU B 1 58 ? -11.149 10.450 16.270 1.00 17.73 56 GLU B N 1
ATOM 2808 C CA . GLU B 1 58 ? -10.298 9.287 16.005 1.00 19.06 56 GLU B CA 1
ATOM 2809 C C . GLU B 1 58 ? -10.407 8.239 17.119 1.00 16.55 56 GLU B C 1
ATOM 2810 O O . GLU B 1 58 ? -10.391 7.040 16.842 1.00 16.56 56 GLU B O 1
ATOM 2816 N N . VAL B 1 59 ? -10.529 8.684 18.374 1.00 16.19 57 VAL B N 1
ATOM 2817 C CA . VAL B 1 59 ? -10.676 7.753 19.505 1.00 16.03 57 VAL B CA 1
ATOM 2818 C C . VAL B 1 59 ? -11.954 6.911 19.320 1.00 15.66 57 VAL B C 1
ATOM 2819 O O . VAL B 1 59 ? -11.925 5.679 19.406 1.00 18.74 57 VAL B O 1
ATOM 2823 N N . VAL B 1 60 ? -13.072 7.580 19.038 1.00 16.50 58 VAL B N 1
ATOM 2824 C CA . VAL B 1 60 ? -14.353 6.897 18.839 1.00 16.55 58 VAL B CA 1
ATOM 2825 C C . VAL B 1 60 ? -14.349 5.943 17.639 1.00 18.16 58 VAL B C 1
ATOM 2826 O O . VAL B 1 60 ? -14.924 4.859 17.701 1.00 19.09 58 VAL B O 1
ATOM 2830 N N . TYR B 1 61 ? -13.713 6.349 16.547 1.00 19.36 59 TYR B N 1
ATOM 2831 C CA . TYR B 1 61 ? -13.650 5.511 15.355 1.00 18.92 59 TYR B CA 1
ATOM 2832 C C . TYR B 1 61 ? -12.910 4.220 15.688 1.00 19.65 59 TYR B C 1
ATOM 2833 O O . TYR B 1 61 ? -13.333 3.129 15.292 1.00 18.83 59 TYR B O 1
ATOM 2842 N N . MET B 1 62 ? -11.809 4.349 16.426 1.00 21.19 60 MET B N 1
ATOM 2843 C CA . MET B 1 62 ? -11.021 3.186 16.826 1.00 22.19 60 MET B CA 1
ATOM 2844 C C . MET B 1 62 ? -11.853 2.237 17.686 1.00 21.87 60 MET B C 1
ATOM 2845 O O . MET B 1 62 ? -11.738 1.021 17.567 1.00 21.58 60 MET B O 1
ATOM 2850 N N . ILE B 1 63 ? -12.693 2.798 18.556 1.00 20.75 61 ILE B N 1
ATOM 2851 C CA . ILE B 1 63 ? -13.539 1.988 19.424 1.00 20.35 61 ILE B CA 1
ATOM 2852 C C . ILE B 1 63 ? -14.493 1.160 18.557 1.00 23.27 61 ILE B C 1
ATOM 2853 O O . ILE B 1 63 ? -14.655 -0.047 18.760 1.00 23.15 61 ILE B O 1
ATOM 2858 N N . TYR B 1 64 ? -15.107 1.809 17.572 1.00 25.65 62 TYR B N 1
ATOM 2859 C CA . TYR B 1 64 ? -16.029 1.125 16.668 1.00 27.00 62 TYR B CA 1
ATOM 2860 C C . TYR B 1 64 ? -15.313 -0.020 15.940 1.00 29.80 62 TYR B C 1
ATOM 2861 O O . TYR B 1 64 ? -15.892 -1.084 15.710 1.00 28.15 62 TYR B O 1
ATOM 2870 N N . LYS B 1 65 ? -14.050 0.214 15.584 1.00 33.83 63 LYS B N 1
ATOM 2871 C CA . LYS B 1 65 ? -13.242 -0.784 14.872 1.00 35.38 63 LYS B CA 1
ATOM 2872 C C . LYS B 1 65 ? -12.377 -1.662 15.780 1.00 36.62 63 LYS B C 1
ATOM 2873 O O . LYS B 1 65 ? -11.480 -2.348 15.295 1.00 36.45 63 LYS B O 1
ATOM 2879 N N . GLU B 1 66 ? -12.647 -1.642 17.084 1.00 39.97 64 GLU B N 1
ATOM 2880 C CA . GLU B 1 66 ? -11.884 -2.430 18.060 1.00 43.23 64 GLU B CA 1
ATOM 2881 C C . GLU B 1 66 ? -10.382 -2.131 18.050 1.00 43.47 64 GLU B C 1
ATOM 2882 O O . GLU B 1 66 ? -9.617 -3.050 18.417 1.00 44.47 64 GLU B O 1
ATOM 2888 N N . GLU B 1 74 ? -6.756 5.203 6.766 1.00 28.68 72 GLU B N 1
ATOM 2889 C CA . GLU B 1 74 ? -6.277 5.419 5.368 1.00 30.19 72 GLU B CA 1
ATOM 2890 C C . GLU B 1 74 ? -7.083 6.529 4.714 1.00 29.09 72 GLU B C 1
ATOM 2891 O O . GLU B 1 74 ? -6.536 7.578 4.379 1.00 31.54 72 GLU B O 1
ATOM 2897 N N . ASP B 1 75 ? -8.378 6.300 4.518 1.00 28.20 73 ASP B N 1
ATOM 2898 C CA . ASP B 1 75 ? -9.238 7.327 3.934 1.00 25.38 73 ASP B CA 1
ATOM 2899 C C . ASP B 1 75 ? -9.235 8.508 4.901 1.00 22.73 73 ASP B C 1
ATOM 2900 O O . ASP B 1 75 ? -9.208 8.311 6.115 1.00 20.87 73 ASP B O 1
ATOM 2905 N N . ALA B 1 76 ? -9.244 9.727 4.364 1.00 20.78 74 ALA B N 1
ATOM 2906 C CA . ALA B 1 76 ? -9.244 10.950 5.176 1.00 20.75 74 ALA B CA 1
ATOM 2907 C C . ALA B 1 76 ? -10.316 10.890 6.268 1.00 20.71 74 ALA B C 1
ATOM 2908 O O . ALA B 1 76 ? -11.384 10.308 6.065 1.00 20.69 74 ALA B O 1
ATOM 2910 N N . ILE B 1 77 ? -10.036 11.484 7.429 1.00 19.94 75 ILE B N 1
ATOM 2911 C CA . ILE B 1 77 ? -11.014 11.471 8.519 1.00 18.00 75 ILE B CA 1
ATOM 2912 C C . ILE B 1 77 ? -12.325 12.186 8.145 1.00 17.00 75 ILE B C 1
ATOM 2913 O O . ILE B 1 77 ? -13.389 11.808 8.644 1.00 15.02 75 ILE B O 1
ATOM 2918 N N . PHE B 1 78 ? -12.257 13.197 7.268 1.00 17.02 76 PHE B N 1
ATOM 2919 C CA . PHE B 1 78 ? -13.465 13.918 6.862 1.00 17.75 76 PHE B CA 1
ATOM 2920 C C . PHE B 1 78 ? -14.320 13.104 5.890 1.00 17.70 76 PHE B C 1
ATOM 2921 O O . PHE B 1 78 ? -15.400 13.543 5.482 1.00 18.95 76 PHE B O 1
ATOM 2929 N N . ASN B 1 79 ? -13.837 11.916 5.534 1.00 17.47 77 ASN B N 1
ATOM 2930 C CA . ASN B 1 79 ? -14.582 11.012 4.660 1.00 19.21 77 ASN B CA 1
ATOM 2931 C C . ASN B 1 79 ? -15.187 9.906 5.534 1.00 16.79 77 ASN B C 1
ATOM 2932 O O . ASN B 1 79 ? -16.327 9.481 5.318 1.00 16.42 77 ASN B O 1
ATOM 2937 N N . ARG B 1 80 ? -14.418 9.454 6.526 1.00 16.74 78 ARG B N 1
ATOM 2938 C CA . ARG B 1 80 ? -14.860 8.404 7.447 1.00 17.11 78 ARG B CA 1
ATOM 2939 C C . ARG B 1 80 ? -15.958 8.911 8.396 1.00 15.69 78 ARG B C 1
ATOM 2940 O O . ARG B 1 80 ? -16.864 8.164 8.768 1.00 16.60 78 ARG B O 1
ATOM 2948 N N . ILE B 1 81 ? -15.854 10.178 8.788 1.00 15.44 79 ILE B N 1
ATOM 2949 C CA . ILE B 1 81 ? -16.810 10.815 9.699 1.00 14.59 79 ILE B CA 1
ATOM 2950 C C . ILE B 1 81 ? -17.227 12.150 9.061 1.00 13.25 79 ILE B C 1
ATOM 2951 O O . ILE B 1 81 ? -16.593 13.184 9.278 1.00 12.95 79 ILE B O 1
ATOM 2956 N N . PRO B 1 82 ? -18.297 12.136 8.246 1.00 11.99 80 PRO B N 1
ATOM 2957 C CA . PRO B 1 82 ? -18.788 13.339 7.565 1.00 12.96 80 PRO B CA 1
ATOM 2958 C C . PRO B 1 82 ? -19.188 14.513 8.466 1.00 13.85 80 PRO B C 1
ATOM 2959 O O . PRO B 1 82 ? -19.791 14.327 9.528 1.00 15.28 80 PRO B O 1
ATOM 2963 N N . TYR B 1 83 ? -18.849 15.713 8.002 1.00 13.62 81 TYR B N 1
ATOM 2964 C CA . TYR B 1 83 ? -19.126 16.982 8.678 1.00 13.13 81 TYR B CA 1
ATOM 2965 C C . TYR B 1 83 ? -20.504 17.437 8.154 1.00 14.69 81 TYR B C 1
ATOM 2966 O O . TYR B 1 83 ? -20.621 18.028 7.079 1.00 16.02 81 TYR B O 1
ATOM 2975 N N . LEU B 1 84 ? -21.536 17.134 8.936 1.00 15.25 82 LEU B N 1
ATOM 2976 C CA . LEU B 1 84 ? -22.944 17.414 8.622 1.00 14.19 82 LEU B CA 1
ATOM 2977 C C . LEU B 1 84 ? -23.333 18.644 7.782 1.00 13.26 82 LEU B C 1
ATOM 2978 O O . LEU B 1 84 ? -23.831 18.507 6.652 1.00 12.83 82 LEU B O 1
ATOM 2983 N N . GLU B 1 85 ? -23.122 19.834 8.331 1.00 10.21 83 GLU B N 1
ATOM 2984 C CA . GLU B 1 85 ? -23.513 21.064 7.660 1.00 10.62 83 GLU B CA 1
ATOM 2985 C C . GLU B 1 85 ? -22.504 21.686 6.690 1.00 10.67 83 GLU B C 1
ATOM 2986 O O . GLU B 1 85 ? -22.796 22.717 6.067 1.00 11.86 83 GLU B O 1
ATOM 2992 N N . CYS B 1 86 ? -21.330 21.071 6.551 1.00 10.28 84 CYS B N 1
ATOM 2993 C CA . CYS B 1 86 ? -20.313 21.604 5.633 1.00 13.22 84 CYS B CA 1
ATOM 2994 C C . CYS B 1 86 ? -20.806 21.506 4.181 1.00 11.36 84 CYS B C 1
ATOM 2995 O O . CYS B 1 86 ? -21.251 20.450 3.737 1.00 13.48 84 CYS B O 1
ATOM 2998 N N . ARG B 1 87 ? -20.711 22.608 3.449 1.00 13.15 85 ARG B N 1
ATOM 2999 C CA . ARG B 1 87 ? -21.185 22.663 2.071 1.00 13.34 85 ARG B CA 1
ATOM 3000 C C . ARG B 1 87 ? -20.488 23.770 1.277 1.00 12.44 85 ARG B C 1
ATOM 3001 O O . ARG B 1 87 ? -20.340 24.887 1.755 1.00 12.92 85 ARG B O 1
ATOM 3009 N N . ASN B 1 88 ? -20.030 23.436 0.071 1.00 16.85 86 ASN B N 1
ATOM 3010 C CA . ASN B 1 88 ? -19.394 24.402 -0.842 1.00 18.76 86 ASN B CA 1
ATOM 3011 C C . ASN B 1 88 ? -19.921 24.013 -2.229 1.00 20.63 86 ASN B C 1
ATOM 3012 O O . ASN B 1 88 ? -19.268 23.289 -2.988 1.00 21.01 86 ASN B O 1
ATOM 3017 N N . GLU B 1 89 ? -21.126 24.496 -2.527 1.00 21.42 87 GLU B N 1
ATOM 3018 C CA . GLU B 1 89 ? -21.826 24.214 -3.771 1.00 20.53 87 GLU B CA 1
ATOM 3019 C C . GLU B 1 89 ? -21.817 22.708 -4.040 1.00 21.84 87 GLU B C 1
ATOM 3020 O O . GLU B 1 89 ? -22.191 21.931 -3.162 1.00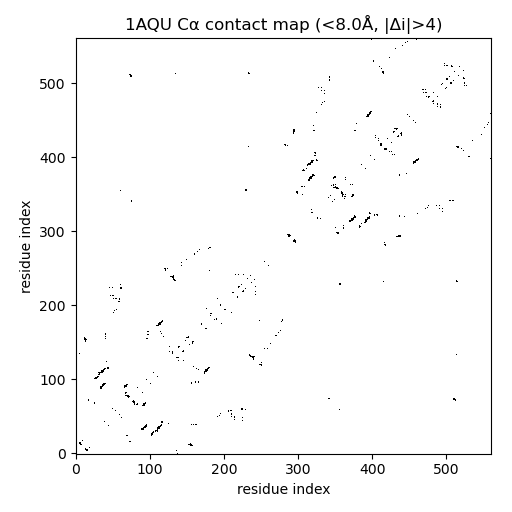 21.80 87 GLU B O 1
ATOM 3026 N N . ASP B 1 90 ? -21.385 22.282 -5.229 1.00 22.77 88 ASP B N 1
ATOM 3027 C CA . ASP B 1 90 ? -21.384 20.854 -5.559 1.00 24.78 88 ASP B CA 1
ATOM 3028 C C . ASP B 1 90 ? -20.067 20.111 -5.359 1.00 23.70 88 ASP B C 1
ATOM 3029 O O . ASP B 1 90 ? -19.989 18.912 -5.630 1.00 25.45 88 ASP B O 1
ATOM 3034 N N . LEU B 1 91 ? -19.038 20.812 -4.891 1.00 23.14 89 LEU B N 1
ATOM 3035 C CA . LEU B 1 91 ? -17.738 20.195 -4.642 1.00 22.26 89 LEU B CA 1
ATOM 3036 C C . LEU B 1 91 ? -17.673 19.495 -3.275 1.00 22.53 89 LEU B C 1
ATOM 3037 O O . LEU B 1 91 ? -17.072 18.428 -3.148 1.00 22.80 89 LEU B O 1
ATOM 3042 N N . ILE B 1 92 ? -18.273 20.114 -2.254 1.00 23.55 90 ILE B N 1
ATOM 3043 C CA . ILE B 1 92 ? -18.310 19.543 -0.898 1.00 22.54 90 ILE B CA 1
ATOM 3044 C C . ILE B 1 92 ? -19.762 19.544 -0.410 1.00 18.25 90 ILE B C 1
ATOM 3045 O O . ILE B 1 92 ? -20.430 20.572 -0.469 1.00 17.19 90 ILE B O 1
ATOM 3050 N N . ASN B 1 93 ? -20.237 18.400 0.078 1.00 16.47 91 ASN B N 1
ATOM 3051 C CA . ASN B 1 93 ? -21.615 18.277 0.564 1.00 16.18 91 ASN B CA 1
ATOM 3052 C C . ASN B 1 93 ? -21.70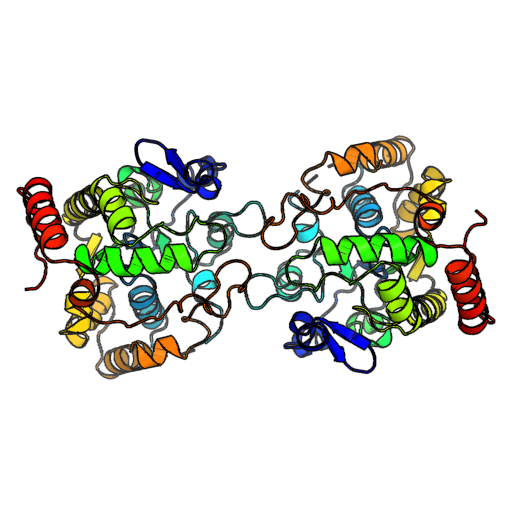9 17.175 1.633 1.00 12.22 91 ASN B C 1
ATOM 3053 O O . ASN B 1 93 ? -21.826 15.993 1.302 1.00 13.32 91 ASN B O 1
ATOM 3058 N N . GLY B 1 94 ? -21.670 17.572 2.908 1.00 11.20 92 GLY B N 1
ATOM 3059 C CA . GLY B 1 94 ? -21.759 16.611 4.004 1.00 11.47 92 GLY B CA 1
ATOM 3060 C C . GLY B 1 94 ? -23.048 15.804 4.100 1.00 12.48 92 GLY B C 1
ATOM 3061 O O . GLY B 1 94 ? -23.020 14.631 4.467 1.00 13.27 92 GLY B O 1
ATOM 3062 N N . ILE B 1 95 ? -24.178 16.431 3.774 1.00 15.68 93 ILE B N 1
ATOM 3063 C CA . ILE B 1 95 ? -25.486 15.763 3.803 1.00 16.11 93 ILE B CA 1
ATOM 3064 C C . ILE B 1 95 ? -25.510 14.599 2.803 1.00 14.71 93 ILE B C 1
ATOM 3065 O O . ILE B 1 95 ? -25.967 13.504 3.120 1.00 13.33 93 ILE B O 1
ATOM 3070 N N . LYS B 1 96 ? -25.011 14.850 1.596 1.00 16.51 94 LYS B N 1
ATOM 3071 C CA . LYS B 1 96 ? -24.980 13.837 0.547 1.00 17.34 94 LYS B CA 1
ATOM 3072 C C . LYS B 1 96 ? -24.100 12.672 0.971 1.00 15.52 94 LYS B C 1
ATOM 3073 O O . LYS B 1 96 ? -24.436 11.513 0.756 1.00 16.63 94 LYS B O 1
ATOM 3079 N N . GLN B 1 97 ? -22.963 12.985 1.573 1.00 15.05 95 GLN B N 1
ATOM 3080 C CA . GLN B 1 97 ? -22.057 11.947 2.058 1.00 17.40 95 GLN B CA 1
ATOM 3081 C C . GLN B 1 97 ? -22.784 11.045 3.067 1.00 18.01 95 GLN B C 1
ATOM 3082 O O . GLN B 1 97 ? -22.645 9.820 3.045 1.00 16.29 95 GLN B O 1
ATOM 3088 N N . LEU B 1 98 ? -23.541 11.660 3.974 1.00 16.76 96 LEU B N 1
ATOM 3089 C CA . LEU B 1 98 ? -24.246 10.898 5.004 1.00 18.56 96 LEU B CA 1
ATOM 3090 C C . LEU B 1 98 ? -25.367 10.020 4.452 1.00 18.66 96 LEU B C 1
ATOM 3091 O O . LEU B 1 98 ? -25.616 8.923 4.961 1.00 16.27 96 LEU B O 1
ATOM 3096 N N . LYS B 1 99 ? -26.036 10.488 3.404 1.00 20.46 97 LYS B N 1
ATOM 3097 C CA . LYS B 1 99 ? -27.110 9.704 2.808 1.00 21.98 97 LYS B CA 1
ATOM 3098 C C . LYS B 1 99 ? -26.541 8.432 2.171 1.00 23.50 97 LYS B C 1
ATOM 3099 O O . LYS B 1 99 ? -27.224 7.413 2.090 1.00 22.54 97 LYS B O 1
ATOM 3105 N N . GLU B 1 100 ? -25.287 8.493 1.736 1.00 22.38 98 GLU B N 1
ATOM 3106 C CA . GLU B 1 100 ? -24.648 7.348 1.097 1.00 26.53 98 GLU B CA 1
ATOM 3107 C C . GLU B 1 100 ? -23.799 6.513 2.059 1.00 27.29 98 GLU B C 1
ATOM 3108 O O . GLU B 1 100 ? -23.174 5.526 1.655 1.00 27.81 98 GLU B O 1
ATOM 3114 N N . LYS B 1 101 ? -23.793 6.895 3.333 1.00 26.42 99 LYS B N 1
ATOM 3115 C CA . LYS B 1 101 ? -23.006 6.193 4.348 1.00 25.78 99 LYS B CA 1
ATOM 3116 C C . LYS B 1 101 ? -23.732 5.019 5.003 1.00 26.11 99 LYS B C 1
ATOM 3117 O O . LYS B 1 101 ? -24.871 5.140 5.454 1.00 26.29 99 LYS B O 1
ATOM 3123 N N . GLU B 1 102 ? -23.061 3.876 5.054 1.00 26.98 100 GLU B N 1
ATOM 3124 C CA . GLU B 1 102 ? -23.637 2.685 5.663 1.00 28.80 100 GLU B CA 1
ATOM 3125 C C . GLU B 1 102 ? -23.660 2.826 7.192 1.00 27.02 100 GLU B C 1
ATOM 3126 O O . GLU B 1 102 ? -22.768 3.438 7.783 1.00 24.11 100 GLU B O 1
ATOM 3132 N N . SER B 1 103 ? -24.690 2.266 7.821 1.00 25.70 101 SER B N 1
ATOM 3133 C CA . SER B 1 103 ? -24.836 2.316 9.274 1.00 24.90 101 SER B CA 1
ATOM 3134 C C . SER B 1 103 ? -23.928 1.293 9.958 1.00 24.17 101 SER B C 1
ATOM 3135 O O . SER B 1 103 ? -23.620 0.242 9.380 1.00 23.48 101 SER B O 1
ATOM 3138 N N . PRO B 1 104 ? -23.489 1.578 11.203 1.00 22.54 102 PRO B N 1
ATOM 3139 C CA . PRO B 1 104 ? -23.764 2.765 12.026 1.00 19.36 102 PRO B CA 1
ATOM 3140 C C . PRO B 1 104 ? -22.938 3.988 11.654 1.00 18.23 102 PRO B C 1
ATOM 3141 O O . PRO B 1 104 ? -21.708 3.918 11.597 1.00 19.69 102 PRO B O 1
ATOM 3145 N N . ARG B 1 105 ? -23.617 5.113 11.425 1.00 16.22 103 ARG B N 1
ATOM 3146 C CA . ARG B 1 105 ? -22.943 6.355 11.054 1.00 16.76 103 ARG B CA 1
ATOM 3147 C C . ARG B 1 105 ? -22.429 7.210 12.233 1.00 16.95 103 ARG B C 1
ATOM 3148 O O . ARG B 1 105 ? -23.066 7.284 13.285 1.00 18.43 103 ARG B O 1
ATOM 3156 N N . ILE B 1 106 ? -21.271 7.844 12.047 1.00 17.66 104 ILE B N 1
ATOM 3157 C CA . ILE B 1 106 ? -20.715 8.763 13.048 1.00 17.03 104 ILE B CA 1
ATOM 3158 C C . ILE B 1 106 ? -20.814 10.131 12.354 1.00 17.57 104 ILE B C 1
ATOM 3159 O O . ILE B 1 106 ? -20.258 10.338 11.266 1.00 17.06 104 ILE B O 1
ATOM 3164 N N . VAL B 1 107 ? -21.531 11.054 12.995 1.00 17.14 105 VAL B N 1
ATOM 3165 C CA . VAL B 1 107 ? -21.811 12.396 12.471 1.00 14.11 105 VAL B CA 1
ATOM 3166 C C . VAL B 1 107 ? -21.102 13.533 13.216 1.00 15.37 105 VAL B C 1
ATOM 3167 O O . VAL B 1 107 ? -21.289 13.687 14.427 1.00 15.48 105 VAL B O 1
ATOM 3171 N N . LYS B 1 108 ? -20.318 14.339 12.493 1.00 13.45 106 LYS B N 1
ATOM 3172 C CA . LYS B 1 108 ? -19.626 15.488 13.093 1.00 13.65 106 LYS B CA 1
ATOM 3173 C C . LYS B 1 108 ? -20.407 16.793 12.872 1.00 14.27 106 LYS B C 1
ATOM 3174 O O . LYS B 1 108 ? -20.978 16.999 11.792 1.00 13.97 106 LYS B O 1
ATOM 3180 N N . THR B 1 109 ? -20.426 17.671 13.887 1.00 13.94 107 THR B N 1
ATOM 3181 C CA . THR B 1 109 ? -21.105 18.973 13.796 1.00 10.76 107 THR B CA 1
ATOM 3182 C C . THR B 1 109 ? -20.555 20.027 14.776 1.00 11.44 107 THR B C 1
ATOM 3183 O O . THR B 1 109 ? -19.968 19.677 15.815 1.00 10.61 107 THR B O 1
ATOM 3187 N N . HIS B 1 110 ? -20.726 21.308 14.428 1.00 10.01 108 HIS B N 1
ATOM 3188 C CA . HIS B 1 110 ? -20.301 22.431 15.285 1.00 9.83 108 HIS B CA 1
ATOM 3189 C C . HIS B 1 110 ? -21.536 23.279 15.678 1.00 9.16 108 HIS B C 1
ATOM 3190 O O . HIS B 1 110 ? -21.398 24.348 16.274 1.00 8.89 108 HIS B O 1
ATOM 3197 N N . LEU B 1 111 ? -22.740 22.793 15.369 1.00 9.64 109 LEU B N 1
ATOM 3198 C CA . LEU B 1 111 ? -23.975 23.535 15.665 1.00 10.41 109 LEU B CA 1
ATOM 3199 C C . LEU B 1 111 ? -24.475 23.544 17.122 1.00 9.57 109 LEU B C 1
ATOM 3200 O O . LEU B 1 111 ? -24.337 22.553 17.833 1.00 9.70 109 LEU B O 1
ATOM 3205 N N . PRO B 1 112 ? -25.054 24.676 17.572 1.00 10.66 110 PRO B N 1
ATOM 3206 C CA . PRO B 1 112 ? -25.597 24.793 18.940 1.00 10.45 110 PRO B CA 1
ATOM 3207 C C . PRO B 1 112 ? -26.892 23.952 18.929 1.00 11.31 110 PRO B C 1
ATOM 3208 O O . PRO B 1 112 ? -27.436 23.693 17.864 1.00 11.20 110 PRO B O 1
ATOM 3212 N N . PRO B 1 113 ? -27.417 23.545 20.100 1.00 12.87 111 PRO B N 1
ATOM 3213 C CA . PRO B 1 113 ? -28.648 22.728 20.116 1.00 12.29 111 PRO B CA 1
ATOM 3214 C C . PRO B 1 113 ? -29.857 23.234 19.324 1.00 13.07 111 PRO B C 1
ATOM 3215 O O . PRO B 1 113 ? -30.557 22.437 18.698 1.00 14.11 111 PRO B O 1
ATOM 3219 N N . LYS B 1 114 ? -30.101 24.542 19.347 1.00 14.25 112 LYS B N 1
ATOM 3220 C CA . LYS B 1 114 ? -31.247 25.118 18.634 1.00 14.70 112 LYS B CA 1
ATOM 3221 C C . LYS B 1 114 ? -31.177 24.982 17.107 1.00 16.93 112 LYS B C 1
ATOM 3222 O O . LYS B 1 114 ? -32.199 25.143 16.433 1.00 17.29 112 LYS B O 1
ATOM 3228 N N . LEU B 1 115 ? -29.998 24.677 16.559 1.00 13.25 113 LEU B N 1
ATOM 3229 C CA . LEU B 1 115 ? -29.862 24.547 15.103 1.00 13.53 113 LEU B CA 1
ATOM 3230 C C . LEU B 1 115 ? -29.671 23.105 14.607 1.00 13.67 113 LEU B C 1
ATOM 3231 O O . LEU B 1 115 ? -29.722 22.848 13.398 1.00 13.45 113 LEU B O 1
ATOM 3236 N N . LEU B 1 116 ? -29.468 22.162 15.529 1.00 11.46 114 LEU B N 1
ATOM 3237 C CA . LEU B 1 116 ? -29.291 20.759 15.147 1.00 12.33 114 LEU B CA 1
ATOM 3238 C C . LEU B 1 116 ? -30.588 20.160 14.570 1.00 13.24 114 LEU B C 1
ATOM 3239 O O . LEU B 1 116 ? -31.673 20.475 15.046 1.00 14.81 114 LEU B O 1
ATOM 3244 N N . PRO B 1 117 ? -30.495 19.332 13.502 1.00 13.58 115 PRO B N 1
ATOM 3245 C CA . PRO B 1 117 ? -31.709 18.722 12.925 1.00 14.35 115 PRO B CA 1
ATOM 3246 C C . PRO B 1 117 ? -32.567 18.050 14.013 1.00 14.34 115 PRO B C 1
ATOM 3247 O O . PRO B 1 117 ? -32.084 17.183 14.742 1.00 14.93 115 PRO B O 1
ATOM 3251 N N . ALA B 1 118 ? -33.839 18.433 14.111 1.00 14.44 116 ALA B N 1
ATOM 3252 C CA . ALA B 1 118 ? -34.714 17.893 15.151 1.00 12.82 116 ALA B CA 1
ATOM 3253 C C . ALA B 1 118 ? -34.862 16.368 15.176 1.00 13.31 116 ALA B C 1
ATOM 3254 O O . ALA B 1 118 ? -35.179 15.787 16.216 1.00 11.74 116 ALA B O 1
ATOM 3256 N N . SER B 1 119 ? -34.628 15.717 14.041 1.00 14.47 117 SER B N 1
ATOM 3257 C CA . SER B 1 119 ? -34.748 14.268 13.947 1.00 13.87 117 SER B CA 1
ATOM 3258 C C . SER B 1 119 ? -33.836 13.527 14.934 1.00 14.00 117 SER B C 1
ATOM 3259 O O . SER B 1 119 ? -34.162 12.430 15.399 1.00 13.61 117 SER B O 1
ATOM 3262 N N . PHE B 1 120 ? -32.688 14.128 15.239 1.00 16.27 118 PHE B N 1
ATOM 3263 C CA . PHE B 1 120 ? -31.733 13.524 16.169 1.00 16.32 118 PHE B CA 1
ATOM 3264 C C . PHE B 1 120 ? -32.334 13.442 17.584 1.00 17.29 118 PHE B C 1
ATOM 3265 O O . PHE B 1 120 ? -32.148 12.441 18.286 1.00 15.29 118 PHE B O 1
ATOM 3273 N N . TRP B 1 121 ? -33.051 14.489 18.000 1.00 18.35 119 TRP B N 1
ATOM 3274 C CA . TRP B 1 121 ? -33.689 14.496 19.323 1.00 19.03 119 TRP B CA 1
ATOM 3275 C C . TRP B 1 121 ? -34.872 13.530 19.293 1.00 20.60 119 TRP B C 1
ATOM 3276 O O . TRP B 1 121 ? -35.056 12.719 20.204 1.00 21.48 119 TRP B O 1
ATOM 3287 N N . GLU B 1 122 ? -35.672 13.635 18.233 1.00 19.77 120 GLU B N 1
ATOM 3288 C CA . GLU B 1 122 ? -36.846 12.792 18.045 1.00 20.74 120 GLU B CA 1
ATOM 3289 C C . GLU B 1 122 ? -36.532 11.305 18.134 1.00 22.85 120 GLU B C 1
ATOM 3290 O O . GLU B 1 122 ? -37.290 10.534 18.733 1.00 22.71 120 GLU B O 1
ATOM 3296 N N . LYS B 1 123 ? -35.419 10.899 17.535 1.00 20.36 121 LYS B N 1
ATOM 3297 C CA . LYS B 1 123 ? -35.026 9.499 17.549 1.00 23.07 121 LYS B CA 1
ATOM 3298 C C . LYS B 1 123 ? -34.185 9.087 18.772 1.00 22.61 121 LYS B C 1
ATOM 3299 O O . LYS B 1 123 ? -33.737 7.936 18.874 1.00 21.77 121 LYS B O 1
ATOM 3305 N N . ASN B 1 124 ? -33.963 10.036 19.686 1.00 24.40 122 ASN B N 1
ATOM 3306 C CA . ASN B 1 124 ? -33.218 9.775 20.925 1.00 22.65 122 ASN B CA 1
ATOM 3307 C C . ASN B 1 124 ? -31.784 9.258 20.728 1.00 21.68 122 ASN B C 1
ATOM 3308 O O . ASN B 1 124 ? -31.307 8.444 21.529 1.00 19.10 122 ASN B O 1
ATOM 3313 N N . CYS B 1 125 ? -31.094 9.748 19.691 1.00 18.60 123 CYS B N 1
ATOM 3314 C CA . CYS B 1 125 ? -29.722 9.317 19.383 1.00 17.97 123 CYS B CA 1
ATOM 3315 C C . CYS B 1 125 ? -28.710 9.674 20.469 1.00 16.84 123 CYS B C 1
ATOM 3316 O O . CYS B 1 125 ? -28.851 10.699 21.145 1.00 17.77 123 CYS B O 1
ATOM 3319 N N . LYS B 1 126 ? -27.687 8.832 20.629 1.00 16.34 124 LYS B N 1
ATOM 3320 C CA . LYS B 1 126 ? -26.623 9.097 21.601 1.00 15.57 124 LYS B CA 1
ATOM 3321 C C . LYS B 1 126 ? -25.760 10.231 21.046 1.00 15.06 124 LYS B C 1
ATOM 3322 O O . LYS B 1 126 ? -25.607 10.367 19.826 1.00 15.69 124 LYS B O 1
ATOM 3328 N N . MET B 1 127 ? -25.192 11.040 21.932 1.00 12.53 125 MET B N 1
ATOM 3329 C CA . MET B 1 127 ? -24.345 12.155 21.517 1.00 13.71 125 MET B CA 1
ATOM 3330 C C . MET B 1 127 ? -23.184 12.382 22.493 1.00 14.80 125 MET B C 1
ATOM 3331 O O . MET B 1 127 ? -23.283 12.072 23.686 1.00 13.77 125 MET B O 1
ATOM 3336 N N . ILE B 1 128 ? -22.082 12.910 21.963 1.00 13.98 126 ILE B N 1
ATOM 3337 C CA . ILE B 1 128 ? -20.900 13.230 22.761 1.00 14.43 126 ILE B CA 1
ATOM 3338 C C . ILE B 1 128 ? -20.539 14.699 22.496 1.00 15.32 126 ILE B C 1
ATOM 3339 O O . ILE B 1 128 ? -20.323 15.082 21.340 1.00 12.98 126 ILE B O 1
ATOM 3344 N N . TYR B 1 129 ? -20.486 15.511 23.557 1.00 11.03 127 TYR B N 1
ATOM 3345 C CA . TYR B 1 129 ? -20.109 16.922 23.451 1.00 13.07 127 TYR B CA 1
ATOM 3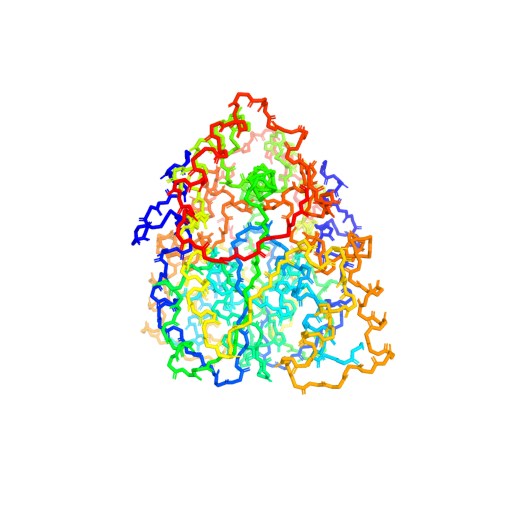346 C C . TYR B 1 129 ? -18.756 17.157 24.145 1.00 13.56 127 TYR B C 1
ATOM 3347 O O . TYR B 1 129 ? -18.570 16.745 25.291 1.00 11.96 127 TYR B O 1
ATOM 3356 N N . LEU B 1 130 ? -17.822 17.815 23.453 1.00 13.27 128 LEU B N 1
ATOM 3357 C CA . LEU B 1 130 ? -16.502 18.101 24.021 1.00 11.41 128 LEU B CA 1
ATOM 3358 C C . LEU B 1 130 ? -16.215 19.597 24.034 1.00 13.47 128 LEU B C 1
ATOM 3359 O O . LEU B 1 130 ? -16.507 20.310 23.063 1.00 14.24 128 LEU B O 1
ATOM 3364 N N . CYS B 1 131 ? -15.658 20.082 25.143 1.00 12.83 129 CYS B N 1
ATOM 3365 C CA . CYS B 1 131 ? -15.300 21.496 25.267 1.00 12.92 129 CYS B CA 1
ATOM 3366 C C . CYS B 1 131 ? -13.852 21.686 25.776 1.00 12.53 129 CYS B C 1
ATOM 3367 O O . CYS B 1 131 ? -13.213 20.734 26.226 1.00 13.03 129 CYS B O 1
ATOM 3370 N N . ARG B 1 132 ? -13.355 22.918 25.695 1.00 12.27 130 ARG B N 1
ATOM 3371 C CA . ARG B 1 132 ? -11.982 23.271 26.072 1.00 13.09 130 ARG B CA 1
ATOM 3372 C C . ARG B 1 132 ? -12.015 24.679 26.706 1.00 14.20 130 ARG B C 1
ATOM 3373 O O . ARG B 1 132 ? -12.911 25.474 26.409 1.00 14.69 130 ARG B O 1
ATOM 3381 N N . ASN B 1 133 ? -11.070 25.022 27.577 1.00 13.72 131 ASN B N 1
ATOM 3382 C CA . ASN B 1 133 ? -11.152 26.350 28.190 1.00 14.85 131 ASN B CA 1
ATOM 3383 C C . ASN B 1 133 ? -11.138 27.471 27.146 1.00 15.85 131 ASN B C 1
ATOM 3384 O O . ASN B 1 133 ? -10.384 27.423 26.171 1.00 17.39 131 ASN B O 1
ATOM 3389 N N . ALA B 1 134 ? -11.999 28.468 27.360 1.00 14.78 132 ALA B N 1
ATOM 3390 C CA . ALA B 1 134 ? -12.189 29.583 26.432 1.00 13.16 132 ALA B CA 1
ATOM 3391 C C . ALA B 1 134 ? -10.962 30.356 25.933 1.00 18.21 132 ALA B C 1
ATOM 3392 O O . ALA B 1 134 ? -10.899 30.714 24.746 1.00 17.54 132 ALA B O 1
ATOM 3394 N N . LYS B 1 135 ? -10.000 30.633 26.815 1.00 17.52 133 LYS B N 1
ATOM 3395 C CA . LYS B 1 135 ? -8.810 31.379 26.398 1.00 15.84 133 LYS B CA 1
ATOM 3396 C C . LYS B 1 135 ? -7.972 30.590 25.401 1.00 16.34 133 LYS B C 1
ATOM 3397 O O . LYS B 1 135 ? -7.451 31.163 24.433 1.00 17.43 133 LYS B O 1
ATOM 3403 N N . ASP B 1 136 ? -7.847 29.282 25.624 1.00 13.39 134 ASP B N 1
ATOM 3404 C CA . ASP B 1 136 ? -7.062 28.430 24.725 1.00 14.61 134 ASP B CA 1
ATOM 3405 C C . ASP B 1 136 ? -7.791 28.204 23.396 1.00 15.97 134 ASP B C 1
ATOM 3406 O O . ASP B 1 136 ? -7.150 28.028 22.354 1.00 14.48 134 ASP B O 1
ATOM 3411 N N . VAL B 1 137 ? -9.125 28.223 23.430 1.00 15.74 135 VAL B N 1
ATOM 3412 C CA . VAL B 1 137 ? -9.928 28.054 22.212 1.00 15.33 135 VAL B CA 1
ATOM 3413 C C . VAL B 1 137 ? -9.727 29.281 21.297 1.00 13.93 135 VAL B C 1
ATOM 3414 O O . VAL B 1 137 ? -9.612 29.152 20.077 1.00 13.06 135 VAL B O 1
ATOM 3418 N N . ALA B 1 138 ? -9.683 30.466 21.901 1.00 13.87 136 ALA B N 1
ATOM 3419 C CA . ALA B 1 138 ? -9.500 31.717 21.158 1.00 14.80 136 ALA B CA 1
ATOM 3420 C C . ALA B 1 138 ? -8.163 31.765 20.414 1.00 16.39 136 ALA B C 1
ATOM 3421 O O . ALA B 1 138 ? -8.091 32.291 19.303 1.00 17.26 136 ALA B O 1
ATOM 3423 N N . VAL B 1 139 ? -7.104 31.243 21.038 1.00 15.40 137 VAL B N 1
ATOM 3424 C CA . VAL B 1 139 ? -5.779 31.202 20.411 1.00 15.54 137 VAL B CA 1
ATOM 3425 C C . VAL B 1 139 ? -5.828 30.268 19.182 1.00 15.57 137 VAL B C 1
ATOM 3426 O O . VAL B 1 139 ? -5.382 30.636 18.086 1.00 15.00 137 VAL B O 1
ATOM 3430 N N . SER B 1 140 ? -6.379 29.072 19.375 1.00 11.84 138 SER B N 1
ATOM 3431 C CA . SER B 1 140 ? -6.497 28.088 18.304 1.00 13.28 138 SER B CA 1
ATOM 3432 C C . SER B 1 140 ? -7.369 28.582 17.138 1.00 16.72 138 SER B C 1
ATOM 3433 O O . SER B 1 140 ? -7.050 28.333 15.971 1.00 16.43 138 SER B O 1
ATOM 3436 N N . TYR B 1 141 ? -8.457 29.280 17.454 1.00 14.30 139 TYR B N 1
ATOM 3437 C CA . TYR B 1 141 ? -9.372 29.798 16.444 1.00 14.30 139 TYR B CA 1
ATOM 3438 C C . TYR B 1 141 ? -8.733 30.916 15.618 1.00 16.04 139 TYR B C 1
ATOM 3439 O O . TYR B 1 141 ? -8.975 31.018 14.410 1.00 16.31 139 TYR B O 1
ATOM 3448 N N . TYR B 1 142 ? -7.932 31.759 16.268 1.00 15.26 140 TYR B N 1
ATOM 3449 C CA . TYR B 1 142 ? -7.250 32.856 15.588 1.00 16.04 140 TYR B CA 1
ATOM 3450 C C . TYR B 1 142 ? -6.350 32.318 14.462 1.00 16.89 140 TYR B C 1
ATOM 3451 O O . TYR B 1 142 ? -6.375 32.826 13.337 1.00 16.70 140 TYR B O 1
ATOM 3460 N N . TYR B 1 143 ? -5.566 31.287 14.762 1.00 16.03 141 TYR B N 1
ATOM 3461 C CA . TYR B 1 143 ? -4.682 30.700 13.758 1.00 17.55 141 TYR B CA 1
ATOM 3462 C C . TYR B 1 143 ? -5.476 30.002 12.652 1.00 18.27 141 TYR B C 1
ATOM 3463 O O . TYR B 1 143 ? -5.044 29.958 11.498 1.00 16.43 141 TYR B O 1
ATOM 3472 N N . PHE B 1 144 ? -6.640 29.456 13.003 1.00 18.48 142 PHE B N 1
ATOM 3473 C CA . PHE B 1 144 ? -7.468 28.773 12.015 1.00 17.67 142 PHE B CA 1
ATOM 3474 C C . PHE B 1 144 ? -7.947 29.750 10.940 1.00 15.86 142 PHE B C 1
ATOM 3475 O O . PHE B 1 144 ? -7.998 29.392 9.764 1.00 17.69 142 PHE B O 1
ATOM 3483 N N . LEU B 1 145 ? -8.284 30.975 11.339 1.00 15.26 143 LEU B N 1
ATOM 3484 C CA . LEU B 1 145 ? -8.739 31.977 10.380 1.00 17.55 143 LEU B CA 1
ATOM 3485 C C . LEU B 1 145 ? -7.615 32.341 9.408 1.00 18.02 143 LEU B C 1
ATOM 3486 O O . LEU B 1 145 ? -7.867 32.619 8.239 1.00 15.34 143 LEU B O 1
ATOM 3491 N N . LEU B 1 146 ? -6.377 32.323 9.895 1.00 17.03 144 LEU B N 1
ATOM 3492 C CA . LEU B 1 146 ? -5.220 32.627 9.056 1.00 18.03 144 LEU B CA 1
ATOM 3493 C C . LEU B 1 146 ? -5.015 31.487 8.060 1.00 20.21 144 LEU B C 1
ATOM 3494 O O . LEU B 1 146 ? -4.678 31.727 6.903 1.00 22.71 144 LEU B O 1
ATOM 3499 N N . MET B 1 147 ? -5.232 30.250 8.514 1.00 19.84 145 MET B N 1
ATOM 3500 C CA . MET B 1 147 ? -5.086 29.041 7.692 1.00 19.06 145 MET B CA 1
ATOM 3501 C C . MET B 1 147 ? -6.091 28.952 6.529 1.00 20.31 145 MET B C 1
ATOM 3502 O O . MET B 1 147 ? -5.724 28.591 5.403 1.00 19.84 145 MET B O 1
ATOM 3507 N N . ILE B 1 148 ? -7.358 29.263 6.805 1.00 19.05 146 ILE B N 1
ATOM 3508 C CA . ILE B 1 148 ? -8.399 29.208 5.774 1.00 18.78 146 ILE B CA 1
ATOM 3509 C C . ILE B 1 148 ? -8.250 30.369 4.765 1.00 19.09 146 ILE B C 1
ATOM 3510 O O . ILE B 1 148 ? -8.436 31.546 5.108 1.00 18.22 146 ILE B O 1
ATOM 3515 N N . THR B 1 149 ? -7.918 30.025 3.520 1.00 17.15 147 THR B N 1
ATOM 3516 C CA . THR B 1 149 ? -7.688 31.028 2.482 1.00 18.43 147 THR B CA 1
ATOM 3517 C C . THR B 1 149 ? -8.829 32.004 2.214 1.00 17.81 147 THR B C 1
ATOM 3518 O O . THR B 1 149 ? -8.578 33.196 2.013 1.00 19.45 147 THR B O 1
ATOM 3522 N N . SER B 1 150 ? -10.076 31.529 2.225 1.00 18.63 148 SER B N 1
ATOM 3523 C CA . SER B 1 150 ? -11.217 32.417 1.969 1.00 18.26 148 SER B CA 1
ATOM 3524 C C . SER B 1 150 ? -11.734 33.198 3.182 1.00 19.46 148 SER B C 1
ATOM 3525 O O . SER B 1 150 ? -12.713 33.935 3.067 1.00 19.24 148 SER B O 1
ATOM 3528 N N . TYR B 1 151 ? -11.079 33.057 4.334 1.00 18.49 149 TYR B N 1
ATOM 3529 C CA . TYR B 1 151 ? -11.492 33.783 5.542 1.00 17.50 149 TYR B CA 1
ATOM 3530 C C . TYR B 1 151 ? -10.546 34.965 5.751 1.00 16.66 149 TYR B C 1
ATOM 3531 O O . TYR B 1 151 ? -9.334 34.783 5.795 1.00 20.05 149 TYR B O 1
ATOM 3540 N N . PRO B 1 152 ? -11.079 36.191 5.882 1.00 17.99 150 PRO B N 1
ATOM 3541 C CA . PRO B 1 152 ? -10.206 37.358 6.084 1.00 18.12 150 PRO B CA 1
ATOM 3542 C C . PRO B 1 152 ? -9.345 37.279 7.356 1.00 20.15 150 PRO B C 1
ATOM 3543 O O . PRO B 1 152 ? -9.860 37.035 8.447 1.00 22.25 150 PRO B O 1
ATOM 3547 N N . ASN B 1 153 ? -8.040 37.490 7.210 1.00 18.52 151 ASN B N 1
ATOM 3548 C CA . ASN B 1 153 ? -7.114 37.440 8.337 1.00 18.95 151 ASN B CA 1
ATOM 3549 C C . ASN B 1 153 ? -7.348 38.574 9.343 1.00 19.34 151 ASN B C 1
ATOM 3550 O O . ASN B 1 153 ? -7.412 39.750 8.960 1.00 20.10 151 ASN B O 1
ATOM 3555 N N . PRO B 1 154 ? -7.502 38.239 10.641 1.00 19.50 152 PRO B N 1
ATOM 3556 C CA . PRO B 1 154 ? -7.716 39.302 11.631 1.00 21.19 152 PRO B CA 1
ATOM 3557 C C . PRO B 1 154 ? -6.521 40.269 11.636 1.00 22.60 152 PRO B C 1
ATOM 3558 O O . PRO B 1 154 ? -5.373 39.853 11.443 1.00 21.77 152 PRO B O 1
ATOM 3562 N N . LYS B 1 155 ? -6.798 41.549 11.854 1.00 24.37 153 LYS B N 1
ATOM 3563 C CA . LYS B 1 155 ? -5.752 42.564 11.872 1.00 28.98 153 LYS B CA 1
ATOM 3564 C C . LYS B 1 155 ? -4.761 42.339 13.013 1.00 29.14 153 LYS B C 1
ATOM 3565 O O . LYS B 1 155 ? -3.610 42.786 12.950 1.00 30.22 153 LYS B O 1
ATOM 3571 N N . SER B 1 156 ? -5.220 41.652 14.058 1.00 27.32 154 SER B N 1
ATOM 3572 C CA . SER B 1 156 ? -4.388 41.353 15.220 1.00 24.69 154 SER B CA 1
ATOM 3573 C C . SER B 1 156 ? -5.142 40.406 16.154 1.00 23.64 154 SER B C 1
ATOM 3574 O O . SER B 1 156 ? -6.369 40.271 16.055 1.00 21.02 154 SER B O 1
ATOM 3577 N N . PHE B 1 157 ? -4.408 39.740 17.044 1.00 21.35 155 PHE B N 1
ATOM 3578 C CA . PHE B 1 157 ? -5.023 38.818 17.990 1.00 20.58 155 PHE B CA 1
ATOM 3579 C C . PHE B 1 157 ? -6.046 39.525 18.878 1.00 18.42 155 PHE B C 1
ATOM 3580 O O . PHE B 1 157 ? -7.119 39.001 19.121 1.00 20.53 155 PHE B O 1
ATOM 3588 N N . SER B 1 158 ? -5.711 40.713 19.365 1.00 19.60 156 SER B N 1
ATOM 3589 C CA . SER B 1 158 ? -6.620 41.461 20.227 1.00 21.79 156 SER B CA 1
ATOM 3590 C C . SER B 1 158 ? -7.939 41.765 19.529 1.00 24.03 156 SER B C 1
ATOM 3591 O O . SER B 1 158 ? -9.018 41.605 20.117 1.00 24.79 156 SER B O 1
ATOM 3594 N N . GLU B 1 159 ? -7.857 42.206 18.277 1.00 23.75 157 GLU B N 1
ATOM 3595 C CA . GLU B 1 159 ? -9.055 42.508 17.508 1.00 24.34 157 GLU B CA 1
ATOM 3596 C C . GLU B 1 159 ? -9.922 41.255 17.381 1.00 21.87 157 GLU B C 1
ATOM 3597 O O . GLU B 1 159 ? -11.150 41.339 17.452 1.00 23.52 157 GLU B O 1
ATOM 3603 N N . PHE B 1 160 ? -9.289 40.097 17.200 1.00 19.25 158 PHE B N 1
ATOM 3604 C CA . PHE B 1 160 ? -10.034 38.842 17.104 1.00 17.42 158 PHE B CA 1
ATOM 3605 C C . PHE B 1 160 ? -10.737 38.517 18.440 1.00 18.43 158 PHE B C 1
ATOM 3606 O O . PHE B 1 160 ? -11.879 38.037 18.449 1.00 17.15 158 PHE B O 1
ATOM 3614 N N . VAL B 1 161 ? -10.053 38.777 19.559 1.00 17.16 159 VAL B N 1
ATOM 3615 C CA . VAL B 1 161 ? -10.609 38.505 20.892 1.00 17.17 159 VAL B CA 1
ATOM 3616 C C . VAL B 1 161 ? -11.835 39.372 21.196 1.00 17.68 159 VAL B C 1
ATOM 3617 O O . VAL B 1 161 ? -12.793 38.913 21.831 1.00 14.16 159 VAL B O 1
ATOM 3621 N N . GLU B 1 162 ? -11.816 40.622 20.739 1.00 19.27 160 GLU B N 1
ATOM 3622 C CA . GLU B 1 162 ? -12.955 41.497 20.956 1.00 19.67 160 GLU B CA 1
ATOM 3623 C C . GLU B 1 162 ? -14.161 40.885 20.229 1.00 19.99 160 GLU B C 1
ATOM 3624 O O . GLU B 1 162 ? -15.278 40.900 20.751 1.00 20.95 160 GLU B O 1
ATOM 3630 N N . LYS B 1 163 ? -13.933 40.339 19.035 1.00 16.69 161 LYS B N 1
ATOM 3631 C CA . LYS B 1 163 ? -15.019 39.714 18.274 1.00 18.71 161 LYS B CA 1
ATOM 3632 C C . LYS B 1 163 ? -15.513 38.452 18.991 1.00 18.24 161 LYS B C 1
ATOM 3633 O O . LYS B 1 163 ? -16.712 38.188 19.064 1.00 17.70 161 LYS B O 1
ATOM 3639 N N . PHE B 1 164 ? -14.568 37.672 19.507 1.00 17.17 162 PHE B N 1
ATOM 3640 C CA . PHE B 1 164 ? -14.884 36.440 20.226 1.00 16.20 162 PHE B CA 1
ATOM 3641 C C . PHE B 1 164 ? -15.785 36.715 21.440 1.00 17.34 162 PHE B C 1
ATOM 3642 O O . PHE B 1 164 ? -16.752 35.985 21.680 1.00 17.42 162 PHE B O 1
ATOM 3650 N N . MET B 1 165 ? -15.462 37.757 22.203 1.00 16.16 163 MET B N 1
ATOM 3651 C CA . MET B 1 165 ? -16.250 38.106 23.381 1.00 15.06 163 MET B CA 1
ATOM 3652 C C . MET B 1 165 ? -17.674 38.513 23.000 1.00 17.13 163 MET B C 1
ATOM 3653 O O . MET B 1 165 ? -18.607 38.317 23.781 1.00 18.44 163 MET B O 1
ATOM 3658 N N . GLN B 1 166 ? -17.840 39.059 21.796 1.00 17.01 164 GLN B N 1
ATOM 3659 C CA . GLN B 1 166 ? -19.150 39.502 21.297 1.00 17.57 164 GLN B CA 1
ATOM 3660 C C . GLN B 1 166 ? -19.926 38.383 20.589 1.00 16.00 164 GLN B C 1
ATOM 3661 O O . GLN B 1 166 ? -21.093 38.560 20.237 1.00 16.17 164 GLN B O 1
ATOM 3667 N N . GLY B 1 167 ? -19.276 37.244 20.385 1.00 12.66 165 GLY B N 1
ATOM 3668 C CA . GLY B 1 167 ? -19.915 36.146 19.689 1.00 15.46 165 GLY B CA 1
ATOM 3669 C C . GLY B 1 167 ? -19.989 36.426 18.188 1.00 15.39 165 GLY B C 1
ATOM 3670 O O . GLY B 1 167 ? -20.815 35.842 17.478 1.00 13.37 165 GLY B O 1
ATOM 3671 N N . GLN B 1 168 ? -19.125 37.319 17.710 1.00 16.07 166 GLN B N 1
ATOM 3672 C CA . GLN B 1 168 ? -19.090 37.678 16.295 1.00 15.53 166 GLN B CA 1
ATOM 3673 C C . GLN B 1 168 ? -17.990 36.954 15.508 1.00 13.19 166 GLN B C 1
ATOM 3674 O O . GLN B 1 168 ? -17.174 37.576 14.815 1.00 12.74 166 GLN B O 1
ATOM 3680 N N . VAL B 1 169 ? -17.995 35.632 15.635 1.00 14.27 167 VAL B N 1
ATOM 3681 C CA . VAL B 1 169 ? -17.076 34.730 14.937 1.00 13.79 167 VAL B CA 1
ATOM 3682 C C . VAL B 1 169 ? -17.944 33.561 14.433 1.00 14.63 167 VAL B C 1
ATOM 3683 O O . VAL B 1 169 ? -19.048 33.331 14.949 1.00 13.09 167 VAL B O 1
ATOM 3687 N N . PRO B 1 170 ? -17.464 32.804 13.426 1.00 14.07 168 PRO B N 1
ATOM 3688 C CA . PRO B 1 170 ? -18.296 31.697 12.933 1.00 11.91 168 PRO B CA 1
ATOM 3689 C C . PRO B 1 170 ? -18.747 30.744 14.044 1.00 14.25 168 PRO B C 1
ATOM 3690 O O . PRO B 1 170 ? -17.934 30.323 14.884 1.00 13.55 168 PRO B O 1
ATOM 3694 N N . TYR B 1 171 ? -20.045 30.420 14.016 1.00 11.82 169 TYR B N 1
ATOM 3695 C CA . TYR B 1 171 ? -20.748 29.543 14.966 1.00 11.35 169 TYR B CA 1
ATOM 3696 C C . TYR B 1 171 ? -21.186 30.267 16.258 1.00 11.52 169 TYR B C 1
ATOM 3697 O O . TYR B 1 171 ? -21.694 29.646 17.202 1.00 9.74 169 TYR B O 1
ATOM 3706 N N . GLY B 1 172 ? -21.013 31.588 16.259 1.00 10.34 170 GLY B N 1
ATOM 3707 C CA . GLY B 1 172 ? -21.457 32.429 17.366 1.00 11.36 170 GLY B CA 1
ATOM 3708 C C . GLY B 1 172 ? -20.760 32.414 18.717 1.00 14.60 170 GLY B C 1
ATOM 3709 O O . GLY B 1 172 ? -19.569 32.110 18.827 1.00 12.37 170 GLY B O 1
ATOM 3710 N N . SER B 1 173 ? -21.531 32.750 19.752 1.00 13.03 171 SER B N 1
ATOM 3711 C CA . SER B 1 173 ? -21.041 32.816 21.132 1.00 12.38 171 SER B CA 1
ATOM 3712 C C . SER B 1 173 ? -20.628 31.475 21.750 1.00 9.79 171 SER B C 1
ATOM 3713 O O . SER B 1 173 ? -21.442 30.551 21.858 1.00 10.18 171 SER B O 1
ATOM 3716 N N . TRP B 1 174 ? -19.362 31.375 22.163 1.00 9.66 172 TRP B N 1
ATOM 3717 C CA . TRP B 1 174 ? -18.835 30.163 22.811 1.00 9.99 172 TRP B CA 1
ATOM 3718 C C . TRP B 1 174 ? -19.610 29.960 24.132 1.00 9.85 172 TRP B C 1
ATOM 3719 O O . TRP B 1 174 ? -19.951 28.843 24.504 1.00 10.79 172 TRP B O 1
ATOM 3730 N N . TYR B 1 175 ? -19.894 31.059 24.823 1.00 13.55 173 TYR B N 1
ATOM 3731 C CA . TYR B 1 175 ? -20.623 31.011 26.093 1.00 14.48 173 TYR B CA 1
ATOM 3732 C C . TYR B 1 175 ? -22.005 30.359 25.945 1.00 12.55 173 TYR B C 1
ATOM 3733 O O . TYR B 1 175 ? -22.331 29.434 26.692 1.00 10.76 173 TYR B O 1
ATOM 3742 N N . ASP B 1 176 ? -22.805 30.828 24.983 1.00 12.72 174 ASP B N 1
ATOM 3743 C CA . ASP B 1 176 ? -24.148 30.271 24.733 1.00 12.44 174 ASP B CA 1
ATOM 3744 C C . ASP B 1 176 ? -24.073 28.816 24.268 1.00 11.63 174 ASP B C 1
ATOM 3745 O O . ASP B 1 176 ? -24.951 28.010 24.583 1.00 12.76 174 ASP B O 1
ATOM 3750 N N . HIS B 1 177 ? -23.038 28.490 23.491 1.00 10.00 175 HIS B N 1
ATOM 3751 C CA . HIS B 1 177 ? -22.825 27.136 22.963 1.00 8.30 175 HIS B CA 1
ATOM 3752 C C . HIS B 1 177 ? -22.622 26.117 24.097 1.00 9.02 175 HIS B C 1
ATOM 3753 O O . HIS B 1 177 ? -23.285 25.069 24.153 1.00 11.05 175 HIS B O 1
ATOM 3760 N N . VAL B 1 178 ? -21.701 26.426 25.006 1.00 10.48 176 VAL B N 1
ATOM 3761 C CA . VAL B 1 178 ? -21.394 25.548 26.138 1.00 11.59 176 VAL B CA 1
ATOM 3762 C C . VAL B 1 178 ? -22.563 25.438 27.125 1.00 10.11 176 VAL B C 1
ATOM 3763 O O . VAL B 1 178 ? -22.918 24.337 27.555 1.00 9.68 176 VAL B O 1
ATOM 3767 N N . LYS B 1 179 ? -23.169 26.573 27.468 1.00 12.13 177 LYS B N 1
ATOM 3768 C CA . LYS B 1 179 ? -24.292 26.572 28.411 1.00 13.23 177 LYS B CA 1
ATOM 3769 C C . LYS B 1 179 ? -25.479 25.726 27.907 1.00 14.45 177 LYS B C 1
ATOM 3770 O O . LYS B 1 179 ? -26.041 24.934 28.665 1.00 12.68 177 LYS B O 1
ATOM 3776 N N . ALA B 1 180 ? -25.838 25.869 26.631 1.00 11.48 178 ALA B N 1
ATOM 3777 C CA . ALA B 1 180 ? -26.965 25.115 26.078 1.00 11.01 178 ALA B CA 1
ATOM 3778 C C . ALA B 1 180 ? -26.692 23.618 25.981 1.00 11.22 178 ALA B C 1
ATOM 3779 O O . ALA B 1 180 ? -27.572 22.805 26.271 1.00 11.21 178 ALA B O 1
ATOM 3781 N N . TRP B 1 181 ? -25.486 23.235 25.567 1.00 11.76 179 TRP B N 1
ATOM 3782 C CA . TRP B 1 181 ? -25.163 21.814 25.482 1.00 11.72 179 TRP B CA 1
ATOM 3783 C C . TRP B 1 181 ? -25.014 21.179 26.890 1.00 12.94 179 TRP B C 1
ATOM 3784 O O . TRP B 1 181 ? -25.278 19.985 27.071 1.00 12.49 179 TRP B O 1
ATOM 3795 N N . TRP B 1 182 ? -24.612 21.982 27.879 1.00 13.12 180 TRP B N 1
ATOM 3796 C CA . TRP B 1 182 ? -24.476 21.485 29.254 1.00 14.42 180 TRP B CA 1
ATOM 3797 C C . TRP B 1 182 ? -25.882 21.114 29.753 1.00 14.20 180 TRP B C 1
ATOM 3798 O O . TRP B 1 182 ? -26.071 20.082 30.391 1.00 14.74 180 TRP B O 1
ATOM 3809 N N . GLU B 1 183 ? -26.870 21.947 29.441 1.00 16.11 181 GLU B N 1
ATOM 3810 C CA . GLU B 1 183 ? -28.246 21.687 29.855 1.00 18.42 181 GLU B CA 1
ATOM 3811 C C . GLU B 1 183 ? -28.777 20.401 29.227 1.00 17.91 181 GLU B C 1
ATOM 3812 O O . GLU B 1 183 ? -29.481 19.629 29.876 1.00 18.13 181 GLU B O 1
ATOM 3818 N N . LYS B 1 184 ? -28.448 20.173 27.961 1.00 18.30 182 LYS B N 1
ATOM 3819 C CA . LYS B 1 184 ? -28.892 18.972 27.259 1.00 16.68 182 LYS B CA 1
ATOM 3820 C C . LYS B 1 184 ? -28.264 17.715 27.863 1.00 17.83 182 LYS B C 1
ATOM 3821 O O . LYS B 1 184 ? -28.862 16.636 27.838 1.00 17.56 182 LYS B O 1
ATOM 3827 N N . SER B 1 185 ? -27.059 17.857 28.410 1.00 17.67 183 SER B N 1
ATOM 3828 C CA . SER B 1 185 ? -26.355 16.721 28.997 1.00 18.80 183 SER B CA 1
ATOM 3829 C C . SER B 1 185 ? -27.004 16.154 30.263 1.00 21.30 183 SER B C 1
ATOM 3830 O O . SER B 1 185 ? -26.463 15.236 30.883 1.00 22.47 183 SER B O 1
ATOM 3833 N N . LYS B 1 186 ? -28.160 16.694 30.641 1.00 21.33 184 LYS B N 1
ATOM 3834 C CA . LYS B 1 186 ? -28.893 16.185 31.796 1.00 27.52 184 LYS B CA 1
ATOM 3835 C C . LYS B 1 186 ? -29.357 14.790 31.398 1.00 27.78 184 LYS B C 1
ATOM 3836 O O . LYS B 1 186 ? -29.547 13.921 32.248 1.00 30.63 184 LYS B O 1
ATOM 3842 N N . ASN B 1 187 ? -29.539 14.600 30.091 1.00 27.31 185 ASN B N 1
ATOM 3843 C CA . ASN B 1 187 ? -29.975 13.328 29.515 1.00 25.48 185 ASN B CA 1
ATOM 3844 C C . ASN B 1 187 ? -28.841 12.302 29.605 1.00 24.86 185 ASN B C 1
ATOM 3845 O O . ASN B 1 187 ? -27.692 12.603 29.270 1.00 24.28 185 ASN B O 1
ATOM 3850 N N . SER B 1 188 ? -29.158 11.095 30.063 1.00 23.94 186 SER B N 1
ATOM 3851 C CA . SER B 1 188 ? -28.138 10.057 30.199 1.00 25.07 186 SER B CA 1
ATOM 3852 C C . SER B 1 188 ? -27.546 9.631 28.855 1.00 24.61 186 SER B C 1
ATOM 3853 O O . SER B 1 188 ? -26.495 8.984 28.808 1.00 23.27 186 SER B O 1
ATOM 3856 N N . ARG B 1 189 ? -28.209 10.007 27.763 1.00 23.38 187 ARG B N 1
ATOM 3857 C CA . ARG B 1 189 ? -27.728 9.648 26.435 1.00 22.43 187 ARG B CA 1
ATOM 3858 C C . ARG B 1 189 ? -26.865 10.723 25.771 1.00 19.68 187 ARG B C 1
ATOM 3859 O O . ARG B 1 189 ? -26.460 10.575 24.625 1.00 18.64 187 ARG B O 1
ATOM 3867 N N . VAL B 1 190 ? -26.583 11.801 26.495 1.00 17.89 188 VAL B N 1
ATOM 3868 C CA . VAL B 1 190 ? -25.731 12.876 25.990 1.00 18.25 188 VAL B CA 1
ATOM 3869 C C . VAL B 1 190 ? -24.530 13.026 26.936 1.00 18.98 188 VAL B C 1
ATOM 3870 O O . VAL B 1 190 ? -24.678 13.558 28.028 1.00 17.99 188 VAL B O 1
ATOM 3874 N N . LEU B 1 191 ? -23.354 12.560 26.506 1.00 19.23 189 LEU B N 1
ATOM 3875 C CA . LEU B 1 191 ? -22.117 12.621 27.310 1.00 18.59 189 LEU B CA 1
ATOM 3876 C C . LEU B 1 191 ? -21.364 13.963 27.176 1.00 19.89 189 LEU B C 1
ATOM 3877 O O . LEU B 1 191 ? -21.130 14.426 26.064 1.00 19.44 189 LEU B O 1
ATOM 3882 N N . PHE B 1 192 ? -20.979 14.569 28.307 1.00 16.03 190 PHE B N 1
ATOM 3883 C CA . PHE B 1 192 ? -20.266 15.855 28.318 1.00 14.88 190 PHE B CA 1
ATOM 3884 C C . PHE B 1 192 ? -18.808 15.629 28.757 1.00 16.85 190 PHE B C 1
ATOM 3885 O O . PHE B 1 192 ? -18.566 15.054 29.819 1.00 16.49 190 PHE B O 1
ATOM 3893 N N . MET B 1 193 ? -17.846 16.080 27.947 1.00 17.06 191 MET B N 1
ATOM 3894 C CA . MET B 1 193 ? -16.417 15.885 28.243 1.00 18.51 191 MET B CA 1
ATOM 3895 C C . MET B 1 193 ? -15.507 17.109 28.030 1.00 17.53 191 MET B C 1
ATOM 3896 O O . MET B 1 193 ? -15.891 18.059 27.336 1.00 14.32 191 MET B O 1
ATOM 3901 N N . PHE B 1 194 ? -14.303 17.075 28.623 1.00 14.03 192 PHE B N 1
ATOM 3902 C CA . PHE B 1 194 ? -13.334 18.187 28.534 1.00 14.31 192 PHE B CA 1
ATOM 3903 C C . PHE B 1 194 ? -11.957 17.836 27.935 1.00 13.14 192 PHE B C 1
ATOM 3904 O O . PHE B 1 194 ? -11.377 16.792 28.246 1.00 14.35 192 PHE B O 1
ATOM 3912 N N . TYR B 1 195 ? -11.431 18.746 27.116 1.00 13.81 193 TYR B N 1
ATOM 3913 C CA . TYR B 1 195 ? -10.122 18.591 26.467 1.00 14.08 193 TYR B CA 1
ATOM 3914 C C . TYR B 1 195 ? -8.997 18.419 27.503 1.00 14.36 193 TYR B C 1
ATOM 3915 O O . TYR B 1 195 ? -8.122 17.569 27.347 1.00 14.36 193 TYR B O 1
ATOM 3924 N N . GLU B 1 196 ? -9.043 19.225 28.563 1.00 16.37 194 GLU B N 1
ATOM 3925 C CA . GLU B 1 196 ? -8.026 19.183 29.620 1.00 15.37 194 GLU B CA 1
ATOM 3926 C C . GLU B 1 196 ? -8.050 17.874 30.435 1.00 17.23 194 GLU B C 1
ATOM 3927 O O . GLU B 1 196 ? -7.039 17.488 31.025 1.00 16.03 194 GLU B O 1
ATOM 3933 N N . ASP B 1 197 ? -9.194 17.185 30.461 1.00 15.99 195 ASP B N 1
ATOM 3934 C CA . ASP B 1 197 ? -9.293 15.916 31.171 1.00 16.38 195 ASP B CA 1
ATOM 3935 C C . ASP B 1 197 ? -8.616 14.835 30.317 1.00 19.80 195 ASP B C 1
ATOM 3936 O O . ASP B 1 197 ? -7.997 13.905 30.849 1.00 18.79 195 ASP B O 1
ATOM 3941 N N . MET B 1 198 ? -8.739 14.955 28.993 1.00 17.01 196 MET B N 1
ATOM 3942 C CA . MET B 1 198 ? -8.102 14.008 28.069 1.00 18.06 196 MET B CA 1
ATOM 3943 C C . MET B 1 198 ? -6.570 14.206 28.121 1.00 18.11 196 MET B C 1
ATOM 3944 O O . MET B 1 198 ? -5.795 13.247 27.998 1.00 18.30 196 MET B O 1
ATOM 3949 N N . LYS B 1 199 ? -6.142 15.450 28.326 1.00 17.21 197 LYS B N 1
ATOM 3950 C CA . LYS B 1 199 ? -4.717 15.759 28.425 1.00 18.79 197 LYS B CA 1
ATOM 3951 C C . LYS B 1 199 ? -4.100 15.238 29.738 1.00 22.14 197 LYS B C 1
ATOM 3952 O O . LYS B 1 199 ? -3.022 14.637 29.724 1.00 22.47 197 LYS B O 1
ATOM 3958 N N . GLU B 1 200 ? -4.781 15.450 30.866 1.00 22.78 198 GLU B N 1
ATOM 3959 C CA . GLU B 1 200 ? -4.241 15.025 32.165 1.00 24.48 198 GLU B CA 1
ATOM 3960 C C . GLU B 1 200 ? -4.559 13.614 32.647 1.00 24.60 198 GLU B C 1
ATOM 3961 O O . GLU B 1 200 ? -3.905 13.108 33.557 1.00 24.20 198 GLU B O 1
ATOM 3967 N N . ASP B 1 201 ? -5.552 12.969 32.052 1.00 25.64 199 ASP B N 1
ATOM 3968 C CA . ASP B 1 201 ? -5.911 11.623 32.467 1.00 25.70 199 ASP B CA 1
ATOM 3969 C C . ASP B 1 201 ? -6.579 10.861 31.323 1.00 25.57 199 ASP B C 1
ATOM 3970 O O . ASP B 1 201 ? -7.758 10.491 31.401 1.00 24.63 199 ASP B O 1
ATOM 3975 N N . ILE B 1 202 ? -5.799 10.606 30.274 1.00 24.34 200 ILE B N 1
ATOM 3976 C CA . ILE B 1 202 ? -6.285 9.912 29.089 1.00 24.19 200 ILE B CA 1
ATOM 3977 C C . ILE B 1 202 ? -6.868 8.503 29.299 1.00 24.93 200 ILE B C 1
ATOM 3978 O O . ILE B 1 202 ? -7.924 8.181 28.751 1.00 22.35 200 ILE B O 1
ATOM 3983 N N . ARG B 1 203 ? -6.198 7.668 30.087 1.00 24.39 201 ARG B N 1
ATOM 3984 C CA . ARG B 1 203 ? -6.684 6.315 30.326 1.00 25.11 201 ARG B CA 1
ATOM 3985 C C . ARG B 1 203 ? -8.116 6.326 30.874 1.00 24.92 201 ARG B C 1
ATOM 3986 O O . ARG B 1 203 ? -8.968 5.535 30.457 1.00 25.37 201 ARG B O 1
ATOM 3994 N N . ARG B 1 204 ? -8.373 7.240 31.800 1.00 22.72 202 ARG B N 1
ATOM 3995 C CA . ARG B 1 204 ? -9.684 7.350 32.414 1.00 23.93 202 ARG B CA 1
ATOM 3996 C C . ARG B 1 204 ? -10.770 7.767 31.426 1.00 21.49 202 ARG B C 1
ATOM 3997 O O . ARG B 1 204 ? -11.858 7.199 31.414 1.00 19.75 202 ARG B O 1
ATOM 4005 N N . GLU B 1 205 ? -10.473 8.763 30.601 1.00 20.42 203 GLU B N 1
ATOM 4006 C CA . GLU B 1 205 ? -11.442 9.256 29.623 1.00 19.38 203 GLU B CA 1
ATOM 4007 C C . GLU B 1 205 ? -11.765 8.218 28.543 1.00 19.24 203 GLU B C 1
ATOM 4008 O O . GLU B 1 205 ? -12.914 8.118 28.094 1.00 19.68 203 GLU B O 1
ATOM 4014 N N . VAL B 1 206 ? -10.763 7.442 28.128 1.00 19.75 204 VAL B N 1
ATOM 4015 C CA . VAL B 1 206 ? -10.978 6.414 27.108 1.00 20.08 204 VAL B CA 1
ATOM 4016 C C . VAL B 1 206 ? -11.873 5.301 27.641 1.00 20.44 204 VAL B C 1
ATOM 4017 O O . VAL B 1 206 ? -12.778 4.838 26.940 1.00 20.27 204 VAL B O 1
ATOM 4021 N N . VAL B 1 207 ? -11.630 4.870 28.879 1.00 21.16 205 VAL B N 1
ATOM 4022 C CA . VAL B 1 207 ? -12.445 3.815 29.491 1.00 22.16 205 VAL B CA 1
ATOM 4023 C C . VAL B 1 207 ? -13.895 4.288 29.614 1.00 19.74 205 VAL B C 1
ATOM 4024 O O . VAL B 1 207 ? -14.824 3.509 29.414 1.00 22.17 205 VAL B O 1
ATOM 4028 N N . LYS B 1 208 ? -14.075 5.565 29.950 1.00 21.09 206 LYS B N 1
ATOM 4029 C CA . LYS B 1 208 ? -15.402 6.166 30.081 1.00 21.05 206 LYS B CA 1
ATOM 4030 C C . LYS B 1 208 ? -16.157 6.143 28.742 1.00 21.14 206 LYS B C 1
ATOM 4031 O O . LYS B 1 208 ? -17.357 5.857 28.701 1.00 20.87 206 LYS B O 1
ATOM 4037 N N . LEU B 1 209 ? -15.451 6.454 27.654 1.00 20.23 207 LEU B N 1
ATOM 4038 C CA . LEU B 1 209 ? -16.054 6.452 26.318 1.00 21.10 207 LEU B CA 1
ATOM 4039 C C . LEU B 1 209 ? -16.421 5.033 25.855 1.00 21.20 207 LEU B C 1
ATOM 4040 O O . LEU B 1 209 ? -17.480 4.824 25.258 1.00 22.13 207 LEU B O 1
ATOM 4045 N N . ILE B 1 210 ? -15.548 4.062 26.123 1.00 19.89 208 ILE B N 1
ATOM 4046 C CA . ILE B 1 210 ? -15.808 2.678 25.741 1.00 20.21 208 ILE B CA 1
ATOM 4047 C C . ILE B 1 210 ? -17.068 2.165 26.443 1.00 20.39 208 ILE B C 1
ATOM 4048 O O . ILE B 1 210 ? -17.873 1.452 25.849 1.00 20.87 208 ILE B O 1
ATOM 4053 N N . GLU B 1 211 ? -17.238 2.543 27.706 1.00 20.84 209 GLU B N 1
ATOM 4054 C CA . GLU B 1 211 ? -18.401 2.128 28.482 1.00 21.31 209 GLU B CA 1
ATOM 4055 C C . GLU B 1 211 ? -19.697 2.798 28.035 1.00 20.56 209 GLU B C 1
ATOM 4056 O O . GLU B 1 211 ? -20.739 2.154 27.980 1.00 22.43 209 GLU B O 1
ATOM 4062 N N . PHE B 1 212 ? -19.633 4.087 27.709 1.00 21.35 210 PHE B N 1
ATOM 4063 C CA . PHE B 1 212 ? -20.814 4.818 27.253 1.00 21.07 210 PHE B CA 1
ATOM 4064 C C . PHE B 1 212 ? -21.330 4.206 25.946 1.00 22.22 210 PHE B C 1
ATOM 4065 O O . PHE B 1 212 ? -22.542 4.154 25.711 1.00 24.21 210 PHE B O 1
ATOM 4073 N N . LEU B 1 213 ? -20.414 3.731 25.104 1.00 21.53 211 LEU B N 1
ATOM 4074 C CA . LEU B 1 213 ? -20.794 3.133 23.828 1.00 23.31 211 LEU B CA 1
ATOM 4075 C C . LEU B 1 213 ? -21.096 1.643 23.971 1.00 26.08 211 LEU B C 1
ATOM 4076 O O . LEU B 1 213 ? -21.232 0.928 22.976 1.00 26.88 211 LEU B O 1
ATOM 4081 N N . GLU B 1 214 ? -21.197 1.187 25.217 1.00 27.98 212 GLU B N 1
ATOM 4082 C CA . GLU B 1 214 ? -21.514 -0.201 25.529 1.00 31.06 212 GLU B CA 1
ATOM 4083 C C . GLU B 1 214 ? -20.545 -1.264 25.015 1.00 32.97 212 GLU B C 1
ATOM 4084 O O . GLU B 1 214 ? -20.949 -2.201 24.317 1.00 33.40 212 GLU B O 1
ATOM 4090 N N . ARG B 1 215 ? -19.271 -1.130 25.371 1.00 34.72 213 ARG B N 1
ATOM 4091 C CA . ARG B 1 215 ? -18.269 -2.102 24.967 1.00 34.57 213 ARG B CA 1
ATOM 4092 C C . ARG B 1 215 ? -17.389 -2.469 26.148 1.00 35.01 213 ARG B C 1
ATOM 4093 O O . ARG B 1 215 ? -17.375 -1.780 27.167 1.00 35.82 213 ARG B O 1
ATOM 4101 N N . LYS B 1 216 ? -16.677 -3.578 26.000 1.00 37.53 214 LYS B N 1
ATOM 4102 C CA . LYS B 1 216 ? -15.805 -4.081 27.048 1.00 38.86 214 LYS B CA 1
ATOM 4103 C C . LYS B 1 216 ? -14.436 -3.422 27.019 1.00 37.33 214 LYS B C 1
ATOM 4104 O O . LYS B 1 216 ? -13.686 -3.556 26.051 1.00 36.41 214 LYS B O 1
ATOM 4110 N N . PRO B 1 217 ? -14.105 -2.680 28.085 1.00 37.48 215 PRO B N 1
ATOM 4111 C CA . PRO B 1 217 ? -12.810 -2.006 28.170 1.00 37.11 215 PRO B CA 1
ATOM 4112 C C . PRO B 1 217 ? -11.714 -2.998 28.568 1.00 38.61 215 PRO B C 1
ATOM 4113 O O . PRO B 1 217 ? -11.611 -3.402 29.728 1.00 39.10 215 PRO B O 1
ATOM 4117 N N . SER B 1 218 ? -10.915 -3.411 27.592 1.00 39.05 216 SER B N 1
ATOM 4118 C CA . SER B 1 218 ? -9.820 -4.338 27.845 1.00 39.10 216 SER B CA 1
ATOM 4119 C C . SER B 1 218 ? -8.505 -3.559 27.800 1.00 38.88 216 SER B C 1
ATOM 4120 O O . SER B 1 218 ? -8.410 -2.531 27.126 1.00 38.39 216 SER B O 1
ATOM 4123 N N . ALA B 1 219 ? -7.499 -4.041 28.524 1.00 38.76 217 ALA B N 1
ATOM 4124 C CA . ALA B 1 219 ? -6.198 -3.374 28.558 1.00 38.83 217 ALA B CA 1
ATOM 4125 C C . ALA B 1 219 ? -5.587 -3.237 27.162 1.00 37.40 217 ALA B C 1
ATOM 4126 O O . ALA B 1 219 ? -4.948 -2.226 26.854 1.00 38.13 217 ALA B O 1
ATOM 4128 N N . GLU B 1 220 ? -5.793 -4.248 26.321 1.00 35.46 218 GLU B N 1
ATOM 4129 C CA . GLU B 1 220 ? -5.267 -4.233 24.958 1.00 34.03 218 GLU B CA 1
ATOM 4130 C C . GLU B 1 220 ? -5.864 -3.100 24.135 1.00 33.01 218 GLU B C 1
ATOM 4131 O O . GLU B 1 220 ? -5.128 -2.303 23.550 1.00 34.31 218 GLU B O 1
ATOM 4133 N N . LEU B 1 221 ? -7.196 -3.035 24.092 1.00 31.60 219 LEU B N 1
ATOM 4134 C CA . LEU B 1 221 ? -7.901 -2.004 23.325 1.00 29.48 219 LEU B CA 1
ATOM 4135 C C . LEU B 1 221 ? -7.580 -0.607 23.808 1.00 28.88 219 LEU B C 1
ATOM 4136 O O . LEU B 1 221 ? -7.296 0.285 23.011 1.00 28.44 219 LEU B O 1
ATOM 4141 N N . VAL B 1 222 ? -7.625 -0.424 25.123 1.00 29.46 220 VAL B N 1
ATOM 4142 C CA . VAL B 1 222 ? -7.355 0.870 25.722 1.00 28.67 220 VAL B CA 1
ATOM 4143 C C . VAL B 1 222 ? -5.936 1.374 25.454 1.00 30.44 220 VAL B C 1
ATOM 4144 O O . VAL B 1 222 ? -5.718 2.572 25.252 1.00 31.15 220 VAL B O 1
ATOM 4148 N N . ASP B 1 223 ? -4.972 0.463 25.448 1.00 31.23 221 ASP B N 1
ATOM 4149 C CA . ASP B 1 223 ? -3.591 0.844 25.201 1.00 31.09 221 ASP B CA 1
ATOM 4150 C C . ASP B 1 223 ? -3.360 1.232 23.746 1.00 28.96 221 ASP B C 1
ATOM 4151 O O . ASP B 1 223 ? -2.664 2.203 23.460 1.00 27.64 221 ASP B O 1
ATOM 4156 N N . ARG B 1 224 ? -3.946 0.464 22.834 1.00 30.27 222 ARG B N 1
ATOM 4157 C CA . ARG B 1 224 ? -3.830 0.725 21.402 1.00 30.00 222 ARG B CA 1
ATOM 4158 C C . ARG B 1 224 ? -4.304 2.143 21.079 1.00 28.16 222 ARG B C 1
ATOM 4159 O O . ARG B 1 224 ? -3.610 2.908 20.409 1.00 27.13 222 ARG B O 1
ATOM 4167 N N . ILE B 1 225 ? -5.498 2.481 21.561 1.00 27.92 223 ILE B N 1
ATOM 4168 C CA . ILE B 1 225 ? -6.092 3.794 21.330 1.00 25.48 223 ILE B CA 1
ATOM 4169 C C . ILE B 1 225 ? -5.210 4.908 21.881 1.00 26.24 223 ILE B C 1
ATOM 4170 O O . ILE B 1 225 ? -4.958 5.899 21.208 1.00 27.76 223 ILE B O 1
ATOM 4175 N N . ILE B 1 226 ? -4.738 4.742 23.111 1.00 28.07 224 ILE B N 1
ATOM 4176 C CA . ILE B 1 226 ? -3.876 5.741 23.745 1.00 28.56 224 ILE B CA 1
ATOM 4177 C C . ILE B 1 226 ? -2.598 5.958 22.924 1.00 27.19 224 ILE B C 1
ATOM 4178 O O . ILE B 1 226 ? -2.079 7.071 22.810 1.00 25.72 224 ILE B O 1
ATOM 4183 N N . GLN B 1 227 ? -2.106 4.877 22.342 1.00 28.98 225 GLN B N 1
ATOM 4184 C CA . GLN B 1 227 ? -0.889 4.921 21.550 1.00 30.75 225 GLN B CA 1
ATOM 4185 C C . GLN B 1 227 ? -1.073 5.583 20.182 1.00 30.43 225 GLN B C 1
ATOM 4186 O O . GLN B 1 227 ? -0.263 6.420 19.770 1.00 29.82 225 GLN B O 1
ATOM 4192 N N . HIS B 1 228 ? -2.141 5.214 19.483 1.00 28.59 226 HIS B N 1
ATOM 4193 C CA . HIS B 1 228 ? -2.406 5.766 18.157 1.00 27.05 226 HIS B CA 1
ATOM 4194 C C . HIS B 1 228 ? -2.926 7.195 18.157 1.00 26.60 226 HIS B C 1
ATOM 4195 O O . HIS B 1 228 ? -2.788 7.899 17.154 1.00 25.33 226 HIS B O 1
ATOM 4202 N N . THR B 1 229 ? -3.507 7.644 19.270 1.00 25.50 227 THR B N 1
ATOM 4203 C CA . THR B 1 229 ? -4.069 8.988 19.285 1.00 24.78 227 THR B CA 1
ATOM 4204 C C . THR B 1 229 ? -3.282 10.094 19.978 1.00 25.09 227 THR B C 1
ATOM 4205 O O . THR B 1 229 ? -3.831 11.150 20.298 1.00 25.49 227 THR B O 1
ATOM 4209 N N . SER B 1 230 ? -1.993 9.876 20.203 1.00 26.35 228 SER B N 1
ATOM 4210 C CA . SER B 1 230 ? -1.169 10.912 20.807 1.00 25.02 228 SER B CA 1
ATOM 4211 C C . SER B 1 230 ? -1.058 12.069 19.793 1.00 26.50 228 SER B C 1
ATOM 4212 O O . SER B 1 230 ? -1.315 11.880 18.604 1.00 26.49 228 SER B O 1
ATOM 4215 N N . PHE B 1 231 ? -0.677 13.259 20.253 1.00 24.18 229 PHE B N 1
ATOM 4216 C CA . PHE B 1 231 ? -0.541 14.409 19.360 1.00 25.43 229 PHE B CA 1
ATOM 4217 C C . PHE B 1 231 ? 0.569 14.171 18.338 1.00 28.79 229 PHE B C 1
ATOM 4218 O O . PHE B 1 231 ? 0.421 14.520 17.162 1.00 29.52 229 PHE B O 1
ATOM 4226 N N . GLN B 1 232 ? 1.680 13.583 18.781 1.00 29.12 230 GLN B N 1
ATOM 4227 C CA . GLN B 1 232 ? 2.796 13.306 17.879 1.00 32.53 230 GLN B CA 1
ATOM 4228 C C . GLN B 1 232 ? 2.369 12.309 16.794 1.00 32.47 230 GLN B C 1
ATOM 4229 O O . GLN B 1 232 ? 2.700 12.467 15.618 1.00 31.68 230 GLN B O 1
ATOM 4235 N N . GLU B 1 233 ? 1.623 11.288 17.194 1.00 31.55 231 GLU B N 1
ATOM 4236 C CA . GLU B 1 233 ? 1.138 10.285 16.258 1.00 31.10 231 GLU B CA 1
ATOM 4237 C C . GLU B 1 233 ? 0.218 10.902 15.206 1.00 29.22 231 GLU B C 1
ATOM 4238 O O . GLU B 1 233 ? 0.419 10.727 14.005 1.00 26.82 231 GLU B O 1
ATOM 4244 N N . MET B 1 234 ? -0.792 11.634 15.672 1.00 26.65 232 MET B N 1
ATOM 4245 C CA . MET B 1 234 ? -1.775 12.254 14.786 1.00 23.71 232 MET B CA 1
ATOM 4246 C C . MET B 1 234 ? -1.227 13.372 13.894 1.00 22.69 232 MET B C 1
ATOM 4247 O O . MET B 1 234 ? -1.765 13.633 12.816 1.00 20.12 232 MET B O 1
ATOM 4252 N N . LYS B 1 235 ? -0.152 14.014 14.332 1.00 20.82 233 LYS B N 1
ATOM 4253 C CA . LYS B 1 235 ? 0.455 15.087 13.557 1.00 23.65 233 LYS B CA 1
ATOM 4254 C C . LYS B 1 235 ? 1.183 14.532 12.334 1.00 24.12 233 LYS B C 1
ATOM 4255 O O . LYS B 1 235 ? 1.348 15.231 11.331 1.00 25.53 233 LYS B O 1
ATOM 4261 N N . ASN B 1 236 ? 1.610 13.275 12.417 1.00 25.13 234 ASN B N 1
ATOM 4262 C CA . ASN B 1 236 ? 2.333 12.643 11.318 1.00 27.65 234 ASN B CA 1
ATOM 4263 C C . ASN B 1 236 ? 1.495 11.660 10.504 1.00 26.78 234 ASN B C 1
ATOM 4264 O O . ASN B 1 236 ? 1.991 11.059 9.566 1.00 27.39 234 ASN B O 1
ATOM 4269 N N . ASN B 1 237 ? 0.235 11.480 10.884 1.00 26.39 235 ASN B N 1
ATOM 4270 C CA . ASN B 1 237 ? -0.682 10.604 10.157 1.00 25.80 235 ASN B CA 1
ATOM 4271 C C . ASN B 1 237 ? -1.405 11.484 9.111 1.00 27.72 235 ASN B C 1
ATOM 4272 O O . ASN B 1 237 ? -2.158 12.402 9.461 1.00 27.95 235 ASN B O 1
ATOM 4277 N N . PRO B 1 238 ? -1.169 11.225 7.809 1.00 27.34 236 PRO B N 1
ATOM 4278 C CA . PRO B 1 238 ? -1.807 12.014 6.741 1.00 26.68 236 PRO B CA 1
ATOM 4279 C C . PRO B 1 238 ? -3.339 11.964 6.731 1.00 25.36 236 PRO B C 1
ATOM 4280 O O . PRO B 1 238 ? -3.998 12.860 6.192 1.00 26.17 236 PRO B O 1
ATOM 4284 N N . SER B 1 239 ? -3.902 10.922 7.334 1.00 24.09 237 SER B N 1
ATOM 4285 C CA . SER B 1 239 ? -5.356 10.760 7.384 1.00 22.24 237 SER B CA 1
ATOM 4286 C C . SER B 1 239 ? -5.992 11.738 8.365 1.00 21.87 237 SER B C 1
ATOM 4287 O O . SER B 1 239 ? -7.120 12.190 8.155 1.00 22.87 237 SER B O 1
ATOM 4290 N N . THR B 1 240 ? -5.260 12.075 9.424 1.00 18.70 238 THR B N 1
ATOM 4291 C CA . THR B 1 240 ? -5.773 12.977 10.445 1.00 17.42 238 THR B CA 1
ATOM 4292 C C . THR B 1 240 ? -5.189 14.388 10.499 1.00 16.53 238 THR B C 1
ATOM 4293 O O . THR B 1 240 ? -5.791 15.265 11.115 1.00 16.21 238 THR B O 1
ATOM 4297 N N . ASN B 1 241 ? -4.041 14.636 9.874 1.00 16.16 239 ASN B N 1
ATOM 4298 C CA . ASN B 1 241 ? -3.454 15.978 9.940 1.00 17.00 239 ASN B CA 1
ATOM 4299 C C . ASN B 1 241 ? -3.944 16.993 8.892 1.00 15.77 239 ASN B C 1
ATOM 4300 O O . ASN B 1 241 ? -3.414 18.101 8.792 1.00 14.80 239 ASN B O 1
ATOM 4305 N N . TYR B 1 242 ? -4.968 16.604 8.135 1.00 16.96 240 TYR B N 1
ATOM 4306 C CA . TYR B 1 242 ? -5.587 17.441 7.094 1.00 19.94 240 TYR B CA 1
ATOM 4307 C C . TYR B 1 242 ? -4.728 17.798 5.872 1.00 20.71 240 TYR B C 1
ATOM 4308 O O . TYR B 1 242 ? -5.002 18.793 5.196 1.00 19.68 240 TYR B O 1
ATOM 4317 N N . THR B 1 243 ? -3.719 16.976 5.567 1.00 23.37 241 THR B N 1
ATOM 4318 C CA . THR B 1 243 ? -2.863 17.235 4.404 1.00 23.72 241 THR B CA 1
ATOM 4319 C C . THR B 1 243 ? -3.553 16.679 3.158 1.00 25.26 241 THR B C 1
ATOM 4320 O O . THR B 1 243 ? -3.132 16.932 2.029 1.00 25.94 241 THR B O 1
ATOM 4324 N N . MET B 1 244 ? -4.627 15.928 3.386 1.00 26.83 242 MET B N 1
ATOM 4325 C CA . MET B 1 244 ? -5.432 15.332 2.308 1.00 27.18 242 MET B CA 1
ATOM 4326 C C . MET B 1 244 ? -6.418 16.373 1.773 1.00 28.43 242 MET B C 1
ATOM 4327 O O . MET B 1 244 ? -7.222 16.087 0.879 1.00 29.07 242 MET B O 1
ATOM 4332 N N . MET B 1 245 ? -6.363 17.577 2.342 1.00 29.14 243 MET B N 1
ATOM 4333 C CA . MET B 1 245 ? -7.223 18.678 1.924 1.00 29.52 243 MET B CA 1
ATOM 4334 C C . MET B 1 245 ? -6.318 19.706 1.230 1.00 30.09 243 MET B C 1
ATOM 4335 O O . MET B 1 245 ? -5.322 20.141 1.805 1.00 28.66 243 MET B O 1
ATOM 4340 N N . PRO B 1 246 ? -6.648 20.096 -0.022 1.00 31.39 244 PRO B N 1
ATOM 4341 C CA . PRO B 1 246 ? -5.887 21.066 -0.832 1.00 29.20 244 PRO B CA 1
ATOM 4342 C C . PRO B 1 246 ? -5.432 22.350 -0.144 1.00 29.45 244 PRO B C 1
ATOM 4343 O O . PRO B 1 246 ? -6.201 23.001 0.570 1.00 27.08 244 PRO B O 1
ATOM 4347 N N . GLU B 1 247 ? -4.178 22.716 -0.393 1.00 30.32 245 GLU B N 1
ATOM 4348 C CA . GLU B 1 247 ? -3.587 23.923 0.171 1.00 31.23 245 GLU B CA 1
ATOM 4349 C C . GLU B 1 247 ? -4.302 25.178 -0.329 1.00 32.16 245 GLU B C 1
ATOM 4350 O O . GLU B 1 247 ? -4.213 26.234 0.300 1.00 32.24 245 GLU B O 1
ATOM 4356 N N . GLU B 1 248 ? -5.004 25.069 -1.461 1.00 32.21 246 GLU B N 1
ATOM 4357 C CA . GLU B 1 248 ? -5.743 26.214 -2.007 1.00 31.75 246 GLU B CA 1
ATOM 4358 C C . GLU B 1 248 ? -6.910 26.576 -1.077 1.00 28.77 246 GLU B C 1
ATOM 4359 O O . GLU B 1 248 ? -7.395 27.709 -1.083 1.00 27.03 246 GLU B O 1
ATOM 4365 N N . MET B 1 249 ? -7.360 25.597 -0.295 1.00 27.74 247 MET B N 1
ATOM 4366 C CA . MET B 1 249 ? -8.466 25.791 0.641 1.00 26.36 247 MET B CA 1
ATOM 4367 C C . MET B 1 249 ? -7.956 26.040 2.064 1.00 25.13 247 MET B C 1
ATOM 4368 O O . MET B 1 249 ? -8.410 26.967 2.748 1.00 20.89 247 MET B O 1
ATOM 4373 N N . MET B 1 250 ? -7.011 25.203 2.493 1.00 24.50 248 MET B N 1
ATOM 4374 C CA . MET B 1 250 ? -6.415 25.294 3.830 1.00 24.52 248 MET B CA 1
ATOM 4375 C C . MET B 1 250 ? -4.905 25.272 3.667 1.00 23.02 248 MET B C 1
ATOM 4376 O O . MET B 1 250 ? -4.326 24.215 3.436 1.00 22.19 248 MET B O 1
ATOM 4381 N N . ASN B 1 251 ? -4.276 26.437 3.799 1.00 21.79 249 ASN B N 1
ATOM 4382 C CA . ASN B 1 251 ? -2.823 26.575 3.646 1.00 22.10 249 ASN B CA 1
ATOM 4383 C C . ASN B 1 251 ? -2.034 26.380 4.945 1.00 21.17 249 ASN B C 1
ATOM 4384 O O . ASN B 1 251 ? -1.861 27.316 5.723 1.00 19.60 249 ASN B O 1
ATOM 4389 N N . GLN B 1 252 ? -1.533 25.168 5.153 1.00 22.38 250 GLN B N 1
ATOM 4390 C CA . GLN B 1 252 ? -0.783 24.844 6.366 1.00 23.79 250 GLN B CA 1
ATOM 4391 C C . GLN B 1 252 ? 0.645 25.386 6.372 1.00 26.20 250 GLN B C 1
ATOM 4392 O O . GLN B 1 252 ? 1.402 25.165 7.319 1.00 24.35 250 GLN B O 1
ATOM 4398 N N . LYS B 1 253 ? 1.010 26.100 5.311 1.00 28.80 251 LYS B N 1
ATOM 4399 C CA . LYS B 1 253 ? 2.326 26.713 5.242 1.00 28.26 251 LYS B CA 1
ATOM 4400 C C . LYS B 1 253 ? 2.202 27.951 6.122 1.00 28.00 251 LYS B C 1
ATOM 4401 O O . LYS B 1 253 ? 3.171 28.412 6.715 1.00 30.06 251 LYS B O 1
ATOM 4407 N N . VAL B 1 254 ? 0.984 28.482 6.203 1.00 27.28 252 VAL B N 1
ATOM 4408 C CA . VAL B 1 254 ? 0.684 29.658 7.029 1.00 26.01 252 VAL B CA 1
ATOM 4409 C C . VAL B 1 254 ? 0.612 29.230 8.505 1.00 25.83 252 VAL B C 1
ATOM 4410 O O . VAL B 1 254 ? 1.171 29.893 9.384 1.00 26.11 252 VAL B O 1
ATOM 4414 N N . SER B 1 255 ? -0.088 28.123 8.756 1.00 23.90 253 SER B N 1
ATOM 4415 C CA . SER B 1 255 ? -0.231 27.556 10.101 1.00 22.85 253 SER B CA 1
ATOM 4416 C C . SER B 1 255 ? -0.739 26.124 9.956 1.00 22.02 253 SER B C 1
ATOM 4417 O O . SER B 1 255 ? -1.732 25.876 9.263 1.00 23.01 253 SER B O 1
ATOM 4420 N N . PRO B 1 256 ? -0.055 25.155 10.587 1.00 20.17 254 PRO B N 1
ATOM 4421 C CA . PRO B 1 256 ? -0.450 23.743 10.517 1.00 19.33 254 PRO B CA 1
ATOM 4422 C C . PRO B 1 256 ? -1.668 23.406 11.387 1.00 19.19 254 PRO B C 1
ATOM 4423 O O . PRO B 1 256 ? -1.932 24.079 12.388 1.00 17.68 254 PRO B O 1
ATOM 4427 N N . PHE B 1 257 ? -2.404 22.365 11.002 1.00 19.80 255 PHE B N 1
ATOM 4428 C CA . PHE B 1 257 ? -3.595 21.957 11.756 1.00 19.45 255 PHE B CA 1
ATOM 4429 C C . PHE B 1 257 ? -3.178 21.446 13.144 1.00 20.18 255 PHE B C 1
ATOM 4430 O O . PHE B 1 257 ? -3.728 21.880 14.162 1.00 18.47 255 PHE B O 1
ATOM 4438 N N . MET B 1 258 ? -2.215 20.527 13.183 1.00 19.56 256 MET B N 1
ATOM 4439 C CA . MET B 1 258 ? -1.709 20.023 14.457 1.00 20.07 256 MET B CA 1
ATOM 4440 C C . MET B 1 258 ? -0.630 21.029 14.828 1.00 19.76 256 MET B C 1
ATOM 4441 O O . MET B 1 258 ? 0.543 20.837 14.511 1.00 20.22 256 MET B O 1
ATOM 4446 N N . ARG B 1 259 ? -1.057 22.107 15.490 1.00 19.60 257 ARG B N 1
ATOM 4447 C CA . ARG B 1 259 ? -0.197 23.219 15.876 1.00 19.24 257 ARG B CA 1
ATOM 4448 C C . ARG B 1 259 ? 0.710 22.971 17.082 1.00 22.54 257 ARG B C 1
ATOM 4449 O O . ARG B 1 259 ? 1.919 22.774 16.919 1.00 24.12 257 ARG B O 1
ATOM 4457 N N . LYS B 1 260 ? 0.145 22.983 18.287 1.00 22.03 258 LYS B N 1
ATOM 4458 C CA . LYS B 1 260 ? 0.938 22.759 19.504 1.00 22.19 258 LYS B CA 1
ATOM 4459 C C . LYS B 1 260 ? 0.386 21.635 20.371 1.00 21.53 258 LYS B C 1
ATOM 4460 O O . LYS B 1 260 ? 1.153 20.826 20.908 1.00 22.47 258 LYS B O 1
ATOM 4466 N N . GLY B 1 261 ? -0.940 21.595 20.511 1.00 20.24 259 GLY B N 1
ATOM 4467 C CA . GLY B 1 261 ? -1.592 20.565 21.310 1.00 18.86 259 GLY B CA 1
ATOM 4468 C C . GLY B 1 261 ? -1.324 20.625 22.811 1.00 18.31 259 GLY B C 1
ATOM 4469 O O . GLY B 1 261 ? -1.202 19.590 23.471 1.00 19.59 259 GLY B O 1
ATOM 4470 N N . ILE B 1 262 ? -1.255 21.827 23.364 1.00 18.76 260 ILE B N 1
ATOM 4471 C CA . ILE B 1 262 ? -0.985 21.973 24.789 1.00 18.76 260 ILE B CA 1
ATOM 4472 C C . ILE B 1 262 ? -2.052 22.756 25.547 1.00 19.80 260 ILE B C 1
ATOM 4473 O O . ILE B 1 262 ? -3.029 23.240 24.965 1.00 18.94 260 ILE B O 1
ATOM 4478 N N . ILE B 1 263 ? -1.862 22.850 26.861 1.00 17.80 261 ILE B N 1
ATOM 4479 C CA . ILE B 1 263 ? -2.753 23.600 27.735 1.00 16.71 261 ILE B CA 1
ATOM 4480 C C . ILE B 1 263 ? -1.972 24.851 28.121 1.00 15.28 261 ILE B C 1
ATOM 4481 O O . ILE B 1 263 ? -0.803 24.754 28.475 1.00 18.02 261 ILE B O 1
ATOM 4486 N N . GLY B 1 264 ? -2.593 26.023 28.027 1.00 13.88 262 GLY B N 1
ATOM 4487 C CA . GLY B 1 264 ? -1.905 27.244 28.414 1.00 16.93 262 GLY B CA 1
ATOM 4488 C C . GLY B 1 264 ? -1.242 28.152 27.381 1.00 18.96 262 GLY B C 1
ATOM 4489 O O . GLY B 1 264 ? -0.506 29.068 27.771 1.00 18.34 262 GLY B O 1
ATOM 4490 N N . ASP B 1 265 ? -1.483 27.948 26.085 1.00 17.70 263 ASP B N 1
ATOM 4491 C CA . ASP B 1 265 ? -0.862 28.818 25.083 1.00 17.63 263 ASP B CA 1
ATOM 4492 C C . ASP B 1 265 ? -1.379 30.263 25.165 1.00 15.33 263 ASP B C 1
ATOM 4493 O O . ASP B 1 265 ? -0.787 31.178 24.590 1.00 16.04 263 ASP B O 1
ATOM 4498 N N . TRP B 1 266 ? -2.471 30.484 25.894 1.00 15.62 264 TRP B N 1
ATOM 4499 C CA . TRP B 1 266 ? -3.003 31.833 26.050 1.00 14.86 264 TRP B CA 1
ATOM 4500 C C . TRP B 1 266 ? -1.963 32.746 26.717 1.00 16.47 264 TRP B C 1
ATOM 4501 O O . TRP B 1 266 ? -1.979 33.965 26.526 1.00 16.31 264 TRP B O 1
ATOM 4512 N N . LYS B 1 267 ? -1.059 32.147 27.495 1.00 18.50 265 LYS B N 1
ATOM 4513 C CA . LYS B 1 267 ? -0.018 32.904 28.201 1.00 20.06 265 LYS B CA 1
ATOM 4514 C C . LYS B 1 267 ? 0.979 33.550 27.245 1.00 20.29 265 LYS B C 1
ATOM 4515 O O . LYS B 1 267 ? 1.674 34.501 27.612 1.00 20.94 265 LYS B O 1
ATOM 4521 N N . ASN B 1 268 ? 1.040 33.037 26.019 1.00 20.09 266 ASN B N 1
ATOM 4522 C CA . ASN B 1 268 ? 1.953 33.567 25.015 1.00 19.35 266 ASN B CA 1
ATOM 4523 C C . ASN B 1 268 ? 1.289 34.523 24.023 1.00 19.67 266 ASN B C 1
ATOM 4524 O O . ASN B 1 268 ? 1.947 35.003 23.096 1.00 19.43 266 ASN B O 1
ATOM 4529 N N . HIS B 1 269 ? 0.004 34.823 24.224 1.00 20.53 267 HIS B N 1
ATOM 4530 C CA . HIS B 1 269 ? -0.728 35.709 23.306 1.00 18.60 267 HIS B CA 1
ATOM 4531 C C . HIS B 1 269 ? -1.523 36.861 23.939 1.00 18.90 267 HIS B C 1
ATOM 4532 O O . HIS B 1 269 ? -1.624 37.947 23.361 1.00 17.92 267 HIS B O 1
ATOM 4539 N N . PHE B 1 270 ? -2.089 36.623 25.118 1.00 18.96 268 PHE B N 1
ATOM 4540 C CA . PHE B 1 270 ? -2.892 37.623 25.830 1.00 19.32 268 PHE B CA 1
ATOM 4541 C C . PHE B 1 270 ? -2.095 38.654 26.653 1.00 21.46 268 PHE B C 1
ATOM 4542 O O . PHE B 1 270 ? -1.402 38.288 27.602 1.00 21.30 268 PHE B O 1
ATOM 4550 N N . PRO B 1 271 ? -2.151 39.944 26.283 1.00 22.98 269 PRO B N 1
ATOM 4551 C CA . PRO B 1 271 ? -1.403 40.894 27.115 1.00 26.99 269 PRO B CA 1
ATOM 4552 C C . PRO B 1 271 ? -2.146 40.916 28.458 1.00 30.25 269 PRO B C 1
ATOM 4553 O O . PRO B 1 271 ? -3.294 40.465 28.524 1.00 31.04 269 PRO B O 1
ATOM 4557 N N . GLU B 1 272 ? -1.524 41.427 29.518 1.00 32.15 270 GLU B N 1
ATOM 4558 C CA . GLU B 1 272 ? -2.173 41.458 30.836 1.00 35.18 270 GLU B CA 1
ATOM 4559 C C . GLU B 1 272 ? -3.509 42.203 30.886 1.00 32.06 270 GLU B C 1
ATOM 4560 O O . GLU B 1 272 ? -4.493 41.698 31.436 1.00 31.31 270 GLU B O 1
ATOM 4566 N N . ALA B 1 273 ? -3.529 43.408 30.327 1.00 30.42 271 ALA B N 1
ATOM 4567 C CA . ALA B 1 273 ? -4.735 44.230 30.302 1.00 28.29 271 ALA B CA 1
ATOM 4568 C C . ALA B 1 273 ? -5.896 43.467 29.663 1.00 29.68 271 ALA B C 1
ATOM 4569 O O . ALA B 1 273 ? -7.004 43.438 30.200 1.00 30.16 271 ALA B O 1
ATOM 4571 N N . LEU B 1 274 ? -5.632 42.843 28.518 1.00 27.42 272 LEU B N 1
ATOM 4572 C CA . LEU B 1 274 ? -6.656 42.083 27.805 1.00 27.37 272 LEU B CA 1
ATOM 4573 C C . LEU B 1 274 ? -7.156 40.883 28.610 1.00 26.66 272 LEU B C 1
ATOM 4574 O O . LEU B 1 274 ? -8.362 40.626 28.664 1.00 24.12 272 LEU B O 1
ATOM 4579 N N . ARG B 1 275 ? -6.236 40.153 29.236 1.00 26.76 273 ARG B N 1
ATOM 4580 C CA . ARG B 1 275 ? -6.613 38.986 30.032 1.00 28.25 273 ARG B CA 1
ATOM 4581 C C . ARG B 1 275 ? -7.560 39.348 31.175 1.00 28.63 273 ARG B C 1
ATOM 4582 O O . ARG B 1 275 ? -8.521 38.625 31.446 1.00 26.94 273 ARG B O 1
ATOM 4590 N N . GLU B 1 276 ? -7.291 40.463 31.846 1.00 29.14 274 GLU B N 1
ATOM 4591 C CA . GLU B 1 276 ? -8.144 40.899 32.948 1.00 30.28 274 GLU B CA 1
ATOM 4592 C C . GLU B 1 276 ? -9.570 41.155 32.463 1.00 29.33 274 GLU B C 1
ATOM 4593 O O . GLU B 1 276 ? -10.533 40.706 33.082 1.00 30.11 274 GLU B O 1
ATOM 4599 N N . ARG B 1 277 ? -9.701 41.883 31.356 1.00 28.28 275 ARG B N 1
ATOM 4600 C CA . ARG B 1 277 ? -11.012 42.193 30.782 1.00 27.78 275 ARG B CA 1
ATOM 4601 C C . A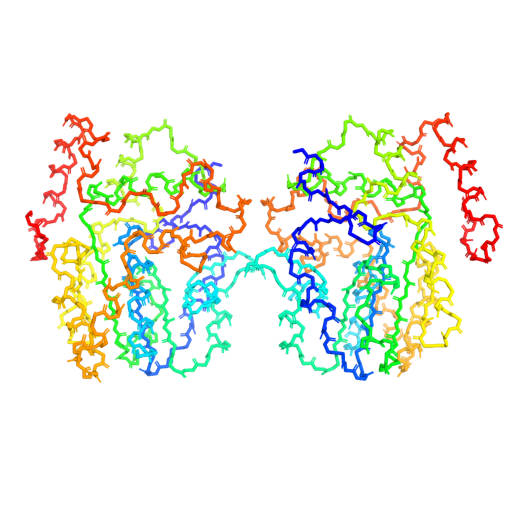RG B 1 277 ? -11.757 40.933 30.330 1.00 26.11 275 ARG B C 1
ATOM 4602 O O . ARG B 1 277 ? -12.965 40.809 30.537 1.00 28.70 275 ARG B O 1
ATOM 4610 N N . PHE B 1 278 ? -11.036 40.001 29.715 1.00 22.94 276 PHE B N 1
ATOM 4611 C CA . PHE B 1 278 ? -11.639 38.761 29.241 1.00 21.20 276 PHE B CA 1
ATOM 4612 C C . PHE B 1 278 ? -12.182 37.946 30.419 1.00 23.93 276 PHE B C 1
ATOM 4613 O O . PHE B 1 278 ? -13.347 37.545 30.424 1.00 24.42 276 PHE B O 1
ATOM 4621 N N . ASP B 1 279 ? -11.335 37.719 31.422 1.00 26.01 277 ASP B N 1
ATOM 4622 C CA . ASP B 1 279 ? -11.718 36.944 32.597 1.00 25.17 277 ASP B CA 1
ATOM 4623 C C . ASP B 1 279 ? -12.870 37.590 33.351 1.00 24.28 277 ASP B C 1
ATOM 4624 O O . ASP B 1 279 ? -13.715 36.892 33.904 1.00 25.40 277 ASP B O 1
ATOM 4629 N N . GLU B 1 280 ? -12.912 38.917 33.374 1.00 25.83 278 GLU B N 1
ATOM 4630 C CA . GLU B 1 280 ? -14.000 39.617 34.051 1.00 28.37 278 GLU B CA 1
ATOM 4631 C C . GLU B 1 280 ? -15.295 39.354 33.275 1.00 27.39 278 GLU B C 1
ATOM 4632 O O . GLU B 1 280 ? -16.335 39.053 33.861 1.00 27.09 278 GLU B O 1
ATOM 4638 N N . HIS B 1 281 ? -15.208 39.458 31.951 1.00 24.95 279 HIS B N 1
ATOM 4639 C CA . HIS B 1 281 ? -16.349 39.230 31.059 1.00 24.03 279 HIS B CA 1
ATOM 4640 C C . HIS B 1 281 ? -16.849 37.783 31.175 1.00 21.89 279 HIS B C 1
ATOM 4641 O O . HIS B 1 281 ? -18.048 37.514 31.163 1.00 20.76 279 HIS B O 1
ATOM 4648 N N . TYR B 1 282 ? -15.909 36.855 31.289 1.00 21.76 280 TYR B N 1
ATOM 4649 C CA . TYR B 1 282 ? -16.231 35.440 31.409 1.00 18.96 280 TYR B CA 1
ATOM 4650 C C . TYR B 1 282 ? -17.100 35.226 32.642 1.00 21.03 280 TYR B C 1
ATOM 4651 O O . TYR B 1 282 ? -18.125 34.545 32.587 1.00 19.40 280 TYR B O 1
ATOM 4660 N N . LYS B 1 283 ? -16.674 35.816 33.757 1.00 23.68 281 LYS B N 1
ATOM 4661 C CA . LYS B 1 283 ? -17.395 35.698 35.018 1.00 25.43 281 LYS B CA 1
ATOM 4662 C C . LYS B 1 283 ? -18.868 36.084 34.895 1.00 24.59 281 LYS B C 1
ATOM 4663 O O . LYS B 1 283 ? -19.746 35.335 35.334 1.00 25.70 281 LYS B O 1
ATOM 4669 N N . GLN B 1 284 ? -19.127 37.243 34.298 1.00 22.02 282 GLN B N 1
ATOM 4670 C CA . GLN B 1 284 ? -20.482 37.739 34.110 1.00 24.18 282 GLN B CA 1
ATOM 4671 C C . GLN B 1 284 ? -21.304 36.805 33.233 1.00 25.65 282 GLN B C 1
ATOM 4672 O O . GLN B 1 284 ? -22.503 36.635 33.455 1.00 26.83 282 GLN B O 1
ATOM 4678 N N . GLN B 1 285 ? -20.656 36.202 32.235 1.00 26.32 283 GLN B N 1
ATOM 4679 C CA . GLN B 1 285 ? -21.325 35.285 31.314 1.00 24.45 283 GLN B CA 1
ATOM 4680 C C . GLN B 1 285 ? -21.613 33.907 31.901 1.00 24.44 283 GLN B C 1
ATOM 4681 O O . GLN B 1 285 ? -22.689 33.355 31.695 1.00 24.60 283 GLN B O 1
ATOM 4687 N N . MET B 1 286 ? -20.655 33.346 32.626 1.00 24.33 284 MET B N 1
ATOM 4688 C CA . MET B 1 286 ? -20.819 32.003 33.165 1.00 25.78 284 MET B CA 1
ATOM 4689 C C . MET B 1 286 ? -21.214 31.900 34.634 1.00 30.18 284 MET B C 1
ATOM 4690 O O . MET B 1 286 ? -21.045 30.852 35.253 1.00 31.67 284 MET B O 1
ATOM 4695 N N . LYS B 1 287 ? -21.756 32.987 35.173 1.00 33.37 285 LYS B N 1
ATOM 4696 C CA . LYS B 1 287 ? -22.190 33.060 36.572 1.00 35.46 285 LYS B CA 1
ATOM 4697 C C . LYS B 1 287 ? -23.040 31.884 37.073 1.00 34.76 285 LYS B C 1
ATOM 4698 O O . LYS B 1 287 ? -22.641 31.159 37.988 1.00 35.85 285 LYS B O 1
ATOM 4704 N N . ASP B 1 288 ? -24.206 31.696 36.466 1.00 34.35 286 ASP B N 1
ATOM 4705 C CA . ASP B 1 288 ? -25.124 30.647 36.890 1.00 35.78 286 ASP B CA 1
ATOM 4706 C C . ASP B 1 288 ? -24.971 29.271 36.245 1.00 34.23 286 ASP B C 1
ATOM 4707 O O . ASP B 1 288 ? -25.908 28.476 36.277 1.00 34.34 286 ASP B O 1
ATOM 4712 N N . CYS B 1 289 ? -23.807 28.973 35.677 1.00 31.61 287 CYS B N 1
ATOM 4713 C CA . CYS B 1 289 ? -23.597 27.668 35.036 1.00 27.60 287 CYS B CA 1
ATOM 4714 C C . CYS B 1 289 ? -22.763 26.755 35.938 1.00 26.31 287 CYS B C 1
ATOM 4715 O O . CYS B 1 289 ? -21.706 27.155 36.427 1.00 28.08 287 CYS B O 1
ATOM 4718 N N . THR B 1 290 ? -23.223 25.524 36.141 1.00 23.09 288 THR B N 1
ATOM 4719 C CA . THR B 1 290 ? -22.516 24.601 37.021 1.00 22.63 288 THR B CA 1
ATOM 4720 C C . THR B 1 290 ? -21.369 23.769 36.427 1.00 22.24 288 THR B C 1
ATOM 4721 O O . THR B 1 290 ? -20.690 23.055 37.165 1.00 22.20 288 THR B O 1
ATOM 4725 N N . VAL B 1 291 ? -21.153 23.859 35.115 1.00 18.77 289 VAL B N 1
ATOM 4726 C CA . VAL B 1 291 ? -20.086 23.107 34.444 1.00 18.38 289 VAL B CA 1
ATOM 4727 C C . VAL B 1 291 ? -18.770 23.145 35.228 1.00 15.64 289 VAL B C 1
ATOM 4728 O O . VAL B 1 291 ? -18.379 24.202 35.727 1.00 18.03 289 VAL B O 1
ATOM 4732 N N . LYS B 1 292 ? -18.080 22.007 35.316 1.00 14.86 290 LYS B N 1
ATOM 4733 C CA . LYS B 1 292 ? -16.809 21.931 36.050 1.00 12.64 290 LYS B CA 1
ATOM 4734 C C . LYS B 1 292 ? -15.558 21.803 35.168 1.00 12.49 290 LYS B C 1
ATOM 4735 O O . LYS B 1 292 ? -15.199 20.706 34.748 1.00 14.88 290 LYS B O 1
ATOM 4741 N N . PHE B 1 293 ? -14.900 22.927 34.889 1.00 15.97 291 PHE B N 1
ATOM 4742 C CA . PHE B 1 293 ? -13.669 22.922 34.090 1.00 15.42 291 PHE B CA 1
ATOM 4743 C C . PHE B 1 293 ? -12.521 22.579 35.051 1.00 17.73 291 PHE B C 1
ATOM 4744 O O . PHE B 1 293 ? -12.629 22.817 36.264 1.00 15.49 291 PHE B O 1
ATOM 4752 N N . ARG B 1 294 ? -11.434 22.024 34.515 1.00 15.40 292 ARG B N 1
ATOM 4753 C CA . ARG B 1 294 ? -10.282 21.640 35.325 1.00 14.51 292 ARG B CA 1
ATOM 4754 C C . ARG B 1 294 ? -9.418 22.834 35.709 1.00 17.28 292 ARG B C 1
ATOM 4755 O O . ARG B 1 294 ? -9.194 23.737 34.899 1.00 16.36 292 ARG B O 1
ATOM 4763 N N . MET B 1 295 ? -8.935 22.837 36.954 1.00 17.74 293 MET B N 1
ATOM 4764 C CA . MET B 1 295 ? -8.069 23.910 37.452 1.00 18.76 293 MET B CA 1
ATOM 4765 C C . MET B 1 295 ? -6.724 23.902 36.714 1.00 19.76 293 MET B C 1
ATOM 4766 O O . MET B 1 295 ? -6.179 22.795 36.507 1.00 21.90 293 MET B O 1
#

Solvent-accessible surface area: 26594 Å² total; per-residue (Å²): 154,31,118,122,33,1,19,109,44,130,58,10,1,1,5,94,71,27,24,122,61,9,104,58,7,86,159,10,131,3,74,98,76,3,4,0,0,0,0,1,7,34,0,14,10,12,43,0,3,7,0,0,59,23,0,39,130,127,48,116,1,8,29,38,34,4,1,42,0,3,24,32,18,33,33,27,31,33,1,8,94,57,0,130,114,56,133,54,77,5,11,0,25,0,16,0,13,14,144,8,9,2,64,23,0,72,147,85,72,2,34,3,1,0,1,1,22,36,3,33,4,0,0,0,17,5,34,55,42,1,36,5,20,68,34,23,46,88,26,180,46,23,45,88,1,0,62,64,2,24,135,6,37,0,5,12,4,26,1,2,88,2,0,70,39,0,78,101,74,24,183,64,107,82,8,34,26,2,18,13,3,27,2,85,97,44,42,109,156,6,0,41,79,0,0,102,30,15,137,92,171,52,53,75,113,19,3,68,130,0,47,128,65,3,46,73,147,76,6,84,113,39,72,24,0,15,23,73,30,26,10,84,38,12,20,33,42,174,84,6,54,36,24,58,91,20,70,46,12,4,60,144,103,44,15,67,143,83,14,75,111,129,2,50,109,52,61,127,104,61,18,132,132,32,110,20,174,47,97,185,107,152,33,118,120,34,1,20,102,46,134,56,7,2,2,5,97,70,26,24,122,66,8,91,56,7,91,147,9,133,1,75,95,76,2,3,0,0,0,0,2,7,34,0,16,10,16,43,0,4,9,0,0,57,36,0,40,135,142,198,64,0,7,30,38,33,4,1,42,1,2,24,32,18,33,40,30,32,33,1,8,106,56,0,132,113,58,135,56,78,5,11,0,30,0,17,0,10,14,143,8,10,2,71,23,0,72,133,70,74,3,34,2,1,0,1,2,23,38,4,32,4,0,0,0,17,5,35,55,42,1,36,4,21,67,35,22,46,90,26,181,45,24,43,90,1,0,63,62,2,22,135,6,40,0,6,14,4,27,1,2,80,2,0,67,40,0,78,99,78,23,174,65,106,81,9,32,26,2,20,12,9,25,2,83,105,42,44,120,150,6,1,45,80,0,0,100,33,14,136,103,157,55,30,79,60,19,6,67,148,0,43,126,54,3,46,68,108,71,7,67,104,38,72,8,0,15,23,68,27,26,6,84,34,14,20,34,43,174,82,5,55,40,20,58,90,20,71,69,11,5,60,149,104,45,17,67,144,83,14,76,111,130,1,52,113,53,61,95,103,65,19,109,146,29,111,20,175,50,111,223

B-factor: mean 20.62, std 8.89, range [5.93, 66.83]

Radius of gyration: 27.75 Å; Cα contacts (8 Å, |Δi|>4): 753; chains: 2; bounding box: 47×49×82 Å

Foldseek 3Di:
DQVVQWDDDPRAIAGVQLCVPLVLQQPQADDLLEEEEEEAPPFCSLLVLLLLVCLVVQLAASCLQEPARSDGDPPPDHRSVSVVPDDPPHYYYYHAAVVSGHCNCVVSVYFYEYEGEDPLVSLVLVLLQQQFFPVRDRDPASLSSVVCQLQQNDHNGHPLNRVQRLVVVVVDVRYHYYYLVCCVVPVLVVSCVSSVSSPHDPDPVRSVSSVVCSDLVNQCPDCNRFCPVPDSNGGPCVSPTNSHPSDDPCSVVGADPVRVVVSVVSVCVSCVPPPDDDDDD/DQVVQWDDDPNAIAGVQLCVPLVLQQPQADDLLEEEEEEAPPFCSLLVLLLVVLLVVLPAASCLQEPARSDGDPPPDHRSVSVVPDDPPHYYYYHAAVVSGHCNCVVSPYAYEYEGEDPLVSLVLVLLQQQFFPVRDRDPASLSSVVCQLQLNDHNGHPLNRVQRLLVVVVDLRYHYYYLVCCVVPVLVVSCVSSVSSPHDDDPVSSVVSVVCSDLVNQCPDCSRFCPVPDSNGGPCVSPTNSHPSDDPCSVVGADPVRVVVSVVSVCVSCVPGDDDDDD

Sequence (561 aa):
EYYEVFGEFRGVLMDKRFTKYWEDVEMFLARPDDLVIATYPKSGTTWISEVVYMIYKEGDAIFNRIPYLECRNEDLINGIKQLKEKESPRIVKTHLPPKLLPASFWEKNCKMIYLCRNAKDVAVSYYYFLLMITSYPNPKSFSEFVEKFMQGQVPYGSWYDHVKAWWEKSKNSRVLFMFYEDMKEDIRREVVKLIEFLERKPSAELVDRIIQHTSFQEMKNNPSTNYTMMPEEMMNQKVSPFMRKGIIGDWKNHFPEALRERFDEHYKQQMKDCTVKFRMEEYYEVFGEFRGVLMDKRFTKYWEDVEMFLARPDDLVIATYPKSGTTWISEVVYMIYKEEDAIFNRIPYLECRNEDLINGIKQLKEKESPRIVKTHLPPKLLPASFWEKNCKMIYLCRNAKDVAVSYYYFLLMITSYPNPKSFSEFVEKFMQGQVPYGSWYDHVKAWWEKSKNSRVLFMFYEDMKEDIRREVVKLIEFLERKPSAELVDRIIQHTSFQEMKNNPSTNYTMMPEEMMNQKVSPFMRKGIIGDWKNHFPEALRERFDEHYKQQMKDCTVKFRM

GO terms:
  GO:0008210 estrogen metabolic process (P, IDA)
  GO:0050294 steroid sulfotransferase activity (F, IDA)
  GO:0005737 cytoplasm (C, IDA)
  GO:0007565 female pregnancy (P, IMP)
  GO:0008210 estrogen metabolic process (P, IMP)

InterPro domains:
  IPR000863 Sulfotransferase domain [PF00685] (38-287)
  IPR027417 P-loop containing nucleoside triphosphate hydrolase [G3DSA:3.40.50.300] (1-295)
  IPR027417 P-loop containing nucleoside triphosphate hydrolase [SSF52540] (10-294)

Nearest PDB structures (foldseek):
  1aqu-assembly1_A  TM=1.004E+00  e=2.922E-57  Mus musculus
  1aqy-assembly1_A  TM=1.003E+00  e=9.883E-55  Mus musculus
  1aqy-assembly1_B  TM=9.991E-01  e=1.652E-54  Mus musculus
  1bo6-assembly1_B  TM=9.966E-01  e=4.361E-54  Mus musculus
  1z29-assembly1_A-2  TM=9.735E-01  e=4.469E-34  Homo sapiens

CATH classification: 3.40.50.300

Secondary structure (DSSP, 8-state):
-HHHHEEEETTEEEEGGGTTTHHHHHT----TT-EEEEE-TTSSHHHHHHHHHHHHTT---HHHHS-BTT-EETBTEEHHHHHHTPPSSPEEEE---GGGS-HHHHHTT-EEEEEE--HHHHHHHHHHHHHHBTTSPPPS-HHHHHHHHHHT-STT--HHHHHHHHHHHTTSTTEEEEEHHHHHH-HHHHHHHHHHHTT----HHHHHHHHHHTSHHHHHH-TTTTTTTS-TTTB-TTTS-SS----S-GGGGT--HHHHHHHHHHHHHHHTT----PPP-/-HHHHEEEETTEEEEGGGTTTHHHHHT----TT-EEEEE-TTSSHHHHHHHHHHHHT----HHHHS-BTT-EETTTEEHHHHHHTPPSSPEEEE---GGGS-HHHHHTT-EEEEEE--HHHHHHHHHHHHHHBTTSPPPS-HHHHHHHHHHT-STT--HHHHHHHHHHHTTSTTEEEEEHHHHHH-HHHHHHHHHHHTT----HHHHHHHHHHTSHHHHHS-TTTSSTTS-TTTB-TTTS-SS----S-GGGGT--HHHHHHHHHHHHHHSTT-------

Organism: Mus musculus (NCBI:txid10090)